Protein AF-A0A0W8D1E7-F1 (afdb_monomer)

Organism: Phytophthora nicotianae (NCBI:txid4792)

Secondary structure (DSSP, 8-state):
------------------------------------HHHHHHHHHHHHHHHHHHHHHHHHHHHHHHHHHHHHHHHHHHHHHHHHHHHHHHHHHHHHHHHHHHHHHHHHHHHHHHHHHHHHHHHHHHHHHHHHHHHHHHHHHHHHHHHHHHHHHHHHHHHHHHHHHHHHHHHHHHHHHHHHHHHHHHHT----------------------------------------------------SHHHHHHHHHHHHHHHHHHHTT------PBPPTTGGGGGGGGHHHHHHHHHHH-----SS-SSPPPHHHHHHHHH-HHHHHHHHHHHTS---S-EEEETTEEEEHHHHHHHHHHHHHTTS--PPP------------------------------------SHHHHHHHHHHHHHHTS--

InterPro domains:
  IPR002200 Elicitin [PF00964] (271-356)
  IPR002200 Elicitin [SM01187] (269-357)
  IPR036470 Elicitin superfamily [G3DSA:1.10.239.10] (266-356)
  IPR036470 Elicitin superfamily [SSF48647] (265-357)

Foldseek 3Di:
DDDDDDDDDDDDDDDDDDDDDDDDDDDDDDDDDPPPVVVVVVVVVVVVVVVVVVVVVVVVVVVVVVVVVVVVVVVVVVVVVVVVVVVVVVVVVVVVVVVVVVVVVVVVVVVVVVVVVVVVVVVVVVVVVVVVVVVVVVVVVVVVVVVVVVVVVVVVVVVVVVVVVVVVVVVVVVVVVVVVVVVVVVVPDDDDDDDDDDDDDDDDDDDDDDDDDDDDDDDDDDDDDDDDDDDDDDDDDDDDDVVVVVVVVVVVVVVVVVVVVVDPPDPFAADDPVLQCQCVVLVVLVVQLCVQLVDDADVVGQEADDLVSLVSLLPDPSSVVSLVVVVPTPRDQHWDHYNNDIDGSVVSSVNNCVSNVVPDDDDDDDDDDDDDDDDDDDDDDDDDDDDDDDDDDDDDDDDDDDVVVVVVVVVVVVVVVPDD

Structure (mmCIF, N/CA/C/O backbone):
data_AF-A0A0W8D1E7-F1
#
_entry.id   AF-A0A0W8D1E7-F1
#
loop_
_atom_site.group_PDB
_atom_site.id
_atom_site.type_symbol
_atom_site.label_atom_id
_atom_site.label_alt_id
_atom_site.label_comp_id
_atom_site.label_asym_id
_atom_site.label_entity_id
_atom_site.label_seq_id
_atom_site.pdbx_PDB_ins_code
_atom_site.Cartn_x
_atom_site.Cartn_y
_atom_site.Cartn_z
_atom_site.occupancy
_atom_site.B_iso_or_equiv
_atom_site.auth_seq_id
_atom_site.auth_comp_id
_atom_site.auth_asym_id
_atom_site.auth_atom_id
_atom_site.pdbx_PDB_model_num
ATOM 1 N N . MET A 1 1 ? -1.409 -9.376 -33.032 1.00 36.25 1 MET A N 1
ATOM 2 C CA . MET A 1 1 ? -2.140 -8.931 -34.238 1.00 36.25 1 MET A CA 1
ATOM 3 C C . MET A 1 1 ? -1.469 -7.671 -34.760 1.00 36.25 1 MET A C 1
ATOM 5 O O . MET A 1 1 ? -1.454 -6.715 -34.004 1.00 36.25 1 MET A O 1
ATOM 9 N N . ALA A 1 2 ? -0.929 -7.737 -35.989 1.00 39.44 2 ALA A N 1
ATOM 10 C CA . ALA A 1 2 ? -0.420 -6.663 -36.869 1.00 39.44 2 ALA A CA 1
ATOM 11 C C . ALA A 1 2 ? 0.611 -5.676 -36.257 1.00 39.44 2 ALA A C 1
ATOM 13 O O . ALA A 1 2 ? 0.365 -5.061 -35.238 1.00 39.44 2 ALA A O 1
ATOM 14 N N . SER A 1 3 ? 1.785 -5.411 -36.830 1.00 35.50 3 SER A N 1
ATOM 15 C CA . SER A 1 3 ? 2.047 -5.127 -38.239 1.00 35.50 3 SER A CA 1
ATOM 16 C C . SER A 1 3 ? 3.564 -5.194 -38.479 1.00 35.50 3 SER A C 1
ATOM 18 O O . SER A 1 3 ? 4.308 -4.375 -37.943 1.00 35.50 3 SER A O 1
ATOM 20 N N . ALA A 1 4 ? 4.034 -6.176 -39.251 1.00 35.97 4 ALA A N 1
ATOM 21 C CA . ALA A 1 4 ? 5.408 -6.217 -39.746 1.00 35.97 4 ALA A CA 1
ATOM 22 C C . ALA A 1 4 ? 5.433 -5.480 -41.090 1.00 35.97 4 ALA A C 1
ATOM 24 O O . ALA A 1 4 ? 4.810 -5.913 -42.059 1.00 35.97 4 ALA A O 1
ATOM 25 N N . LYS A 1 5 ? 6.089 -4.319 -41.126 1.00 44.88 5 LYS A N 1
ATOM 26 C CA . LYS A 1 5 ? 6.209 -3.493 -42.327 1.00 44.88 5 LYS A CA 1
ATOM 27 C C . LYS A 1 5 ? 7.455 -3.934 -43.090 1.00 44.88 5 LYS A C 1
ATOM 29 O O . LYS A 1 5 ? 8.556 -3.459 -42.835 1.00 44.88 5 LYS A O 1
ATOM 34 N N . THR A 1 6 ? 7.259 -4.880 -43.996 1.00 39.56 6 THR A N 1
ATOM 35 C CA . THR A 1 6 ? 8.255 -5.366 -44.952 1.00 39.56 6 THR A CA 1
ATOM 36 C C . THR A 1 6 ? 8.655 -4.218 -45.884 1.00 39.56 6 THR A C 1
ATOM 38 O O . THR A 1 6 ? 7.848 -3.763 -46.695 1.00 39.56 6 THR A O 1
ATOM 41 N N . MET A 1 7 ? 9.882 -3.711 -45.757 1.00 42.66 7 MET A N 1
ATOM 42 C CA . MET A 1 7 ? 10.479 -2.812 -46.748 1.00 42.66 7 MET A CA 1
ATOM 43 C C . MET A 1 7 ? 11.075 -3.680 -47.855 1.00 42.66 7 MET A C 1
ATOM 45 O O . MET A 1 7 ? 12.024 -4.428 -47.637 1.00 42.66 7 MET A O 1
ATOM 49 N N . ALA A 1 8 ? 10.455 -3.614 -49.029 1.00 37.69 8 ALA A N 1
ATOM 50 C CA . ALA A 1 8 ? 10.882 -4.304 -50.230 1.00 37.69 8 ALA A CA 1
ATOM 51 C C . ALA A 1 8 ? 12.235 -3.760 -50.715 1.00 37.69 8 ALA A C 1
ATOM 53 O O . ALA A 1 8 ? 12.369 -2.570 -51.007 1.00 37.69 8 ALA A O 1
ATOM 54 N N . ALA A 1 9 ? 13.218 -4.651 -50.835 1.00 40.16 9 ALA A N 1
ATOM 55 C CA . ALA A 1 9 ? 14.439 -4.408 -51.583 1.00 40.16 9 ALA A CA 1
ATOM 56 C C . ALA A 1 9 ? 14.083 -4.228 -53.066 1.00 40.16 9 ALA A C 1
ATOM 58 O O . ALA A 1 9 ? 13.466 -5.093 -53.691 1.00 40.16 9 ALA A O 1
ATOM 59 N N . LYS A 1 10 ? 14.446 -3.075 -53.626 1.00 39.56 10 LYS A N 1
ATOM 60 C CA . LYS A 1 10 ? 14.273 -2.764 -55.043 1.00 39.56 10 LYS A CA 1
ATOM 61 C C . LYS A 1 10 ? 15.416 -3.427 -55.810 1.00 39.56 10 LYS A C 1
ATOM 63 O O . LYS A 1 10 ? 16.509 -2.881 -55.897 1.00 39.56 10 LYS A O 1
ATOM 68 N N . SER A 1 11 ? 15.166 -4.628 -56.322 1.00 37.00 11 SER A N 1
ATOM 69 C CA . SER A 1 11 ? 16.059 -5.336 -57.238 1.00 37.00 11 SER A CA 1
ATOM 70 C C . SER A 1 11 ? 16.181 -4.556 -58.552 1.00 37.00 11 SER A C 1
ATOM 72 O O . SER A 1 11 ? 15.209 -4.447 -59.302 1.00 37.00 11 SER A O 1
ATOM 74 N N . LEU A 1 12 ? 17.364 -4.018 -58.842 1.00 39.03 12 LEU A N 1
ATOM 75 C CA . LEU A 1 12 ? 17.732 -3.559 -60.180 1.00 39.03 12 LEU A CA 1
ATOM 76 C C . LEU A 1 12 ? 18.118 -4.792 -61.008 1.00 39.03 12 LEU A C 1
ATOM 78 O O . LEU A 1 12 ? 19.161 -5.395 -60.779 1.00 39.03 12 LEU A O 1
ATOM 82 N N . SER A 1 13 ? 17.243 -5.192 -61.933 1.00 39.47 13 SER A N 1
ATOM 83 C CA . SER A 1 13 ? 17.607 -6.113 -63.016 1.00 39.47 13 SER A CA 1
ATOM 84 C C . SER A 1 13 ? 18.360 -5.354 -64.116 1.00 39.47 13 SER A C 1
ATOM 86 O O . SER A 1 13 ? 18.010 -4.204 -64.390 1.00 39.47 13 SER A O 1
ATOM 88 N N . PRO A 1 14 ? 19.352 -5.980 -64.771 1.00 44.59 14 PRO A N 1
ATOM 89 C CA . PRO A 1 14 ? 20.004 -5.427 -65.946 1.00 44.59 14 PRO A CA 1
ATOM 90 C C . PRO A 1 14 ? 19.117 -5.665 -67.172 1.00 44.59 14 PRO A C 1
ATOM 92 O O . PRO A 1 14 ? 18.893 -6.806 -67.578 1.00 44.59 14 PRO A O 1
ATOM 95 N N . ASP A 1 15 ? 18.607 -4.586 -67.760 1.00 41.03 15 ASP A N 1
ATOM 96 C CA . ASP A 1 15 ? 17.860 -4.654 -69.012 1.00 41.03 15 ASP A CA 1
ATOM 97 C C . ASP A 1 15 ? 18.847 -4.859 -70.172 1.00 41.03 15 ASP A C 1
ATOM 99 O O . ASP A 1 15 ? 19.525 -3.944 -70.645 1.00 41.03 15 ASP A O 1
ATOM 103 N N . GLN A 1 16 ? 18.970 -6.114 -70.595 1.00 45.22 16 GLN A N 1
ATOM 104 C CA . GLN A 1 16 ? 19.517 -6.491 -71.887 1.00 45.22 16 GLN A CA 1
ATOM 105 C C . GLN A 1 16 ? 18.425 -6.282 -72.940 1.00 45.22 16 GLN A C 1
ATOM 107 O O . GLN A 1 16 ? 17.441 -7.014 -72.920 1.00 45.22 16 GLN A O 1
ATOM 112 N N . ASN A 1 17 ? 18.613 -5.370 -73.904 1.00 38.97 17 ASN A N 1
ATOM 113 C CA . ASN A 1 17 ? 18.191 -5.603 -75.293 1.00 38.97 17 ASN A CA 1
ATOM 114 C C . ASN A 1 17 ? 18.669 -4.531 -76.292 1.00 38.97 17 ASN A C 1
ATOM 116 O O . ASN A 1 17 ? 18.205 -3.398 -76.310 1.00 38.97 17 ASN A O 1
ATOM 120 N N . ARG A 1 18 ? 19.548 -4.990 -77.194 1.00 41.66 18 ARG A N 1
ATOM 121 C CA . ARG A 1 18 ? 19.501 -4.838 -78.662 1.00 41.66 18 ARG A CA 1
ATOM 122 C C . ARG A 1 18 ? 19.002 -3.509 -79.260 1.00 41.66 18 ARG A C 1
ATOM 124 O O . ARG A 1 18 ? 17.800 -3.294 -79.393 1.00 41.66 18 ARG A O 1
ATOM 131 N N . ARG A 1 19 ? 19.908 -2.830 -79.975 1.00 41.16 19 ARG A N 1
ATOM 132 C CA . ARG A 1 19 ? 19.652 -2.462 -81.380 1.00 41.16 19 ARG A CA 1
ATOM 133 C C . ARG A 1 19 ? 20.959 -2.371 -82.162 1.00 41.16 19 ARG A C 1
ATOM 135 O O . ARG A 1 19 ? 21.817 -1.554 -81.858 1.00 41.16 19 ARG A O 1
ATOM 142 N N . GLY A 1 20 ? 21.102 -3.259 -83.143 1.00 38.25 20 GLY A N 1
ATOM 143 C CA . GLY A 1 20 ? 22.168 -3.189 -84.130 1.00 38.25 20 GLY A CA 1
ATOM 144 C C . GLY A 1 20 ? 21.969 -2.002 -85.069 1.00 38.25 20 GLY A C 1
ATOM 145 O O . GLY A 1 20 ? 20.838 -1.611 -85.355 1.00 38.25 20 GLY A O 1
ATOM 146 N N . SER A 1 21 ? 23.081 -1.476 -85.568 1.00 45.56 21 SER A N 1
ATOM 147 C CA . SER A 1 21 ? 23.114 -0.676 -86.785 1.00 45.56 21 SER A CA 1
ATOM 148 C C . SER A 1 21 ? 24.303 -1.154 -87.606 1.00 45.56 21 SER A C 1
ATOM 150 O O . SER A 1 21 ? 25.429 -0.697 -87.440 1.00 45.56 21 SER A O 1
ATOM 152 N N . ILE A 1 22 ? 24.027 -2.158 -88.436 1.00 44.28 22 ILE A N 1
ATOM 153 C CA . ILE A 1 22 ? 24.841 -2.530 -89.588 1.00 44.28 22 ILE A CA 1
ATOM 154 C C . ILE A 1 22 ? 24.646 -1.409 -90.613 1.00 44.28 22 ILE A C 1
ATOM 156 O O . ILE A 1 22 ? 23.539 -1.220 -91.112 1.00 44.28 22 ILE A O 1
ATOM 160 N N . GLY A 1 23 ? 25.704 -0.642 -90.864 1.00 43.56 23 GLY A N 1
ATOM 161 C CA . GLY A 1 23 ? 25.844 0.226 -92.028 1.00 43.56 23 GLY A CA 1
ATOM 162 C C . GLY A 1 23 ? 26.915 -0.378 -92.927 1.00 43.56 23 GLY A C 1
ATOM 163 O O . GLY A 1 23 ? 28.076 -0.454 -92.537 1.00 43.56 23 GLY A O 1
ATOM 164 N N . THR A 1 24 ? 26.490 -0.888 -94.075 1.00 41.38 24 THR A N 1
ATOM 165 C CA . THR A 1 24 ? 27.306 -1.456 -95.153 1.00 41.38 24 THR A CA 1
ATOM 166 C C . THR A 1 24 ? 27.529 -0.427 -96.259 1.00 41.38 24 THR A C 1
ATOM 168 O O . THR A 1 24 ? 26.577 0.285 -96.567 1.00 41.38 24 THR A O 1
ATOM 171 N N . MET A 1 25 ? 28.698 -0.521 -96.913 1.00 41.12 25 MET A N 1
ATOM 172 C CA . MET A 1 25 ? 29.058 0.014 -98.248 1.00 41.12 25 MET A CA 1
ATOM 173 C C . MET A 1 25 ? 29.159 1.551 -98.336 1.00 41.12 25 MET A C 1
ATOM 175 O O . MET A 1 25 ? 28.397 2.260 -97.697 1.00 41.12 25 MET A O 1
ATOM 179 N N . ASP A 1 26 ? 30.173 2.144 -98.968 1.00 38.28 26 ASP A N 1
ATOM 180 C CA . ASP A 1 26 ? 30.683 1.947 -100.337 1.00 38.28 26 ASP A CA 1
ATOM 181 C C . ASP A 1 26 ? 32.204 2.259 -100.395 1.00 38.28 26 ASP A C 1
ATOM 183 O O . ASP A 1 26 ? 32.670 3.167 -99.710 1.00 38.28 26 ASP A O 1
ATOM 187 N N . THR A 1 27 ? 33.027 1.330 -100.899 1.00 43.66 27 THR A N 1
ATOM 188 C CA . THR A 1 27 ? 33.707 1.303 -102.223 1.00 43.66 27 THR A CA 1
ATOM 189 C C . THR A 1 27 ? 34.818 2.336 -102.433 1.00 43.66 27 THR A C 1
ATOM 191 O O . THR A 1 27 ? 34.557 3.530 -102.514 1.00 43.66 27 THR A O 1
ATOM 194 N N . ASP A 1 28 ? 36.020 1.781 -102.606 1.00 40.81 28 ASP A N 1
ATOM 195 C CA . ASP A 1 28 ? 37.014 2.098 -103.634 1.00 40.81 28 ASP A CA 1
ATOM 196 C C . ASP A 1 28 ? 37.445 3.560 -103.802 1.00 40.81 28 ASP A C 1
ATOM 198 O O . ASP A 1 28 ? 36.794 4.348 -104.481 1.00 40.81 28 ASP A O 1
ATOM 202 N N . ASP A 1 29 ? 38.641 3.856 -103.293 1.00 45.81 29 ASP A N 1
ATOM 203 C CA . ASP A 1 29 ? 39.548 4.791 -103.956 1.00 45.81 29 ASP A CA 1
ATOM 204 C C . ASP A 1 29 ? 40.987 4.277 -103.787 1.00 45.81 29 ASP A C 1
ATOM 206 O O . ASP A 1 29 ? 41.585 4.345 -102.710 1.00 45.81 29 ASP A O 1
ATOM 210 N N . ASP A 1 30 ? 41.507 3.697 -104.870 1.00 50.66 30 ASP A N 1
ATOM 211 C CA . ASP A 1 30 ? 42.925 3.426 -105.078 1.00 50.66 30 ASP A CA 1
ATOM 212 C C . ASP A 1 30 ? 43.674 4.767 -105.105 1.00 50.66 30 ASP A C 1
ATOM 214 O O . ASP A 1 30 ? 43.664 5.484 -106.108 1.00 50.66 30 ASP A O 1
ATOM 218 N N . LEU A 1 31 ? 44.350 5.106 -104.007 1.00 49.91 31 LEU A N 1
ATOM 219 C CA . LEU A 1 31 ? 45.351 6.167 -103.986 1.00 49.91 31 LEU A CA 1
ATOM 220 C C . LEU A 1 31 ? 46.673 5.614 -103.469 1.00 49.91 31 LEU A C 1
ATOM 222 O O . LEU A 1 31 ? 46.768 5.059 -102.377 1.00 49.91 31 LEU A O 1
ATOM 226 N N . GLU A 1 32 ? 47.674 5.769 -104.328 1.00 46.31 32 GLU A N 1
ATOM 227 C CA . GLU A 1 32 ? 49.036 5.289 -104.198 1.00 46.31 32 GLU A CA 1
ATOM 228 C C . GLU A 1 32 ? 49.631 5.531 -102.807 1.00 46.31 32 GLU A C 1
ATOM 230 O O . GLU A 1 32 ? 49.740 6.639 -102.281 1.00 46.31 32 GLU A O 1
ATOM 235 N N . GLU A 1 33 ? 50.039 4.411 -102.238 1.00 50.69 33 GLU A N 1
ATOM 236 C CA . GLU A 1 33 ? 50.577 4.221 -100.915 1.00 50.69 33 GLU A CA 1
ATOM 237 C C . GLU A 1 33 ? 52.056 4.639 -100.884 1.00 50.69 33 GLU A C 1
ATOM 239 O O . GLU A 1 33 ? 52.970 3.826 -101.001 1.00 50.69 33 GLU A O 1
ATOM 244 N N . THR A 1 34 ? 52.323 5.930 -100.687 1.00 48.47 34 THR A N 1
ATOM 245 C CA . THR A 1 34 ? 53.526 6.325 -99.946 1.00 48.47 34 THR A CA 1
ATOM 246 C C . THR A 1 34 ? 53.158 6.330 -98.470 1.00 48.47 34 THR A C 1
ATOM 248 O O . THR A 1 34 ? 52.681 7.336 -97.948 1.00 48.47 34 THR A O 1
ATOM 251 N N . PHE A 1 35 ? 53.324 5.181 -97.807 1.00 55.72 35 PHE A N 1
ATOM 252 C CA . PHE A 1 35 ? 53.217 5.082 -96.354 1.00 55.72 35 PHE A CA 1
ATOM 253 C C . PHE A 1 35 ? 54.159 6.092 -95.707 1.00 55.72 35 PHE A C 1
ATOM 255 O O . PHE A 1 35 ? 55.369 5.871 -95.625 1.00 55.72 35 PHE A O 1
ATOM 262 N N . ASP A 1 36 ? 53.593 7.170 -95.182 1.00 61.22 36 ASP A N 1
ATOM 263 C CA . ASP A 1 36 ? 54.282 8.016 -94.225 1.00 61.22 36 ASP A CA 1
ATOM 264 C C . ASP A 1 36 ? 54.295 7.249 -92.893 1.00 61.22 36 ASP A C 1
ATOM 266 O O . ASP A 1 36 ? 53.453 7.428 -92.010 1.00 61.22 36 ASP A O 1
ATOM 270 N N . VAL A 1 37 ? 55.208 6.273 -92.795 1.00 72.31 37 VAL A N 1
ATOM 271 C CA . VAL A 1 37 ? 55.407 5.382 -91.634 1.00 72.31 37 VAL A CA 1
ATOM 272 C C . VAL A 1 37 ? 55.503 6.193 -90.336 1.00 72.31 37 VAL A C 1
ATOM 274 O O . VAL A 1 37 ? 55.094 5.735 -89.268 1.00 72.31 37 VAL A O 1
ATOM 277 N N . GLU A 1 38 ? 55.980 7.432 -90.442 1.00 76.56 38 GLU A N 1
ATOM 278 C CA . GLU A 1 38 ? 56.075 8.397 -89.356 1.00 76.56 38 GLU A CA 1
ATOM 279 C C . GLU A 1 38 ? 54.703 8.867 -88.834 1.00 76.56 38 GLU A C 1
ATOM 281 O O . GLU A 1 38 ? 54.499 8.904 -87.619 1.00 76.56 38 GLU A O 1
ATOM 286 N N . ALA A 1 39 ? 53.719 9.129 -89.700 1.00 82.12 39 ALA A N 1
ATOM 287 C CA . ALA A 1 39 ? 52.367 9.530 -89.290 1.00 82.12 39 ALA A CA 1
ATOM 288 C C . ALA A 1 39 ? 51.608 8.385 -88.593 1.00 82.12 39 ALA A C 1
ATOM 290 O O . ALA A 1 39 ? 50.924 8.594 -87.586 1.00 82.12 39 ALA A O 1
ATOM 291 N N . VAL A 1 40 ? 51.779 7.150 -89.078 1.00 84.38 40 VAL A N 1
ATOM 292 C CA . VAL A 1 40 ? 51.205 5.948 -88.447 1.00 84.38 40 VAL A CA 1
ATOM 293 C C . VAL A 1 40 ? 51.846 5.691 -87.080 1.00 84.38 40 VAL A C 1
ATOM 295 O O . VAL A 1 40 ? 51.141 5.385 -86.118 1.00 84.38 40 VAL A O 1
ATOM 298 N N . ALA A 1 41 ? 53.165 5.868 -86.957 1.00 85.94 41 ALA A N 1
ATOM 299 C CA . ALA A 1 41 ? 53.871 5.740 -85.684 1.00 85.94 41 ALA A CA 1
ATOM 300 C C . ALA A 1 41 ? 53.428 6.802 -84.660 1.00 85.94 41 ALA A C 1
ATOM 302 O O . ALA A 1 41 ? 53.222 6.477 -83.489 1.00 85.94 41 ALA A O 1
ATOM 303 N N . GLN A 1 42 ? 53.217 8.051 -85.092 1.00 87.69 42 GLN A N 1
ATOM 304 C CA . GLN A 1 42 ? 52.688 9.120 -84.237 1.00 87.69 42 GLN A CA 1
ATOM 305 C C . GLN A 1 42 ? 51.256 8.823 -83.767 1.00 87.69 42 GLN A C 1
ATOM 307 O O . GLN A 1 42 ? 50.950 8.971 -82.582 1.00 87.69 42 GLN A O 1
ATOM 312 N N . LEU A 1 43 ? 50.385 8.335 -84.657 1.00 90.94 43 LEU A N 1
ATOM 313 C CA . LEU A 1 43 ? 49.020 7.941 -84.300 1.00 90.94 43 LEU A CA 1
ATOM 314 C C . LEU A 1 43 ? 48.996 6.746 -83.334 1.00 90.94 43 LEU A C 1
ATOM 316 O O . LEU A 1 43 ? 48.214 6.733 -82.382 1.00 90.94 43 LEU A O 1
ATOM 320 N N . LEU A 1 44 ? 49.877 5.763 -83.539 1.00 91.19 44 LEU A N 1
ATOM 321 C CA . LEU A 1 44 ? 50.030 4.621 -82.641 1.00 91.19 44 LEU A CA 1
ATOM 322 C C . LEU A 1 44 ? 50.504 5.065 -81.252 1.00 91.19 44 LEU A C 1
ATOM 324 O O . LEU A 1 44 ? 49.974 4.593 -80.245 1.00 91.19 44 LEU A O 1
ATOM 328 N N . ALA A 1 45 ? 51.455 6.000 -81.183 1.00 91.06 45 ALA A N 1
ATOM 329 C CA . ALA A 1 45 ? 51.914 6.576 -79.923 1.00 91.06 45 ALA A CA 1
ATOM 330 C C . ALA A 1 45 ? 50.772 7.297 -79.187 1.00 91.06 45 ALA A C 1
ATOM 332 O O . ALA A 1 45 ? 50.560 7.043 -78.000 1.00 91.06 45 ALA A O 1
ATOM 333 N N . LEU A 1 46 ? 49.972 8.106 -79.892 1.00 94.44 46 LEU A N 1
ATOM 334 C CA . LEU A 1 46 ? 48.791 8.767 -79.323 1.00 94.44 46 LEU A CA 1
ATOM 335 C C . LEU A 1 46 ? 47.775 7.755 -78.783 1.00 94.44 46 LEU A C 1
ATOM 337 O O . LEU A 1 46 ? 47.387 7.833 -77.616 1.00 94.44 46 LEU A O 1
ATOM 341 N N . LYS A 1 47 ? 47.406 6.743 -79.575 1.00 94.94 47 LYS A N 1
ATOM 342 C CA . LYS A 1 47 ? 46.473 5.693 -79.135 1.00 94.94 47 LYS A CA 1
ATOM 343 C C . LYS A 1 47 ? 47.006 4.893 -77.950 1.00 94.94 47 LYS A C 1
ATOM 345 O O . LYS A 1 47 ? 46.245 4.545 -77.052 1.00 94.94 47 LYS A O 1
ATOM 350 N N . THR A 1 48 ? 48.313 4.663 -77.899 1.00 95.25 48 THR A N 1
ATOM 351 C CA . THR A 1 48 ? 48.968 4.014 -76.757 1.00 95.25 48 THR A CA 1
ATOM 352 C C . THR A 1 48 ? 48.844 4.868 -75.493 1.00 95.25 48 THR A C 1
ATOM 354 O O . THR A 1 48 ? 48.521 4.344 -74.428 1.00 95.25 48 THR A O 1
ATOM 357 N N . THR A 1 49 ? 49.031 6.188 -75.596 1.00 95.00 49 THR A N 1
ATOM 358 C CA . THR A 1 49 ? 48.840 7.092 -74.450 1.00 95.00 49 THR A CA 1
ATOM 359 C C . THR A 1 49 ? 47.382 7.183 -73.996 1.00 95.00 49 THR A C 1
ATOM 361 O O . THR A 1 49 ? 47.133 7.161 -72.791 1.00 95.00 49 THR A O 1
ATOM 364 N N . GLU A 1 50 ? 46.422 7.198 -74.928 1.00 96.06 50 GLU A N 1
ATOM 365 C CA . GLU A 1 50 ? 44.985 7.170 -74.622 1.00 96.06 50 GLU A CA 1
ATOM 366 C C . GLU A 1 50 ? 44.584 5.872 -73.911 1.00 96.06 50 GLU A C 1
ATOM 368 O O . GLU A 1 50 ? 43.891 5.922 -72.897 1.00 96.06 50 GLU A O 1
ATOM 373 N N . LEU A 1 51 ? 45.058 4.712 -74.382 1.00 96.00 51 LEU A N 1
ATOM 374 C CA . LEU A 1 51 ? 44.805 3.425 -73.726 1.00 96.00 51 LEU A CA 1
ATOM 375 C C . LEU A 1 51 ? 45.397 3.381 -72.318 1.00 96.00 51 LEU A C 1
ATOM 377 O O . LEU A 1 51 ? 44.723 2.940 -71.390 1.00 96.00 51 LEU A O 1
ATOM 381 N N . MET A 1 52 ? 46.619 3.887 -72.130 1.00 95.81 52 MET A N 1
ATOM 382 C CA . MET A 1 52 ? 47.211 3.994 -70.795 1.00 95.81 52 MET A CA 1
ATOM 383 C C . MET A 1 52 ? 46.402 4.922 -69.883 1.00 95.81 52 MET A C 1
ATOM 385 O O . MET A 1 52 ? 46.262 4.642 -68.695 1.00 95.81 52 MET A O 1
ATOM 389 N N . GLN A 1 53 ? 45.884 6.040 -70.398 1.00 97.00 53 GLN A N 1
ATOM 390 C CA . GLN A 1 53 ? 45.040 6.944 -69.618 1.00 97.00 53 GLN A CA 1
ATOM 391 C C . GLN A 1 53 ? 43.713 6.282 -69.247 1.00 97.00 53 GLN A C 1
ATOM 393 O O . GLN A 1 53 ? 43.327 6.326 -68.081 1.00 97.00 53 GLN A O 1
ATOM 398 N N . LEU A 1 54 ? 43.060 5.620 -70.203 1.00 97.25 54 LEU A N 1
ATOM 399 C CA . LEU A 1 54 ? 41.818 4.896 -69.964 1.00 97.25 54 LEU A CA 1
ATOM 400 C C . LEU A 1 54 ? 42.018 3.793 -68.920 1.00 97.25 54 LEU A C 1
ATOM 402 O O . LEU A 1 54 ? 41.231 3.688 -67.983 1.00 97.25 54 LEU A O 1
ATOM 406 N N . GLN A 1 55 ? 43.108 3.031 -69.025 1.00 97.06 55 GLN A N 1
ATOM 407 C CA . GLN A 1 55 ? 43.442 1.996 -68.053 1.00 97.06 55 GLN A CA 1
ATOM 408 C C . GLN A 1 55 ? 43.628 2.576 -66.645 1.00 97.06 55 GLN A C 1
ATOM 410 O O . GLN A 1 55 ? 43.016 2.074 -65.709 1.00 97.06 55 GLN A O 1
ATOM 415 N N . ARG A 1 56 ? 44.358 3.692 -66.493 1.00 97.31 56 ARG A N 1
ATOM 416 C CA . ARG A 1 56 ? 44.474 4.376 -65.190 1.00 97.31 56 ARG A CA 1
ATOM 417 C C . ARG A 1 56 ? 43.115 4.813 -64.642 1.00 97.31 56 ARG A C 1
ATOM 419 O O . ARG A 1 56 ? 42.831 4.560 -63.478 1.00 97.31 56 ARG A O 1
ATOM 426 N N . THR A 1 57 ? 42.263 5.424 -65.469 1.00 97.69 57 THR A N 1
ATOM 427 C CA . THR A 1 57 ? 40.926 5.862 -65.020 1.00 97.69 57 THR A CA 1
ATOM 428 C C . THR A 1 57 ? 40.028 4.693 -64.623 1.00 97.69 57 THR A C 1
ATOM 430 O O . THR A 1 57 ? 39.242 4.801 -63.686 1.00 97.69 57 THR A O 1
ATOM 433 N N . HIS A 1 58 ? 40.156 3.558 -65.308 1.00 97.94 58 HIS A N 1
ATOM 434 C CA . HIS A 1 58 ? 39.438 2.339 -64.971 1.00 97.94 58 HIS A CA 1
ATOM 435 C C . HIS A 1 58 ? 39.934 1.744 -63.646 1.00 97.94 58 HIS A C 1
ATOM 437 O O . HIS A 1 58 ? 39.119 1.376 -62.804 1.00 97.94 58 HIS A O 1
ATOM 443 N N . ASP A 1 59 ? 41.249 1.711 -63.423 1.00 97.94 59 ASP A N 1
ATOM 444 C CA . ASP A 1 59 ? 41.834 1.236 -62.166 1.00 97.94 59 ASP A CA 1
ATOM 445 C C . ASP A 1 59 ? 41.425 2.129 -60.978 1.00 97.94 59 ASP A C 1
ATOM 447 O O . ASP A 1 59 ? 41.087 1.627 -59.904 1.00 97.94 59 ASP A O 1
ATOM 451 N N . GLU A 1 60 ? 41.384 3.451 -61.175 1.00 98.06 60 GLU A N 1
ATOM 452 C CA . GLU A 1 60 ? 40.871 4.410 -60.188 1.00 98.06 60 GLU A CA 1
ATOM 453 C C . GLU A 1 60 ? 39.381 4.195 -59.891 1.00 98.06 60 GLU A C 1
ATOM 455 O O . GLU A 1 60 ? 38.984 4.188 -58.723 1.00 98.06 60 GLU A O 1
ATOM 460 N N . TYR A 1 61 ? 38.563 3.967 -60.924 1.00 98.06 61 TYR A N 1
ATOM 461 C CA . TYR A 1 61 ? 37.142 3.656 -60.768 1.00 98.06 61 TYR A CA 1
ATOM 462 C C . TYR A 1 61 ? 36.922 2.356 -59.987 1.00 98.06 61 TYR A C 1
ATOM 464 O O . TYR A 1 61 ? 36.135 2.343 -59.043 1.00 98.06 61 TYR A O 1
ATOM 472 N N . ILE A 1 62 ? 37.643 1.279 -60.324 1.00 98.50 62 ILE A N 1
ATOM 473 C CA . ILE A 1 62 ? 37.557 0.007 -59.591 1.00 98.50 62 ILE A CA 1
ATOM 474 C C . ILE A 1 62 ? 37.925 0.218 -58.126 1.00 98.50 62 ILE A C 1
ATOM 476 O O . ILE A 1 62 ? 37.202 -0.231 -57.238 1.00 98.50 62 ILE A O 1
ATOM 480 N N . LYS A 1 63 ? 39.023 0.932 -57.858 1.00 98.38 63 LYS A N 1
ATOM 481 C CA . LYS A 1 63 ? 39.462 1.204 -56.489 1.00 98.38 63 LYS A CA 1
ATOM 482 C C . LYS A 1 63 ? 38.394 1.962 -55.698 1.00 98.38 63 LYS A C 1
ATOM 484 O O . LYS A 1 63 ? 38.057 1.549 -54.592 1.00 98.38 63 LYS A O 1
ATOM 489 N N . SER A 1 64 ? 37.844 3.026 -56.282 1.00 98.06 64 SER A N 1
ATOM 490 C CA . SER A 1 64 ? 36.744 3.799 -55.700 1.00 98.06 64 SER A CA 1
ATOM 491 C C . SER A 1 64 ? 35.507 2.931 -55.445 1.00 98.06 64 SER A C 1
ATOM 493 O O . SER A 1 64 ? 34.916 3.022 -54.371 1.00 98.06 64 SER A O 1
ATOM 495 N N . SER A 1 65 ? 35.135 2.062 -56.389 1.00 98.12 65 SER A N 1
ATOM 496 C CA . SER A 1 65 ? 33.994 1.152 -56.242 1.00 98.12 65 SER A CA 1
ATOM 497 C C . SER A 1 65 ? 34.184 0.203 -55.059 1.00 98.12 65 SER A C 1
ATOM 499 O O . SER A 1 65 ? 33.293 0.083 -54.224 1.00 98.12 65 SER A O 1
ATOM 501 N N . CYS A 1 66 ? 35.364 -0.408 -54.926 1.00 98.31 66 CYS A N 1
ATOM 502 C CA . CYS A 1 66 ? 35.667 -1.299 -53.805 1.00 98.31 66 CYS A CA 1
ATOM 503 C C . CYS A 1 66 ? 35.709 -0.567 -52.451 1.00 98.31 66 CYS A C 1
ATOM 505 O O . CYS A 1 66 ? 35.377 -1.154 -51.421 1.00 98.31 66 CYS A O 1
ATOM 507 N N . GLU A 1 67 ? 36.136 0.699 -52.422 1.00 98.19 67 GLU A N 1
ATOM 508 C CA . GLU A 1 67 ? 36.081 1.527 -51.210 1.00 98.19 67 GLU A CA 1
ATOM 509 C C . GLU A 1 67 ? 34.626 1.782 -50.785 1.00 98.19 67 GLU A C 1
ATOM 511 O O . GLU A 1 67 ? 34.296 1.567 -49.618 1.00 98.19 67 GLU A O 1
ATOM 516 N N . TYR A 1 68 ? 33.740 2.121 -51.728 1.00 98.00 68 TYR A N 1
ATOM 517 C CA . TYR A 1 68 ? 32.311 2.287 -51.450 1.00 98.00 68 TYR A CA 1
ATOM 518 C C . TYR A 1 68 ? 31.626 0.988 -51.016 1.00 98.00 68 TYR A C 1
ATOM 520 O O . TYR A 1 68 ? 30.835 1.005 -50.075 1.00 98.00 68 TYR A O 1
ATOM 528 N N . GLU A 1 69 ? 31.929 -0.140 -51.661 1.00 97.94 69 GLU A N 1
ATOM 529 C CA . GLU A 1 69 ? 31.409 -1.454 -51.263 1.00 97.94 69 GLU A CA 1
ATOM 530 C C . GLU A 1 69 ? 31.778 -1.773 -49.811 1.00 97.94 69 GLU A C 1
ATOM 532 O O . GLU A 1 69 ? 30.905 -2.107 -49.012 1.00 97.94 69 GLU A O 1
ATOM 537 N N . ARG A 1 70 ? 33.043 -1.556 -49.431 1.00 98.44 70 ARG A N 1
ATOM 538 C CA . ARG A 1 70 ? 33.503 -1.758 -48.052 1.00 98.44 70 ARG A CA 1
ATOM 539 C C . ARG A 1 70 ? 32.791 -0.837 -47.060 1.00 98.44 70 ARG A C 1
ATOM 541 O O . ARG A 1 70 ? 32.435 -1.271 -45.967 1.00 98.44 70 ARG A O 1
ATOM 548 N N . GLU A 1 71 ? 32.606 0.438 -47.396 1.00 98.31 71 GLU A N 1
ATOM 549 C CA . GLU A 1 71 ? 31.878 1.375 -46.530 1.00 98.31 71 GLU A CA 1
ATOM 550 C C . GLU A 1 71 ? 30.420 0.945 -46.326 1.00 98.31 71 GLU A C 1
ATOM 552 O O . GLU A 1 71 ? 29.910 1.003 -45.203 1.00 98.31 71 GLU A O 1
ATOM 557 N N . LEU A 1 72 ? 29.767 0.460 -47.385 1.00 98.31 72 LEU A N 1
ATOM 558 C CA . LEU A 1 72 ? 28.406 -0.064 -47.318 1.00 98.31 72 LEU A CA 1
ATOM 559 C C . LEU A 1 72 ? 28.323 -1.340 -46.475 1.00 98.31 72 LEU A C 1
ATOM 561 O O . LEU A 1 72 ? 27.423 -1.440 -45.645 1.00 98.31 72 LEU A O 1
ATOM 565 N N . GLU A 1 73 ? 29.264 -2.274 -46.623 1.00 98.38 73 GLU A N 1
ATOM 566 C CA . GLU A 1 73 ? 29.350 -3.477 -45.782 1.00 98.38 73 GLU A CA 1
ATOM 567 C C . GLU A 1 73 ? 29.476 -3.112 -44.297 1.00 98.38 73 GLU A C 1
ATOM 569 O O . GLU A 1 73 ? 28.741 -3.633 -43.458 1.00 98.38 73 GLU A O 1
ATOM 574 N N . ILE A 1 74 ? 30.334 -2.140 -43.965 1.00 98.44 74 ILE A N 1
ATOM 575 C CA . ILE A 1 74 ? 30.495 -1.650 -42.588 1.00 98.44 74 ILE A CA 1
ATOM 576 C C . ILE A 1 74 ? 29.193 -1.035 -42.053 1.00 98.44 74 ILE A C 1
ATOM 578 O O . ILE A 1 74 ? 28.869 -1.184 -40.869 1.00 98.44 74 ILE A O 1
ATOM 582 N N . GLU A 1 75 ? 28.455 -0.298 -42.882 1.00 98.06 75 GLU A N 1
ATOM 583 C CA . GLU A 1 75 ? 27.184 0.301 -42.475 1.00 98.06 75 GLU A CA 1
ATOM 584 C C . GLU A 1 75 ? 26.098 -0.766 -42.271 1.00 98.06 75 GLU A C 1
ATOM 586 O O . GLU A 1 75 ? 25.372 -0.712 -41.274 1.00 98.06 75 GLU A O 1
ATOM 591 N N . VAL A 1 76 ? 26.026 -1.771 -43.149 1.00 98.50 76 VAL A N 1
ATOM 592 C CA . VAL A 1 76 ? 25.125 -2.924 -43.000 1.00 98.50 76 VAL A CA 1
ATOM 593 C C . VAL A 1 76 ? 25.425 -3.663 -41.698 1.00 98.50 76 VAL A C 1
ATOM 595 O O . VAL A 1 76 ? 24.526 -3.798 -40.869 1.00 98.50 76 VAL A O 1
ATOM 598 N N . ASP A 1 77 ? 26.687 -4.009 -41.436 1.00 98.44 77 ASP A N 1
ATOM 599 C CA . ASP A 1 77 ? 27.121 -4.649 -40.187 1.00 98.44 77 ASP A CA 1
ATOM 600 C C . ASP A 1 77 ? 26.711 -3.845 -38.945 1.00 98.44 77 ASP A C 1
ATOM 602 O O . ASP A 1 77 ? 26.319 -4.389 -37.905 1.00 98.44 77 ASP A O 1
ATOM 606 N N . ARG A 1 78 ? 26.819 -2.515 -39.022 1.00 98.56 78 ARG A N 1
ATOM 607 C CA . ARG A 1 78 ? 26.428 -1.620 -37.930 1.00 98.56 78 ARG A CA 1
ATOM 608 C C . ARG A 1 78 ? 24.922 -1.667 -37.692 1.00 98.56 78 ARG A C 1
ATOM 610 O O . ARG A 1 78 ? 24.493 -1.724 -36.534 1.00 98.56 78 ARG A O 1
ATOM 617 N N . TYR A 1 79 ? 24.124 -1.645 -38.757 1.00 98.19 79 TYR A N 1
ATOM 618 C CA . TYR A 1 79 ? 22.671 -1.745 -38.663 1.00 98.19 79 TYR A CA 1
ATOM 619 C C . TYR A 1 79 ? 22.210 -3.120 -38.189 1.00 98.19 79 TYR A C 1
ATOM 621 O O . TYR A 1 79 ? 21.301 -3.186 -37.361 1.00 98.19 79 TYR A O 1
ATOM 629 N N . GLU A 1 80 ? 22.851 -4.201 -38.622 1.00 98.50 80 GLU A N 1
ATOM 630 C CA . GLU A 1 80 ? 22.561 -5.553 -38.143 1.00 98.50 80 GLU A CA 1
ATOM 631 C C . GLU A 1 80 ? 22.830 -5.674 -36.643 1.00 98.50 80 GLU A C 1
ATOM 633 O O . GLU A 1 80 ? 21.946 -6.083 -35.888 1.00 98.50 80 GLU A O 1
ATOM 638 N N . LYS A 1 81 ? 23.993 -5.204 -36.170 1.00 98.62 81 LYS A N 1
ATOM 639 C CA . LYS A 1 81 ? 24.320 -5.182 -34.732 1.00 98.62 81 LYS A CA 1
ATOM 640 C C . LYS A 1 81 ? 23.316 -4.363 -33.930 1.00 98.62 81 LYS A C 1
ATOM 642 O O . LYS A 1 81 ? 22.873 -4.794 -32.866 1.00 98.62 81 LYS A O 1
ATOM 647 N N . LYS A 1 82 ? 22.929 -3.188 -34.432 1.00 98.50 82 LYS A N 1
ATOM 648 C CA . LYS A 1 82 ? 21.919 -2.345 -33.778 1.00 98.50 82 LYS A CA 1
ATOM 649 C C . LYS A 1 82 ? 20.551 -3.028 -33.740 1.00 98.50 82 LYS A C 1
ATOM 651 O O . LYS A 1 82 ? 19.852 -2.925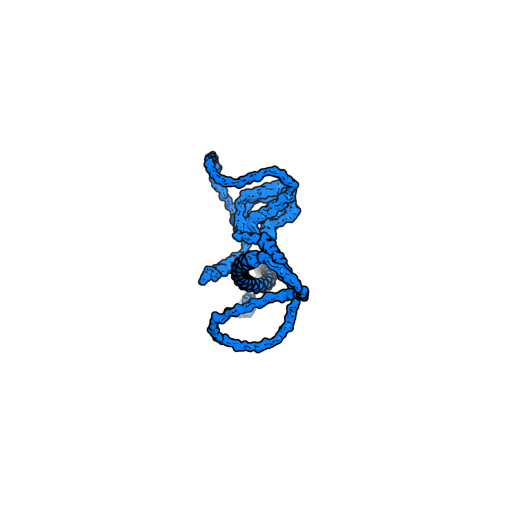 -32.735 1.00 98.50 82 LYS A O 1
ATOM 656 N N . THR A 1 83 ? 20.180 -3.735 -34.803 1.00 98.38 83 THR A N 1
ATOM 657 C CA . THR A 1 83 ? 18.922 -4.488 -34.877 1.00 98.38 83 THR A CA 1
ATOM 658 C C . THR A 1 83 ? 18.916 -5.624 -3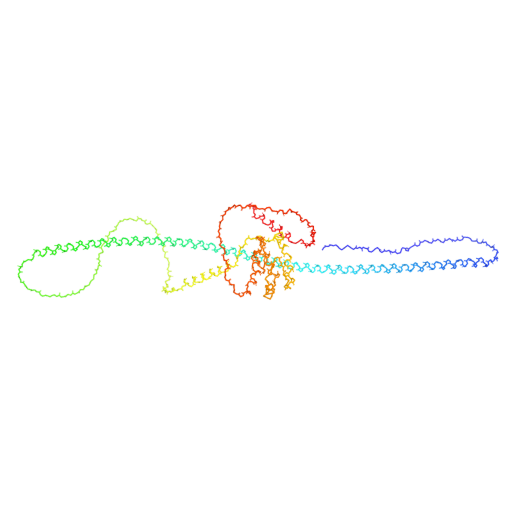3.860 1.00 98.38 83 THR A C 1
ATOM 660 O O . THR A 1 83 ? 18.005 -5.685 -33.041 1.00 98.38 83 THR A O 1
ATOM 663 N N . GLN A 1 84 ? 19.985 -6.422 -33.795 1.00 98.50 84 GLN A N 1
ATOM 664 C CA . GLN A 1 84 ? 20.139 -7.486 -32.793 1.00 98.50 84 GLN A CA 1
ATOM 665 C C . GLN A 1 84 ? 20.080 -6.946 -31.354 1.00 98.50 84 GLN A C 1
ATOM 667 O O . GLN A 1 84 ? 19.426 -7.527 -30.486 1.00 98.50 84 GLN A O 1
ATOM 672 N N . GLN A 1 85 ? 20.722 -5.803 -31.087 1.00 98.38 85 GLN A N 1
ATOM 673 C CA . GLN A 1 85 ? 20.644 -5.144 -29.780 1.00 98.38 85 GLN A CA 1
ATOM 674 C C . GLN A 1 85 ? 19.207 -4.742 -29.431 1.00 98.38 85 GLN A C 1
ATOM 676 O O . GLN A 1 85 ? 18.739 -5.048 -28.333 1.00 98.38 85 GLN A O 1
ATOM 681 N N . LEU A 1 86 ? 18.487 -4.100 -30.354 1.00 98.06 86 LEU A N 1
ATOM 682 C CA . LEU A 1 86 ? 17.094 -3.705 -30.135 1.00 98.06 86 LEU A CA 1
ATOM 683 C C . LEU A 1 86 ? 16.168 -4.911 -29.945 1.00 98.06 86 LEU A C 1
ATOM 685 O O . LEU A 1 86 ? 15.300 -4.866 -29.077 1.00 98.06 86 LEU A O 1
ATOM 689 N N . GLU A 1 87 ? 16.372 -5.995 -30.691 1.00 98.44 87 GLU A N 1
ATOM 690 C CA . GLU A 1 87 ? 15.615 -7.241 -30.530 1.00 98.44 87 GLU A CA 1
ATOM 691 C C . GLU A 1 87 ? 15.851 -7.870 -29.154 1.00 98.44 87 GLU A C 1
ATOM 693 O O . GLU A 1 87 ? 14.898 -8.222 -28.458 1.00 98.44 87 GLU A O 1
ATOM 698 N N . SER A 1 88 ? 17.107 -7.946 -28.706 1.00 98.38 88 SER A N 1
ATOM 699 C CA . SER A 1 88 ? 17.431 -8.459 -27.370 1.00 98.38 88 SER A CA 1
ATOM 700 C C . SER A 1 88 ? 16.815 -7.606 -26.251 1.00 98.38 88 SER A C 1
ATOM 702 O O . SER A 1 88 ? 16.279 -8.150 -25.282 1.00 98.38 88 SER A O 1
ATOM 704 N N . ALA A 1 89 ? 16.818 -6.278 -26.412 1.00 98.31 89 ALA A N 1
ATOM 705 C CA . ALA A 1 89 ? 16.189 -5.351 -25.478 1.00 98.31 89 ALA A CA 1
ATOM 706 C C . ALA A 1 89 ? 14.659 -5.505 -25.470 1.00 98.31 89 ALA A C 1
ATOM 708 O O . ALA A 1 89 ? 14.051 -5.508 -24.401 1.00 98.31 89 ALA A O 1
ATOM 709 N N . ALA A 1 90 ? 14.035 -5.690 -26.636 1.00 98.00 90 ALA A N 1
ATOM 710 C CA . ALA A 1 90 ? 12.600 -5.939 -26.744 1.00 98.00 90 ALA A CA 1
ATOM 711 C C . ALA A 1 90 ? 12.198 -7.246 -26.041 1.00 98.00 90 ALA A C 1
ATOM 713 O O . ALA A 1 90 ? 11.274 -7.243 -25.230 1.00 98.00 90 ALA A O 1
ATOM 714 N N . LEU A 1 91 ? 12.946 -8.333 -26.261 1.00 98.50 91 LEU A N 1
ATOM 715 C CA . LEU A 1 91 ? 12.718 -9.614 -25.583 1.00 98.50 91 LEU A CA 1
ATOM 716 C C . LEU A 1 91 ? 12.909 -9.523 -24.064 1.00 98.50 91 LEU A C 1
ATOM 718 O O . LEU A 1 91 ? 12.227 -10.220 -23.312 1.00 98.50 91 LEU A O 1
ATOM 722 N N . GLN A 1 92 ? 13.851 -8.701 -23.597 1.00 98.25 92 GLN A N 1
ATOM 723 C CA . GLN A 1 92 ? 14.027 -8.455 -22.166 1.00 98.25 92 GLN A CA 1
ATOM 724 C C . GLN A 1 92 ? 12.817 -7.719 -21.585 1.00 98.25 92 GLN A C 1
ATOM 726 O O . GLN A 1 92 ? 12.255 -8.168 -20.591 1.00 98.25 92 GLN A O 1
ATOM 731 N N . LEU A 1 93 ? 12.365 -6.648 -22.242 1.00 97.88 93 LEU A N 1
ATOM 732 C CA . LEU A 1 93 ? 11.198 -5.882 -21.804 1.00 97.88 93 LEU A CA 1
ATOM 733 C C . LEU A 1 93 ? 9.912 -6.719 -21.799 1.00 97.88 93 LEU A C 1
ATOM 735 O O . LEU A 1 93 ?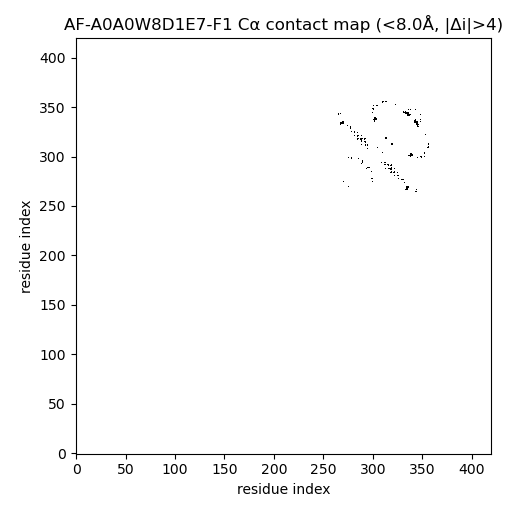 9.059 -6.522 -20.936 1.00 97.88 93 LEU A O 1
ATOM 739 N N . GLU A 1 94 ? 9.755 -7.663 -22.729 1.00 98.38 94 GLU A N 1
ATOM 740 C CA . GLU A 1 94 ? 8.618 -8.590 -22.723 1.00 98.38 94 GLU A CA 1
ATOM 741 C C . GLU A 1 94 ? 8.636 -9.537 -21.519 1.00 98.38 94 GLU A C 1
ATOM 743 O O . GLU A 1 94 ? 7.586 -9.773 -20.913 1.00 98.38 94 GLU A O 1
ATOM 748 N N . ARG A 1 95 ? 9.817 -10.032 -21.130 1.00 98.38 95 ARG A N 1
ATOM 749 C CA . ARG A 1 95 ? 9.984 -10.845 -19.917 1.00 98.38 95 ARG A CA 1
ATOM 750 C C . ARG A 1 95 ? 9.686 -10.030 -18.662 1.00 98.38 95 ARG A C 1
ATOM 752 O O . ARG A 1 95 ? 8.820 -10.427 -17.887 1.00 98.38 95 ARG A O 1
ATOM 759 N N . ASP A 1 96 ? 10.276 -8.845 -18.539 1.00 98.12 96 ASP A N 1
ATOM 760 C CA . ASP A 1 96 ? 10.047 -7.952 -17.398 1.00 98.12 96 ASP A CA 1
ATOM 761 C C . ASP A 1 96 ? 8.561 -7.561 -17.279 1.00 98.12 96 ASP A C 1
ATOM 763 O O . ASP A 1 96 ? 8.002 -7.501 -16.183 1.00 98.12 96 ASP A O 1
ATOM 767 N N . LYS A 1 97 ? 7.877 -7.346 -18.412 1.00 98.12 97 LYS A N 1
ATOM 768 C CA . LYS A 1 97 ? 6.429 -7.096 -18.451 1.00 98.12 97 LYS A CA 1
ATOM 769 C C . LYS A 1 97 ? 5.631 -8.294 -17.938 1.00 98.12 97 LYS A C 1
ATOM 771 O O . LYS A 1 97 ? 4.657 -8.097 -17.214 1.00 98.12 97 LYS A O 1
ATOM 776 N N . SER A 1 98 ? 6.001 -9.513 -18.327 1.00 98.31 98 SER A N 1
ATOM 777 C CA . SER A 1 98 ? 5.347 -10.736 -17.851 1.00 98.31 98 SER A CA 1
ATOM 778 C C . SER A 1 98 ? 5.524 -10.914 -16.340 1.00 98.31 98 SER A C 1
ATOM 780 O O . SER A 1 98 ? 4.550 -11.196 -15.640 1.00 98.31 98 SER A O 1
ATOM 782 N N . ASP A 1 99 ? 6.730 -10.673 -15.828 1.00 98.25 99 ASP A N 1
ATOM 783 C CA . ASP A 1 99 ? 7.050 -10.772 -14.400 1.00 98.25 99 ASP A CA 1
ATOM 784 C C . ASP A 1 99 ? 6.331 -9.698 -13.577 1.00 98.25 99 ASP A C 1
ATOM 786 O O . ASP A 1 99 ? 5.768 -9.970 -12.514 1.00 98.25 99 ASP A O 1
ATOM 790 N N . LEU A 1 100 ? 6.266 -8.469 -14.091 1.00 97.75 100 LEU A N 1
ATOM 791 C CA . LEU A 1 100 ? 5.509 -7.408 -13.439 1.00 97.75 100 LEU A CA 1
ATOM 792 C C . LEU A 1 100 ? 4.007 -7.716 -13.433 1.00 97.75 100 LEU A C 1
ATOM 794 O O . LEU A 1 100 ? 3.326 -7.454 -12.444 1.00 97.75 100 LEU A O 1
ATOM 798 N N . ASN A 1 101 ? 3.485 -8.297 -14.514 1.00 98.19 101 ASN A N 1
ATOM 799 C CA . ASN A 1 101 ? 2.078 -8.672 -14.612 1.00 98.19 101 ASN A CA 1
ATOM 800 C C . ASN A 1 101 ? 1.721 -9.824 -13.656 1.00 98.19 101 ASN A C 1
ATOM 802 O O . ASN A 1 101 ? 0.654 -9.803 -13.044 1.00 98.19 101 ASN A O 1
ATOM 806 N N . SER A 1 102 ? 2.606 -10.810 -13.481 1.00 98.19 102 SER A N 1
ATOM 807 C CA . SER A 1 102 ? 2.402 -11.881 -12.498 1.00 98.19 102 SER A CA 1
ATOM 808 C C . SER A 1 102 ? 2.442 -11.342 -11.062 1.00 98.19 102 SER A C 1
ATOM 810 O O . SER A 1 102 ? 1.546 -11.650 -10.276 1.00 98.19 102 SER A O 1
ATOM 812 N N . SER A 1 103 ? 3.388 -10.450 -10.751 1.00 98.19 103 SER A N 1
ATOM 813 C CA . SER A 1 103 ? 3.468 -9.753 -9.460 1.00 98.19 103 SER A CA 1
ATOM 814 C C . SER A 1 103 ? 2.224 -8.900 -9.180 1.00 98.19 103 SER A C 1
ATOM 816 O O . SER A 1 103 ? 1.627 -8.995 -8.107 1.00 98.19 103 SER A O 1
ATOM 818 N N . MET A 1 104 ? 1.758 -8.129 -10.169 1.00 97.94 104 MET A N 1
ATOM 819 C CA . MET A 1 104 ? 0.528 -7.340 -10.065 1.00 97.94 104 MET A CA 1
ATOM 820 C C . MET A 1 104 ? -0.686 -8.228 -9.765 1.00 97.94 104 MET A C 1
ATOM 822 O O . MET A 1 104 ? -1.509 -7.880 -8.915 1.00 97.94 104 MET A O 1
ATOM 826 N N . ASN A 1 105 ? -0.807 -9.369 -10.446 1.00 98.12 105 ASN A N 1
ATOM 827 C CA . ASN A 1 105 ? -1.894 -10.312 -10.199 1.00 98.12 105 ASN A CA 1
ATOM 828 C C . ASN A 1 105 ? -1.810 -10.913 -8.789 1.00 98.12 105 ASN A C 1
ATOM 830 O O . ASN A 1 105 ? -2.834 -10.968 -8.112 1.00 98.12 105 ASN A O 1
ATOM 834 N N . GLY A 1 106 ? -0.610 -11.250 -8.308 1.00 98.19 106 GLY A N 1
ATOM 835 C CA . GLY A 1 106 ? -0.401 -11.699 -6.928 1.00 98.19 106 GLY A CA 1
ATOM 836 C C . GLY A 1 106 ? -0.864 -10.662 -5.899 1.00 98.19 106 GLY A C 1
ATOM 837 O O . GLY A 1 106 ? -1.675 -10.967 -5.027 1.00 98.19 106 GLY A O 1
ATOM 838 N N . VAL A 1 107 ? -0.454 -9.399 -6.057 1.00 97.88 107 VAL A N 1
ATOM 839 C CA . VAL A 1 107 ? -0.893 -8.301 -5.173 1.00 97.88 107 VAL A CA 1
ATOM 840 C C . VAL A 1 107 ? -2.412 -8.101 -5.231 1.00 97.88 107 VAL A C 1
ATOM 842 O O . VAL A 1 107 ? -3.051 -7.846 -4.209 1.00 97.88 107 VAL A O 1
ATOM 845 N N . LYS A 1 108 ? -3.024 -8.236 -6.412 1.00 98.38 108 LYS A N 1
ATOM 846 C CA . LYS A 1 108 ? -4.480 -8.135 -6.577 1.00 98.38 108 LYS A CA 1
ATOM 847 C C . LYS A 1 108 ? -5.216 -9.247 -5.825 1.00 98.38 108 LYS A C 1
ATOM 849 O O . LYS A 1 108 ? -6.244 -8.976 -5.205 1.00 98.38 108 LYS A O 1
ATOM 854 N N . GLU A 1 109 ? -4.712 -10.475 -5.868 1.00 98.44 109 GLU A N 1
ATOM 855 C CA . GLU A 1 109 ? -5.281 -11.606 -5.130 1.00 98.44 109 GLU A CA 1
ATOM 856 C C . GLU A 1 109 ? -5.136 -11.427 -3.615 1.00 98.44 109 GLU A C 1
ATOM 858 O O . GLU A 1 109 ? -6.105 -11.620 -2.876 1.00 98.44 109 GLU A O 1
ATOM 863 N N . GLU A 1 110 ? -3.968 -10.976 -3.149 1.00 98.12 110 GLU A N 1
ATOM 864 C CA . GLU A 1 110 ? -3.744 -10.653 -1.738 1.00 98.12 110 GLU A CA 1
ATOM 865 C C . GLU A 1 110 ? -4.689 -9.553 -1.248 1.00 98.12 110 GLU A C 1
ATOM 867 O O . GLU A 1 110 ? -5.290 -9.696 -0.180 1.00 98.12 110 GLU A O 1
ATOM 872 N N . LEU A 1 111 ? -4.885 -8.497 -2.044 1.00 98.12 111 LEU A N 1
ATOM 873 C CA . LEU A 1 111 ? -5.814 -7.409 -1.738 1.00 98.12 111 LEU A CA 1
ATOM 874 C C . LEU A 1 111 ? -7.271 -7.893 -1.670 1.00 98.12 111 LEU A C 1
ATOM 876 O O . LEU A 1 111 ? -8.042 -7.476 -0.809 1.00 98.12 111 LEU A O 1
ATOM 880 N N . GLN A 1 112 ? -7.672 -8.806 -2.554 1.00 98.25 112 GLN A N 1
ATOM 881 C CA . GLN A 1 112 ? -9.002 -9.411 -2.472 1.00 98.25 112 GLN A CA 1
ATOM 882 C C . GLN A 1 112 ? -9.148 -10.290 -1.225 1.00 98.25 112 GLN A C 1
ATOM 884 O O . GLN A 1 112 ? -10.204 -10.296 -0.589 1.00 98.25 112 GLN A O 1
ATOM 889 N N . ALA A 1 113 ? -8.101 -11.024 -0.848 1.00 98.38 113 ALA A N 1
ATOM 890 C CA . ALA A 1 113 ? -8.107 -11.844 0.356 1.00 98.38 113 ALA A CA 1
ATOM 891 C C . ALA A 1 113 ? -8.168 -10.992 1.634 1.00 98.38 113 ALA A C 1
ATOM 893 O O . ALA A 1 113 ? -8.897 -11.347 2.563 1.00 98.38 113 ALA A O 1
ATOM 894 N N . THR A 1 114 ? -7.446 -9.868 1.694 1.00 97.75 114 THR A N 1
ATOM 895 C CA . THR A 1 114 ? -7.526 -8.929 2.823 1.00 97.75 114 THR A CA 1
ATOM 896 C C . THR A 1 114 ? -8.907 -8.295 2.913 1.00 97.75 114 THR A C 1
ATOM 898 O O . THR A 1 114 ? -9.474 -8.290 4.000 1.00 97.75 114 THR A O 1
ATOM 901 N N . HIS A 1 115 ? -9.497 -7.878 1.792 1.00 98.44 115 HIS A N 1
ATOM 902 C CA . HIS A 1 115 ? -10.840 -7.301 1.776 1.00 98.44 115 HIS A CA 1
ATOM 903 C C . HIS A 1 115 ? -11.916 -8.287 2.267 1.00 98.44 115 HIS A C 1
ATOM 905 O O . HIS A 1 115 ? -12.783 -7.934 3.065 1.00 98.44 115 HIS A O 1
ATOM 911 N N . ARG A 1 116 ? -11.830 -9.569 1.880 1.00 98.44 116 ARG A N 1
ATOM 912 C CA . ARG A 1 116 ? -12.727 -10.615 2.412 1.00 98.44 116 ARG A CA 1
ATOM 913 C C . ARG A 1 116 ? -12.560 -10.809 3.922 1.00 98.44 116 ARG A C 1
ATOM 915 O O . ARG A 1 116 ? -13.553 -10.985 4.626 1.00 98.44 116 ARG A O 1
ATOM 922 N N . ARG A 1 117 ? -11.320 -10.783 4.426 1.00 98.44 117 ARG A N 1
ATOM 923 C CA . ARG A 1 117 ? -11.039 -10.876 5.871 1.00 98.44 117 ARG A CA 1
ATOM 924 C C . ARG A 1 117 ? -11.579 -9.667 6.627 1.00 98.44 117 ARG A C 1
ATOM 926 O O . ARG A 1 117 ? -12.176 -9.839 7.682 1.00 98.44 117 ARG A O 1
ATOM 933 N N . GLU A 1 118 ? -11.404 -8.470 6.082 1.00 97.75 118 GLU A N 1
ATOM 934 C CA . GLU A 1 118 ? -11.948 -7.238 6.649 1.00 97.75 118 GLU A CA 1
ATOM 935 C C . GLU A 1 118 ? -13.473 -7.316 6.775 1.00 97.75 118 GLU A C 1
ATOM 937 O O . GLU A 1 118 ? -14.011 -7.093 7.856 1.00 97.75 118 GLU A O 1
ATOM 942 N N . HIS A 1 119 ? -14.165 -7.724 5.710 1.00 98.50 119 HIS A N 1
ATOM 943 C CA . HIS A 1 119 ? -15.619 -7.862 5.726 1.00 98.50 119 HIS A CA 1
ATOM 944 C C . HIS A 1 119 ? -16.111 -8.899 6.755 1.00 98.50 119 HIS A C 1
ATOM 946 O O . HIS A 1 119 ? -17.099 -8.679 7.460 1.00 98.50 119 HIS A O 1
ATOM 952 N N . MET A 1 120 ? -15.390 -10.017 6.896 1.00 98.44 120 MET A N 1
ATOM 953 C CA . MET A 1 120 ? -15.672 -11.020 7.927 1.00 98.44 120 MET A CA 1
ATOM 954 C C . MET A 1 120 ? -15.532 -10.434 9.339 1.00 98.44 120 MET A C 1
ATOM 956 O O . MET A 1 120 ? -16.415 -10.628 10.173 1.00 98.44 120 MET A O 1
ATOM 960 N N . LEU A 1 121 ? -14.453 -9.691 9.601 1.00 98.38 121 LEU A N 1
ATOM 961 C CA . LEU A 1 121 ? -14.220 -9.050 10.897 1.00 98.38 121 LEU A CA 1
ATOM 962 C C . LEU A 1 121 ? -15.265 -7.972 11.200 1.00 98.38 121 LEU A C 1
ATOM 964 O O . LEU A 1 121 ? -15.737 -7.892 12.330 1.00 98.38 121 LEU A O 1
ATOM 968 N N . GLN A 1 122 ? -15.675 -7.184 10.203 1.00 98.38 122 GLN A N 1
ATOM 969 C CA . GLN A 1 122 ? -16.765 -6.215 10.352 1.00 98.38 122 GLN A CA 1
ATOM 970 C C . GLN A 1 122 ? -18.075 -6.907 10.747 1.00 98.38 122 GLN A C 1
ATOM 972 O O . GLN A 1 122 ? -18.749 -6.464 11.673 1.00 98.38 122 GLN A O 1
ATOM 977 N N . THR A 1 123 ? -18.396 -8.035 10.111 1.00 98.19 123 THR A N 1
ATOM 978 C CA . THR A 1 123 ? -19.600 -8.814 10.438 1.00 98.19 123 THR A CA 1
ATOM 979 C C . THR A 1 123 ? -19.555 -9.348 11.873 1.00 98.19 123 THR A C 1
ATOM 981 O O . THR A 1 123 ? -20.531 -9.217 12.610 1.00 98.19 123 THR A O 1
ATOM 984 N N . GLN A 1 124 ? -18.412 -9.891 12.308 1.00 98.25 124 GLN A N 1
ATOM 985 C CA . GLN A 1 124 ? -18.225 -10.359 13.689 1.00 98.25 124 GLN A CA 1
ATOM 986 C C . GLN A 1 124 ? -18.322 -9.222 14.712 1.00 98.25 124 GLN A C 1
ATOM 988 O O . GLN A 1 124 ? -18.859 -9.408 15.803 1.00 98.25 124 GLN A O 1
ATOM 993 N N . LEU A 1 125 ? -17.810 -8.040 14.369 1.00 98.25 125 LEU A N 1
ATOM 994 C CA . LEU A 1 125 ? -17.881 -6.860 15.224 1.00 98.25 125 LEU A CA 1
ATOM 995 C C . LEU A 1 125 ? -19.340 -6.425 15.423 1.00 98.25 125 LEU A C 1
ATOM 997 O O . LEU A 1 125 ? -19.751 -6.192 16.560 1.00 98.25 125 LEU A O 1
ATOM 1001 N N . GLU A 1 126 ? -20.138 -6.384 14.355 1.00 98.56 126 GLU A N 1
ATOM 1002 C CA . GLU A 1 126 ? -21.572 -6.085 14.454 1.00 98.56 126 GLU A CA 1
ATOM 1003 C C . GLU A 1 126 ? -22.339 -7.155 15.243 1.00 98.56 126 GLU A C 1
ATOM 1005 O O . GLU A 1 126 ? -23.166 -6.821 16.093 1.00 98.56 126 GLU A O 1
ATOM 1010 N N . GLU A 1 127 ? -22.024 -8.438 15.058 1.00 98.44 127 GLU A N 1
ATOM 1011 C CA . GLU A 1 127 ? -22.620 -9.514 15.858 1.00 98.44 127 GLU A CA 1
ATOM 1012 C C . GLU A 1 127 ? -22.313 -9.352 17.358 1.00 98.44 127 GLU A C 1
ATOM 1014 O O . GLU A 1 127 ? -23.206 -9.466 18.206 1.00 98.44 127 GLU A O 1
ATOM 1019 N N . MET A 1 128 ? -21.062 -9.036 17.699 1.00 97.94 128 MET A N 1
ATOM 1020 C CA . MET A 1 128 ? -20.643 -8.819 19.083 1.00 97.94 128 MET A CA 1
ATOM 1021 C C . MET A 1 128 ? -21.296 -7.579 19.699 1.00 97.94 128 MET A C 1
ATOM 1023 O O . MET A 1 128 ? -21.716 -7.643 20.855 1.00 97.94 128 MET A O 1
ATOM 1027 N N . LYS A 1 129 ? -21.458 -6.487 18.941 1.00 98.56 129 LYS A N 1
ATOM 1028 C CA . LYS A 1 129 ? -22.217 -5.303 19.384 1.00 98.56 129 LYS A CA 1
ATOM 1029 C C . LYS A 1 129 ? -23.654 -5.664 19.745 1.00 98.56 129 LYS A C 1
ATOM 1031 O O . LYS A 1 129 ? -24.105 -5.345 20.843 1.00 98.56 129 LYS A O 1
ATOM 1036 N N . TRP A 1 130 ? -24.347 -6.388 18.865 1.00 98.50 130 TRP A N 1
ATOM 1037 C CA . TRP A 1 130 ? -25.712 -6.851 19.128 1.00 98.50 130 TRP A CA 1
ATOM 1038 C C . TRP A 1 130 ? -25.796 -7.737 20.370 1.00 98.50 130 TRP A C 1
ATOM 1040 O O . TRP A 1 130 ? -26.753 -7.653 21.140 1.00 98.50 130 TRP A O 1
ATOM 1050 N N . LYS A 1 131 ? -24.797 -8.596 20.590 1.00 98.69 131 LYS A N 1
ATOM 1051 C CA . LYS A 1 131 ? -24.741 -9.450 21.779 1.00 98.69 131 LYS A CA 1
ATOM 1052 C C . LYS A 1 131 ? -24.543 -8.644 23.063 1.00 98.69 131 LYS A C 1
ATOM 1054 O O . LYS A 1 131 ? -25.194 -8.961 24.055 1.00 98.69 131 LYS A O 1
ATOM 1059 N N . ILE A 1 132 ? -23.684 -7.625 23.041 1.00 98.50 132 ILE A N 1
ATOM 1060 C CA . ILE A 1 132 ? -23.466 -6.724 24.181 1.00 98.50 132 ILE A CA 1
ATOM 1061 C C . ILE A 1 132 ? -24.770 -6.014 24.541 1.00 98.50 132 ILE A C 1
ATOM 1063 O O . ILE A 1 132 ? -25.209 -6.132 25.678 1.00 98.50 132 ILE A O 1
ATOM 1067 N N . GLN A 1 133 ? -25.452 -5.411 23.566 1.00 98.62 133 GLN A N 1
ATOM 1068 C CA . GLN A 1 133 ? -26.720 -4.710 23.805 1.00 98.62 133 GLN A CA 1
ATOM 1069 C C . GLN A 1 133 ? -27.792 -5.614 24.432 1.00 98.62 133 GLN A C 1
ATOM 1071 O O . GLN A 1 133 ? -28.497 -5.206 25.350 1.00 98.62 133 GLN A O 1
ATOM 1076 N N . ARG A 1 134 ? -27.903 -6.875 23.987 1.00 98.56 134 ARG A N 1
ATOM 1077 C CA . ARG A 1 134 ? -28.838 -7.833 24.607 1.00 98.56 134 ARG A CA 1
ATOM 1078 C C . ARG A 1 134 ? -28.461 -8.182 26.044 1.00 98.56 134 ARG A C 1
ATOM 1080 O O . ARG A 1 134 ? -29.346 -8.388 26.868 1.00 98.56 134 ARG A O 1
ATOM 1087 N N . LEU A 1 135 ? -27.166 -8.311 26.331 1.00 98.62 135 LEU A N 1
ATOM 1088 C CA . LEU A 1 135 ? -26.692 -8.593 27.685 1.00 98.62 135 LEU A CA 1
ATOM 1089 C C . LEU A 1 135 ? -26.910 -7.397 28.613 1.00 98.62 135 LEU A C 1
ATOM 1091 O O . LEU A 1 135 ? -27.284 -7.607 29.760 1.00 98.62 135 LEU A O 1
ATOM 1095 N N . GLU A 1 136 ? -26.723 -6.174 28.118 1.00 98.62 136 GLU A N 1
ATOM 1096 C CA . GLU A 1 136 ? -27.031 -4.939 28.847 1.00 98.62 136 GLU A CA 1
ATOM 1097 C C . GLU A 1 136 ? -28.521 -4.878 29.195 1.00 98.62 136 GLU A C 1
ATOM 1099 O O . GLU A 1 136 ? -28.858 -4.779 30.371 1.00 98.62 136 GLU A O 1
ATOM 1104 N N . GLN A 1 137 ? -29.407 -5.095 28.217 1.00 98.75 137 GLN A N 1
ATOM 1105 C CA . GLN A 1 137 ? -30.851 -5.132 28.463 1.00 98.75 137 GLN A CA 1
ATOM 1106 C C . GLN A 1 137 ? -31.241 -6.191 29.511 1.00 98.75 137 GLN A C 1
ATOM 1108 O O . GLN A 1 137 ? -32.000 -5.909 30.435 1.00 98.75 137 GLN A O 1
ATOM 1113 N N . ALA A 1 138 ? -30.711 -7.414 29.397 1.00 98.56 138 ALA A N 1
ATOM 1114 C CA . ALA A 1 138 ? -31.005 -8.478 30.358 1.00 98.56 138 ALA A CA 1
ATOM 1115 C C . ALA A 1 138 ? -30.476 -8.159 31.770 1.00 98.56 138 ALA A C 1
ATOM 1117 O O . ALA A 1 138 ? -31.064 -8.582 32.767 1.00 98.56 138 ALA A O 1
ATOM 1118 N N . ASN A 1 139 ? -29.363 -7.428 31.865 1.00 98.69 139 ASN A N 1
ATOM 1119 C CA . ASN A 1 139 ? -28.814 -6.982 33.139 1.00 98.69 139 ASN A CA 1
ATOM 1120 C C . ASN A 1 139 ? -29.690 -5.892 33.776 1.00 98.69 139 ASN A C 1
ATOM 1122 O O . ASN A 1 139 ? -29.992 -5.985 34.963 1.00 98.69 139 ASN A O 1
ATOM 1126 N N . ASP A 1 140 ? -30.173 -4.930 32.986 1.00 98.81 140 ASP A N 1
ATOM 1127 C CA . ASP A 1 140 ? -31.101 -3.889 33.450 1.00 98.81 140 ASP A CA 1
ATOM 1128 C C . ASP A 1 140 ? -32.417 -4.496 33.973 1.00 98.81 140 ASP A C 1
ATOM 1130 O O . ASP A 1 140 ? -32.936 -4.102 35.024 1.00 98.81 140 ASP A O 1
ATOM 1134 N N . GLU A 1 141 ? -32.949 -5.504 33.273 1.00 98.69 141 GLU A N 1
ATOM 1135 C CA . GLU A 1 141 ? -34.129 -6.265 33.702 1.00 98.69 141 GLU A CA 1
ATOM 1136 C C . GLU A 1 141 ? -33.878 -6.999 35.029 1.00 98.69 141 GLU A C 1
ATOM 1138 O O . GLU A 1 141 ? -34.721 -6.973 35.934 1.00 98.69 141 GLU A O 1
ATOM 1143 N N . LEU A 1 142 ? -32.703 -7.619 35.179 1.00 98.62 142 LEU A N 1
ATOM 1144 C CA . LEU A 1 142 ? -32.317 -8.318 36.403 1.00 98.62 142 LEU A CA 1
ATOM 1145 C C . LEU A 1 142 ? -32.154 -7.355 37.583 1.00 98.62 142 LEU A C 1
ATOM 1147 O O . LEU A 1 142 ? -32.634 -7.648 38.678 1.00 98.62 142 LEU A O 1
ATOM 1151 N N . GLU A 1 143 ? -31.512 -6.207 37.374 1.00 98.69 143 GLU A N 1
ATOM 1152 C CA . GLU A 1 143 ? -31.350 -5.184 38.405 1.00 98.69 143 GLU A CA 1
ATOM 1153 C C . GLU A 1 143 ? -32.708 -4.620 38.838 1.00 98.69 143 GLU A C 1
ATOM 1155 O O . GLU A 1 143 ? -32.983 -4.483 40.033 1.00 98.69 143 GLU A O 1
ATOM 1160 N N . THR A 1 144 ? -33.602 -4.379 37.879 1.00 98.69 144 THR A N 1
ATOM 1161 C CA . THR A 1 144 ? -34.979 -3.958 38.160 1.00 98.69 144 THR A CA 1
ATOM 1162 C C . THR A 1 144 ? -35.710 -5.009 38.995 1.00 98.69 144 THR A C 1
ATOM 1164 O O . THR A 1 144 ? -36.290 -4.682 40.033 1.00 98.69 144 THR A O 1
ATOM 1167 N N . SER A 1 145 ? -35.630 -6.287 38.609 1.00 98.44 145 SER A N 1
ATOM 1168 C CA . SER A 1 145 ? -36.221 -7.387 39.378 1.00 98.44 145 SER A CA 1
ATOM 1169 C C . SER A 1 145 ? -35.625 -7.499 40.783 1.00 98.44 145 SER A C 1
ATOM 1171 O O . SER A 1 145 ? -36.356 -7.826 41.719 1.00 98.44 145 SER A O 1
ATOM 1173 N N . ALA A 1 146 ? -34.326 -7.241 40.949 1.00 98.38 146 ALA A N 1
ATOM 1174 C CA . ALA A 1 146 ? -33.664 -7.274 42.247 1.00 98.38 146 ALA A CA 1
ATOM 1175 C C . ALA A 1 146 ? -34.167 -6.151 43.164 1.00 98.38 146 ALA A C 1
ATOM 1177 O O . ALA A 1 146 ? -34.488 -6.416 44.321 1.00 98.38 146 ALA A O 1
ATOM 1178 N N . ARG A 1 147 ? -34.321 -4.926 42.640 1.00 98.50 147 ARG A N 1
ATOM 1179 C CA . ARG A 1 147 ? -34.882 -3.792 43.396 1.00 98.50 147 ARG A CA 1
ATOM 1180 C C . ARG A 1 147 ? -36.328 -4.048 43.815 1.00 98.50 147 ARG A C 1
ATOM 1182 O O . ARG A 1 147 ? -36.675 -3.812 44.968 1.00 98.50 147 ARG A O 1
ATOM 1189 N N . VAL A 1 148 ? -37.157 -4.579 42.912 1.00 98.69 148 VAL A N 1
ATOM 1190 C CA . VAL A 1 148 ? -38.545 -4.955 43.234 1.00 98.69 148 VAL A CA 1
ATOM 1191 C C . VAL A 1 148 ? -38.569 -6.027 44.322 1.00 98.69 148 VAL A C 1
ATOM 1193 O O . VAL A 1 148 ? -39.275 -5.871 45.314 1.00 98.69 148 VAL A O 1
ATOM 1196 N N . ALA A 1 149 ? -37.770 -7.088 44.185 1.00 98.31 149 ALA A N 1
ATOM 1197 C CA . ALA A 1 149 ? -37.696 -8.142 45.193 1.00 98.31 149 ALA A CA 1
ATOM 1198 C C . ALA A 1 149 ? -37.247 -7.596 46.558 1.00 98.31 149 ALA A C 1
ATOM 1200 O O . ALA A 1 149 ? -37.840 -7.944 47.577 1.00 98.31 149 ALA A O 1
ATOM 1201 N N . GLN A 1 150 ? -36.259 -6.701 46.589 1.00 98.62 150 GLN A N 1
ATOM 1202 C CA . GLN A 1 150 ? -35.811 -6.069 47.826 1.00 98.62 150 GLN A CA 1
ATOM 1203 C C . GLN A 1 150 ? -36.922 -5.238 48.483 1.00 98.62 150 GLN A C 1
ATOM 1205 O O . GLN A 1 150 ? -37.186 -5.434 49.667 1.00 98.62 150 GLN A O 1
ATOM 1210 N N . ALA A 1 151 ? -37.640 -4.414 47.715 1.00 98.56 151 ALA A N 1
ATOM 1211 C CA . ALA A 1 151 ? -38.792 -3.671 48.226 1.00 98.56 151 ALA A CA 1
ATOM 1212 C C . ALA A 1 151 ? -39.865 -4.611 48.810 1.00 98.56 151 ALA A C 1
ATOM 1214 O O . ALA A 1 151 ? -40.379 -4.370 49.897 1.00 98.56 151 ALA A O 1
ATOM 1215 N N . THR A 1 152 ? -40.145 -5.749 48.156 1.00 98.50 152 THR A N 1
ATOM 1216 C CA . THR A 1 152 ? -41.097 -6.730 48.712 1.00 98.50 152 THR A CA 1
ATOM 1217 C C . THR A 1 152 ? -40.614 -7.382 50.008 1.00 98.50 152 THR A C 1
ATOM 1219 O O . THR A 1 152 ? -41.430 -7.706 50.869 1.00 98.50 152 THR A O 1
ATOM 1222 N N . ILE A 1 153 ? -39.302 -7.588 50.165 1.00 98.44 153 ILE A N 1
ATOM 1223 C CA . ILE A 1 153 ? -38.724 -8.125 51.403 1.00 98.44 153 ILE A CA 1
ATOM 1224 C C . ILE A 1 153 ? -38.881 -7.105 52.530 1.00 98.44 153 ILE A C 1
ATOM 1226 O O . ILE A 1 153 ? -39.304 -7.482 53.621 1.00 98.44 153 ILE A O 1
ATOM 1230 N N . GLU A 1 154 ? -38.580 -5.836 52.265 1.00 98.50 154 GLU A N 1
ATOM 1231 C CA . GLU A 1 154 ? -38.727 -4.742 53.230 1.00 98.50 154 GLU A CA 1
ATOM 1232 C C . GLU A 1 154 ? -40.198 -4.564 53.652 1.00 98.50 154 GLU A C 1
ATOM 1234 O O . GLU A 1 154 ? -40.490 -4.512 54.848 1.00 98.50 154 GLU A O 1
ATOM 1239 N N . ASP A 1 155 ? -41.143 -4.620 52.708 1.00 98.62 155 ASP A N 1
ATOM 1240 C CA . ASP A 1 155 ? -42.586 -4.587 52.993 1.00 98.62 155 ASP A CA 1
ATOM 1241 C C . ASP A 1 155 ? -43.039 -5.748 53.893 1.00 98.62 155 ASP A C 1
ATOM 1243 O O . ASP A 1 155 ? -43.860 -5.580 54.802 1.00 98.62 155 ASP A O 1
ATOM 1247 N N . LEU A 1 156 ? -42.537 -6.961 53.636 1.00 98.44 156 LEU A N 1
ATOM 1248 C CA . LEU A 1 156 ? -42.840 -8.135 54.457 1.00 98.44 156 LEU A CA 1
ATOM 1249 C C . LEU A 1 156 ? -42.187 -8.047 55.839 1.00 98.44 156 LEU A C 1
ATOM 1251 O O . LEU A 1 156 ? -42.802 -8.462 56.823 1.00 98.44 156 LEU A O 1
ATOM 1255 N N . HIS A 1 157 ? -40.975 -7.498 55.920 1.00 98.56 157 HIS A N 1
ATOM 1256 C CA . HIS A 1 157 ? -40.284 -7.255 57.179 1.00 98.56 157 HIS A CA 1
ATOM 1257 C C . HIS A 1 157 ? -41.084 -6.293 58.055 1.00 98.56 157 HIS A C 1
ATOM 1259 O O . HIS A 1 157 ? -41.394 -6.629 59.195 1.00 98.56 157 HIS A O 1
ATOM 1265 N N . HIS A 1 158 ? -41.527 -5.165 57.495 1.00 98.50 158 HIS A N 1
ATOM 1266 C CA . HIS A 1 158 ? -42.337 -4.194 58.223 1.00 98.50 158 HIS A CA 1
ATOM 1267 C C . HIS A 1 158 ? -43.659 -4.802 58.720 1.00 98.50 158 HIS A C 1
ATOM 1269 O O . HIS A 1 158 ? -44.005 -4.672 59.891 1.00 98.50 158 HIS A O 1
ATOM 1275 N N . LYS A 1 159 ? -44.363 -5.577 57.877 1.00 98.44 159 LYS A N 1
ATOM 1276 C CA . LYS A 1 159 ? -45.566 -6.322 58.304 1.00 98.44 159 LYS A CA 1
ATOM 1277 C C . LYS A 1 159 ? -45.274 -7.300 59.443 1.00 98.44 159 LYS A C 1
ATOM 1279 O O . LYS A 1 159 ? -46.102 -7.460 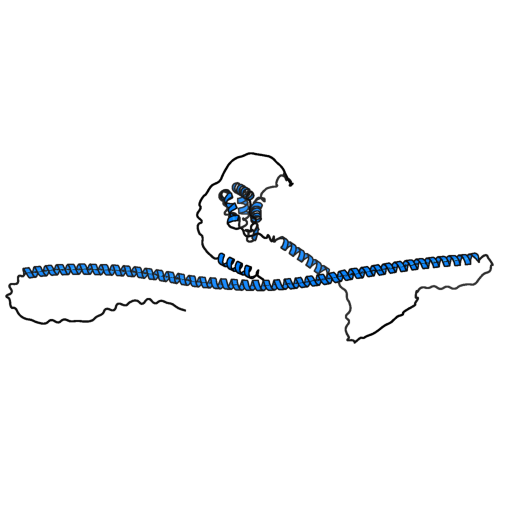60.338 1.00 98.44 159 LYS A O 1
ATOM 1284 N N . SER A 1 160 ? -44.123 -7.970 59.408 1.00 98.25 160 SER A N 1
ATOM 1285 C CA . SER A 1 160 ? -43.696 -8.878 60.474 1.00 98.25 160 SER A CA 1
ATOM 1286 C C . SER A 1 160 ? -43.439 -8.134 61.785 1.00 98.25 160 SER A C 1
ATOM 1288 O O . SER A 1 160 ? -43.840 -8.627 62.837 1.00 98.25 160 SER A O 1
ATOM 1290 N N . GLU A 1 161 ? -42.801 -6.963 61.739 1.00 98.38 161 GLU A N 1
ATOM 1291 C CA . GLU A 1 161 ? -42.579 -6.108 62.911 1.00 98.38 161 GLU A CA 1
ATOM 1292 C C . GLU A 1 161 ? -43.905 -5.632 63.508 1.00 98.38 161 GLU A C 1
ATOM 1294 O O . GLU A 1 161 ? -44.135 -5.822 64.700 1.00 98.38 161 GLU A O 1
ATOM 1299 N N . THR A 1 162 ? -44.834 -5.138 62.684 1.00 98.25 162 THR A N 1
ATOM 1300 C CA . THR A 1 162 ? -46.167 -4.727 63.151 1.00 98.25 162 THR A CA 1
ATOM 1301 C C . THR A 1 162 ? -46.923 -5.879 63.819 1.00 98.25 162 THR A C 1
ATOM 1303 O O . THR A 1 162 ? -47.532 -5.705 64.874 1.00 98.25 162 THR A O 1
ATOM 1306 N N . LEU A 1 163 ? -46.884 -7.084 63.236 1.00 97.62 163 LEU A N 1
ATOM 1307 C CA . LEU A 1 163 ? -47.514 -8.265 63.839 1.00 97.62 163 LEU A CA 1
ATOM 1308 C C . LEU A 1 163 ? -46.849 -8.666 65.160 1.00 97.62 163 LEU A C 1
ATOM 1310 O O . LEU A 1 163 ? -47.533 -9.135 66.072 1.00 97.62 163 LEU A O 1
ATOM 1314 N N . LEU A 1 164 ? -45.531 -8.493 65.277 1.00 98.12 164 LEU A N 1
ATOM 1315 C CA . LEU A 1 164 ? -44.800 -8.745 66.514 1.00 98.12 164 LEU A CA 1
ATOM 1316 C C . LEU A 1 164 ? -45.200 -7.744 67.604 1.00 98.12 164 LEU A C 1
ATOM 1318 O O . LEU A 1 164 ? -45.500 -8.168 68.718 1.00 98.12 164 LEU A O 1
ATOM 1322 N N . GLU A 1 165 ? -45.272 -6.450 67.283 1.00 97.44 165 GLU A N 1
ATOM 1323 C CA . GLU A 1 165 ? -45.731 -5.395 68.196 1.00 97.44 165 GLU A CA 1
ATOM 1324 C C . GLU A 1 165 ? -47.149 -5.671 68.713 1.00 97.44 165 GLU A C 1
ATOM 1326 O O . GLU A 1 165 ? -47.387 -5.642 69.921 1.00 97.44 165 GLU A O 1
ATOM 1331 N N . GLN A 1 166 ? -48.075 -6.037 67.819 1.00 97.19 166 GLN A N 1
ATOM 1332 C CA . GLN A 1 166 ? -49.433 -6.443 68.199 1.00 97.19 166 GLN A CA 1
ATOM 1333 C C . GLN A 1 166 ? -49.429 -7.658 69.133 1.00 97.19 166 GLN A C 1
ATOM 1335 O O . GLN A 1 166 ? -50.202 -7.713 70.090 1.00 97.19 166 GLN A O 1
ATOM 1340 N N . ASN A 1 167 ? -48.559 -8.640 68.881 1.00 96.56 167 ASN A N 1
ATOM 1341 C CA . ASN A 1 167 ? -48.458 -9.826 69.726 1.00 96.56 167 ASN A CA 1
ATOM 1342 C C . ASN A 1 167 ? -47.949 -9.483 71.131 1.00 96.56 167 ASN A C 1
ATOM 1344 O O . ASN A 1 167 ? -48.518 -9.952 72.115 1.00 96.56 167 ASN A O 1
ATOM 1348 N N . VAL A 1 168 ? -46.918 -8.636 71.219 1.00 97.81 168 VAL A N 1
ATOM 1349 C CA . VAL A 1 168 ? -46.367 -8.141 72.488 1.00 97.81 168 VAL A CA 1
ATOM 1350 C C . VAL A 1 168 ? -47.432 -7.376 73.272 1.00 97.81 168 VAL A C 1
ATOM 1352 O O . VAL A 1 168 ? -47.593 -7.615 74.467 1.00 97.81 168 VAL A O 1
ATOM 1355 N N . PHE A 1 169 ? -48.204 -6.516 72.602 1.00 97.56 169 PHE A N 1
ATOM 1356 C CA . PHE A 1 169 ? -49.297 -5.771 73.223 1.00 97.56 169 PHE A CA 1
ATOM 1357 C C . PHE A 1 169 ? -50.371 -6.700 73.811 1.00 97.56 169 PHE A C 1
ATOM 1359 O O . PHE A 1 169 ? -50.683 -6.616 74.998 1.00 97.56 169 PHE A O 1
ATOM 1366 N N . LEU A 1 170 ? -50.870 -7.654 73.019 1.00 96.69 170 LEU A N 1
ATOM 1367 C CA . LEU A 1 170 ? -51.861 -8.634 73.479 1.00 96.69 170 LEU A CA 1
ATOM 1368 C C . LEU A 1 170 ? -51.332 -9.507 74.623 1.00 96.69 170 LEU A C 1
ATOM 1370 O O . LEU A 1 170 ? -52.078 -9.897 75.523 1.00 96.69 170 LEU A O 1
ATOM 1374 N N . GLN A 1 171 ? -50.042 -9.842 74.599 1.00 95.81 171 GLN A N 1
ATOM 1375 C CA . GLN A 1 171 ? -49.419 -10.614 75.665 1.00 95.81 171 GLN A CA 1
ATOM 1376 C C . GLN A 1 171 ? -49.338 -9.809 76.967 1.00 95.81 171 GLN A C 1
ATOM 1378 O O . GLN A 1 171 ? -49.653 -10.354 78.024 1.00 95.81 171 GLN A O 1
ATOM 1383 N N . HIS A 1 172 ? -49.006 -8.520 76.886 1.00 97.06 172 HIS A N 1
ATOM 1384 C CA . HIS A 1 172 ? -49.037 -7.615 78.030 1.00 97.06 172 HIS A CA 1
ATOM 1385 C C . HIS A 1 172 ? -50.455 -7.481 78.614 1.00 97.06 172 HIS A C 1
ATOM 1387 O O . HIS A 1 172 ? -50.632 -7.626 79.822 1.00 97.06 172 HIS A O 1
ATOM 1393 N N . GLU A 1 173 ? -51.485 -7.279 77.783 1.00 95.88 173 GLU A N 1
ATOM 1394 C CA . GLU A 1 173 ? -52.884 -7.242 78.247 1.00 95.88 173 GLU A CA 1
ATOM 1395 C C . GLU A 1 173 ? -53.302 -8.550 78.930 1.00 95.88 173 GLU A C 1
ATOM 1397 O O . GLU A 1 173 ? -53.935 -8.537 79.986 1.00 95.88 173 GLU A O 1
ATOM 1402 N N . LYS A 1 174 ? -52.906 -9.698 78.368 1.00 94.94 174 LYS A N 1
ATOM 1403 C CA . LYS A 1 174 ? -53.157 -11.009 78.976 1.00 94.94 174 LYS A CA 1
ATOM 1404 C C . LYS A 1 174 ? -52.482 -11.143 80.342 1.00 94.94 174 LYS A C 1
ATOM 1406 O O . LYS A 1 174 ? -53.086 -11.691 81.264 1.00 94.94 174 LYS A O 1
ATOM 1411 N N . GLU A 1 175 ? -51.233 -10.705 80.469 1.00 95.88 175 GLU A N 1
ATOM 1412 C CA . GLU A 1 175 ? -50.505 -10.724 81.741 1.00 95.88 175 GLU A CA 1
ATOM 1413 C C . GLU A 1 175 ? -51.170 -9.819 82.780 1.00 95.88 175 GLU A C 1
ATOM 1415 O O . GLU A 1 175 ? -51.301 -10.217 83.937 1.00 95.88 175 GLU A O 1
ATOM 1420 N N . GLU A 1 176 ? -51.654 -8.648 82.370 1.00 94.81 176 GLU A N 1
ATOM 1421 C CA . GLU A 1 176 ? -52.373 -7.726 83.247 1.00 94.81 176 GLU A CA 1
ATOM 1422 C C . GLU A 1 176 ? -53.716 -8.306 83.716 1.00 94.81 176 GLU A C 1
ATOM 1424 O O . GLU A 1 176 ? -54.006 -8.309 84.913 1.00 94.81 176 GLU A O 1
ATOM 1429 N N . LEU A 1 177 ? -54.495 -8.913 82.814 1.00 92.94 177 LEU A N 1
ATOM 1430 C CA . LEU A 1 177 ? -55.727 -9.624 83.174 1.00 92.94 177 LEU A CA 1
ATOM 1431 C C . LEU A 1 177 ? -55.463 -10.796 84.131 1.00 92.94 177 LEU A C 1
ATOM 1433 O O . LEU A 1 177 ? -56.222 -11.011 85.077 1.00 92.94 177 LEU A O 1
ATOM 1437 N N . LEU A 1 178 ? -54.378 -11.551 83.926 1.00 92.44 178 LEU A N 1
ATOM 1438 C CA . LEU A 1 178 ? -53.983 -12.629 84.838 1.00 92.44 178 LEU A CA 1
ATOM 1439 C C . LEU A 1 178 ? -53.584 -12.102 86.223 1.00 92.44 178 LEU A C 1
ATOM 1441 O O . LEU A 1 178 ? -53.921 -12.742 87.219 1.00 92.44 178 LEU A O 1
ATOM 1445 N N . LYS A 1 179 ? -52.906 -10.948 86.306 1.00 92.12 179 LYS A N 1
ATOM 1446 C CA . LYS A 1 179 ? -52.608 -10.279 87.585 1.00 92.12 179 LYS A CA 1
ATOM 1447 C C . LYS A 1 179 ? -53.875 -9.798 88.289 1.00 92.12 179 LYS A C 1
ATOM 1449 O O . LYS A 1 179 ? -53.983 -9.942 89.502 1.00 92.12 179 LYS A O 1
ATOM 1454 N N . GLN A 1 180 ? -54.843 -9.258 87.551 1.00 89.31 180 GLN A N 1
ATOM 1455 C CA . GLN A 1 180 ? -56.133 -8.864 88.124 1.00 89.31 180 GLN A CA 1
ATOM 1456 C C . GLN A 1 180 ? -56.883 -10.078 88.681 1.00 89.31 180 GLN A C 1
ATOM 1458 O O . GLN A 1 180 ? -57.341 -10.047 89.821 1.00 89.31 180 GLN A O 1
ATOM 1463 N N . LEU A 1 181 ? -56.938 -11.179 87.925 1.00 87.19 181 LEU A N 1
ATOM 1464 C CA . LEU A 1 181 ? -57.542 -12.431 88.386 1.00 87.19 181 LEU A CA 1
ATOM 1465 C C . LEU A 1 181 ? -56.839 -12.993 89.625 1.00 87.19 181 LEU A C 1
ATOM 1467 O O . LEU A 1 181 ? -57.510 -13.385 90.577 1.00 87.19 181 LEU A O 1
ATOM 1471 N N . SER A 1 182 ? -55.504 -13.019 89.653 1.00 84.19 182 SER A N 1
ATOM 1472 C CA . SER A 1 182 ? -54.770 -13.503 90.826 1.00 84.19 182 SER A CA 1
ATOM 1473 C C . SER A 1 182 ? -54.950 -12.590 92.040 1.00 84.19 182 SER A C 1
ATOM 1475 O O . SER A 1 182 ? -55.099 -13.095 93.149 1.00 84.19 182 SER A O 1
ATOM 1477 N N . SER A 1 183 ? -55.025 -11.270 91.848 1.00 80.62 183 SER A N 1
ATOM 1478 C CA . SER A 1 183 ? -55.355 -10.318 92.913 1.00 80.62 183 SER A CA 1
ATOM 1479 C C . SER A 1 183 ? -56.755 -10.551 93.487 1.00 80.62 183 SER A C 1
ATOM 1481 O O . SER A 1 183 ? -56.924 -10.453 94.700 1.00 80.62 183 SER A O 1
ATOM 1483 N N . ILE A 1 184 ? -57.747 -10.871 92.649 1.00 78.31 184 ILE A N 1
ATOM 1484 C CA . ILE A 1 184 ? -59.107 -11.214 93.099 1.00 78.31 184 ILE A CA 1
ATOM 1485 C C . ILE A 1 184 ? -59.080 -12.520 93.905 1.00 78.31 184 ILE A C 1
ATOM 1487 O O . ILE A 1 184 ? -59.594 -12.562 95.017 1.00 78.31 184 ILE A O 1
ATOM 1491 N N . ILE A 1 185 ? -58.393 -13.553 93.407 1.00 70.62 185 ILE A N 1
ATOM 1492 C CA . ILE A 1 185 ? -58.266 -14.846 94.100 1.00 70.62 185 ILE A CA 1
ATOM 1493 C C . ILE A 1 185 ? -57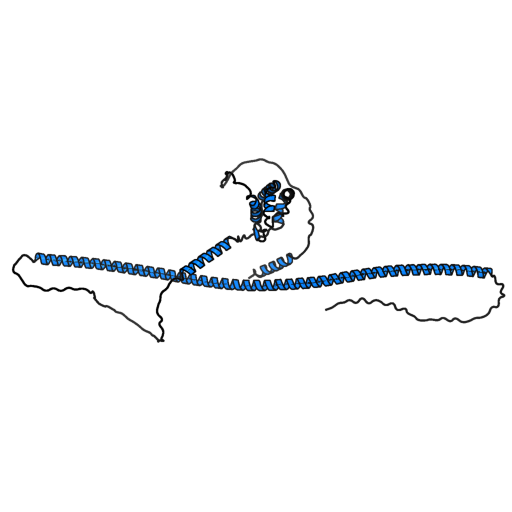.556 -14.696 95.458 1.00 70.62 185 ILE A C 1
ATOM 1495 O O . ILE A 1 185 ? -57.946 -15.339 96.426 1.00 70.62 185 ILE A O 1
ATOM 1499 N N . VAL A 1 186 ? -56.528 -13.846 95.565 1.00 60.59 186 VAL A N 1
ATOM 1500 C CA . VAL A 1 186 ? -55.812 -13.603 96.833 1.00 60.59 186 VAL A CA 1
ATOM 1501 C C . VAL A 1 186 ? -56.643 -12.763 97.811 1.00 60.59 186 VAL A C 1
ATOM 1503 O O . VAL A 1 186 ? -56.560 -12.987 99.017 1.00 60.59 186 VAL A O 1
ATOM 1506 N N . ALA A 1 187 ? -57.482 -11.845 97.322 1.00 55.88 187 ALA A N 1
ATOM 1507 C CA . ALA A 1 187 ? -58.417 -11.094 98.163 1.00 55.88 187 ALA A CA 1
ATOM 1508 C C . ALA A 1 187 ? -59.549 -11.970 98.738 1.00 55.88 187 ALA A C 1
ATOM 1510 O O . ALA A 1 187 ? -60.150 -11.605 99.745 1.00 55.88 187 ALA A O 1
ATOM 1511 N N . GLU A 1 188 ? -59.808 -13.138 98.145 1.00 53.47 188 GLU A N 1
ATOM 1512 C CA . GLU A 1 188 ? -60.880 -14.052 98.551 1.00 53.47 188 GLU A CA 1
ATOM 1513 C C . GLU A 1 188 ? -60.412 -15.174 99.509 1.00 53.47 188 GLU A C 1
ATOM 1515 O O . GLU A 1 188 ? -61.212 -16.022 99.901 1.00 53.47 188 GLU A O 1
ATOM 1520 N N . VAL A 1 189 ? -59.140 -15.182 99.952 1.00 47.47 189 VAL A N 1
ATOM 1521 C CA . VAL A 1 189 ? -58.593 -16.252 100.817 1.00 47.47 189 VAL A CA 1
ATOM 1522 C C . VAL A 1 189 ? -57.984 -15.733 102.138 1.00 47.47 189 VAL A C 1
ATOM 1524 O O . VAL A 1 189 ? -56.804 -15.392 102.238 1.00 47.47 189 VAL A O 1
ATOM 1527 N N . HIS A 1 190 ? -58.797 -15.795 103.202 1.00 36.47 190 HIS A N 1
ATOM 1528 C CA . HIS A 1 190 ? -58.398 -16.025 104.606 1.00 36.47 190 HIS A CA 1
ATOM 1529 C C . HIS A 1 190 ? -59.321 -17.113 105.226 1.00 36.47 190 HIS A C 1
ATOM 1531 O O . HIS A 1 190 ? -60.416 -17.328 104.714 1.00 36.47 190 HIS A O 1
ATOM 1537 N N . PRO A 1 191 ? -58.883 -17.878 106.251 1.00 49.56 191 PRO A N 1
ATOM 1538 C CA . PRO A 1 191 ? -58.786 -19.341 106.160 1.00 49.56 191 PRO A CA 1
ATOM 1539 C C . PRO A 1 191 ? -59.960 -20.123 106.771 1.00 49.56 191 PRO A C 1
ATOM 1541 O O . PRO A 1 191 ? -60.524 -19.732 107.789 1.00 49.56 191 PRO A O 1
ATOM 1544 N N . THR A 1 192 ? -60.214 -21.326 106.246 1.00 34.00 192 THR A N 1
ATOM 1545 C CA . THR A 1 192 ? -60.790 -22.446 107.016 1.00 34.00 192 THR A CA 1
ATOM 1546 C C . THR A 1 192 ? -60.021 -23.742 106.707 1.00 34.00 192 THR A C 1
ATOM 1548 O O . THR A 1 192 ? -59.563 -23.910 105.575 1.00 34.00 192 THR A O 1
ATOM 1551 N N . PRO A 1 193 ? -59.778 -24.623 107.700 1.00 49.19 193 PRO A N 1
ATOM 1552 C CA . PRO A 1 193 ? -58.848 -25.741 107.559 1.00 49.19 193 PRO A CA 1
ATOM 1553 C C . PRO A 1 193 ? -59.519 -27.054 107.115 1.00 49.19 193 PRO A C 1
ATOM 1555 O O . PRO A 1 193 ? -60.730 -27.216 107.235 1.00 49.19 193 PRO A O 1
ATOM 1558 N N . VAL A 1 194 ? -58.643 -28.007 106.756 1.00 39.31 194 VAL A N 1
ATOM 1559 C CA . VAL A 1 194 ? -58.763 -29.486 106.739 1.00 39.31 194 VAL A CA 1
ATOM 1560 C C . VAL A 1 194 ? -58.637 -30.158 105.348 1.00 39.31 194 VAL A C 1
ATOM 1562 O O . VAL A 1 194 ? -59.580 -30.239 104.572 1.00 39.31 194 VAL A O 1
ATOM 1565 N N . GLU A 1 195 ? -57.397 -30.615 105.098 1.00 36.09 195 GLU A N 1
ATOM 1566 C CA . GLU A 1 195 ? -56.853 -31.850 104.468 1.00 36.09 195 GLU A CA 1
ATOM 1567 C C . GLU A 1 195 ? -57.777 -33.009 103.962 1.00 36.09 195 GLU A C 1
ATOM 1569 O O . GLU A 1 195 ? -58.943 -33.085 104.331 1.00 36.09 195 GLU A O 1
ATOM 1574 N N . PRO A 1 196 ? -57.238 -34.094 103.335 1.00 56.75 196 PRO A N 1
ATOM 1575 C CA . PRO A 1 196 ? -56.303 -34.183 102.199 1.00 56.75 196 PRO A CA 1
ATOM 1576 C C . PRO A 1 196 ? -56.768 -35.254 101.168 1.00 56.75 196 PRO A C 1
ATOM 1578 O O . PRO A 1 196 ? -57.484 -36.194 101.515 1.00 56.75 196 PRO A O 1
ATOM 1581 N N . ARG A 1 197 ? -56.293 -35.235 99.909 1.00 38.41 197 ARG A N 1
ATOM 1582 C CA . ARG A 1 197 ? -56.152 -36.494 99.141 1.00 38.41 197 ARG A CA 1
ATOM 1583 C C . ARG A 1 197 ? -55.195 -36.420 97.952 1.00 38.41 197 ARG A C 1
ATOM 1585 O O . ARG A 1 197 ? -55.032 -35.414 97.279 1.00 38.41 197 ARG A O 1
ATOM 1592 N N . THR A 1 198 ? -54.545 -37.558 97.781 1.00 38.78 198 THR A N 1
ATOM 1593 C CA . THR A 1 198 ? -53.320 -37.894 97.060 1.00 38.78 198 THR A CA 1
ATOM 1594 C C . THR A 1 198 ? -53.436 -37.998 95.536 1.00 38.78 198 THR A C 1
ATOM 1596 O O . THR A 1 198 ? -54.371 -38.610 95.034 1.00 38.78 198 THR A O 1
ATOM 1599 N N . ALA A 1 199 ? -52.359 -37.545 94.878 1.00 44.34 199 ALA A N 1
ATOM 1600 C CA . ALA A 1 199 ? -51.646 -38.125 93.727 1.00 44.34 199 ALA A CA 1
ATOM 1601 C C . ALA A 1 199 ? -52.391 -38.404 92.400 1.00 44.34 199 ALA A C 1
ATOM 1603 O O . ALA A 1 199 ? -53.255 -39.266 92.327 1.00 44.34 199 ALA A O 1
ATOM 1604 N N . SER A 1 200 ? -51.880 -37.849 91.291 1.00 40.41 200 SER A N 1
ATOM 1605 C CA . SER A 1 200 ? -51.043 -38.623 90.354 1.00 40.41 200 SER A CA 1
ATOM 1606 C C . SER A 1 200 ? -50.493 -37.752 89.213 1.00 40.41 200 SER A C 1
ATOM 1608 O O . SER A 1 200 ? -51.131 -36.832 88.713 1.00 40.41 200 SER A O 1
ATOM 1610 N N . THR A 1 201 ? -49.265 -38.068 88.828 1.00 45.44 201 THR A N 1
ATOM 1611 C CA . THR A 1 201 ? -48.410 -37.475 87.800 1.00 45.44 201 THR A CA 1
ATOM 1612 C C . THR A 1 201 ? -48.832 -37.853 86.373 1.00 45.44 201 THR A C 1
ATOM 1614 O O . THR A 1 201 ? -49.224 -38.992 86.135 1.00 45.44 201 THR A O 1
ATOM 1617 N N . ARG A 1 202 ? -48.604 -36.960 85.389 1.00 39.03 202 ARG A N 1
ATOM 1618 C CA . ARG A 1 202 ? -47.791 -37.247 84.178 1.00 39.03 202 ARG A CA 1
ATOM 1619 C C . ARG A 1 202 ? -47.635 -36.049 83.227 1.00 39.03 202 ARG A C 1
ATOM 1621 O O . ARG A 1 202 ? -48.576 -35.342 82.898 1.00 39.03 202 ARG A O 1
ATOM 1628 N N . PHE A 1 203 ? -46.395 -35.900 82.765 1.00 42.16 203 PHE A N 1
ATOM 1629 C CA . PHE A 1 203 ? -45.890 -35.042 81.690 1.00 42.16 203 PHE A CA 1
ATOM 1630 C C . PHE A 1 203 ? -46.578 -35.278 80.328 1.00 42.16 203 PHE A C 1
ATOM 1632 O O . PHE A 1 203 ? -46.782 -36.428 79.950 1.00 42.16 203 PHE A O 1
ATOM 1639 N N . SER A 1 204 ? -46.748 -34.231 79.503 1.00 36.94 204 SER A N 1
ATOM 1640 C CA . SER A 1 204 ? -45.890 -33.936 78.324 1.00 36.94 204 SER A CA 1
ATOM 1641 C C . SER A 1 204 ? -46.565 -33.098 77.209 1.00 36.94 204 SER A C 1
ATOM 1643 O O . SER A 1 204 ? -47.636 -33.422 76.723 1.00 36.94 204 SER A O 1
ATOM 1645 N N . ARG A 1 205 ? -45.833 -32.048 76.792 1.00 41.25 205 ARG A N 1
ATOM 1646 C CA . ARG A 1 205 ? -45.539 -31.553 75.423 1.00 41.25 205 ARG A CA 1
ATOM 1647 C C . ARG A 1 205 ? -46.632 -31.236 74.377 1.00 41.25 205 ARG A C 1
ATOM 1649 O O . ARG A 1 205 ? -47.328 -32.111 73.896 1.00 41.25 205 ARG A O 1
ATOM 1656 N N . PHE A 1 206 ? -46.476 -30.002 73.867 1.00 35.78 206 PHE A N 1
ATOM 1657 C CA . PHE A 1 206 ? -46.655 -29.485 72.494 1.00 35.78 206 PHE A CA 1
ATOM 1658 C C . PHE A 1 206 ? -47.993 -29.722 71.776 1.00 35.78 206 PHE A C 1
ATOM 1660 O O . PHE A 1 206 ? -48.322 -30.837 71.402 1.00 35.78 206 PHE A O 1
ATOM 1667 N N . SER A 1 207 ? -48.630 -28.634 71.332 1.00 36.31 207 SER A N 1
ATOM 1668 C CA . SER A 1 207 ? -48.523 -28.181 69.931 1.00 36.31 207 SER A CA 1
ATOM 1669 C C . SER A 1 207 ? -49.631 -27.175 69.597 1.00 36.31 207 SER A C 1
ATOM 1671 O O . SER A 1 207 ? -50.813 -27.429 69.811 1.00 36.31 207 SER A O 1
ATOM 1673 N N . ARG A 1 208 ? -49.222 -26.021 69.056 1.00 45.78 208 ARG A N 1
ATOM 1674 C CA . ARG A 1 208 ? -50.087 -24.973 68.501 1.00 45.78 208 ARG A CA 1
ATOM 1675 C C . ARG A 1 208 ? -50.861 -25.505 67.292 1.00 45.78 208 ARG A C 1
ATOM 1677 O O . ARG A 1 208 ? -50.240 -26.028 66.367 1.00 45.78 208 ARG A O 1
ATOM 1684 N N . LYS A 1 209 ? -52.173 -25.250 67.251 1.00 32.31 209 LYS A N 1
ATOM 1685 C CA . LYS A 1 209 ? -52.964 -25.105 66.016 1.00 32.31 209 LYS A CA 1
ATOM 1686 C C . LYS A 1 209 ? -54.327 -24.455 66.309 1.00 32.31 209 LYS A C 1
ATOM 1688 O O . LYS A 1 209 ? -55.189 -25.086 66.901 1.00 32.31 209 LYS A O 1
ATOM 1693 N N . SER A 1 210 ? -54.494 -23.232 65.817 1.00 33.88 210 SER A N 1
ATOM 1694 C CA . SER A 1 210 ? -55.764 -22.582 65.444 1.00 33.88 210 SER A CA 1
ATOM 1695 C C . SER A 1 210 ? -55.446 -21.935 64.081 1.00 33.88 210 SER A C 1
ATOM 1697 O O . SER A 1 210 ? -54.426 -21.258 63.998 1.00 33.88 210 SER A O 1
ATOM 1699 N N . SER A 1 211 ? -56.054 -22.237 62.921 1.00 37.00 211 SER A N 1
ATOM 1700 C CA . SER A 1 211 ? -57.479 -22.366 62.539 1.00 37.00 211 SER A CA 1
ATOM 1701 C C . SER A 1 211 ? -58.261 -21.136 63.003 1.00 37.00 211 SER A C 1
ATOM 1703 O O . SER A 1 211 ? -58.352 -20.935 64.203 1.00 37.00 211 SER A O 1
ATOM 1705 N N . SER A 1 212 ? -58.758 -20.233 62.156 1.00 37.25 212 SER A N 1
ATOM 1706 C CA . SER A 1 212 ? -59.645 -20.429 60.994 1.00 37.25 212 SER A CA 1
ATOM 1707 C C . SER A 1 212 ? -59.604 -19.198 60.059 1.00 37.25 212 SER A C 1
ATOM 1709 O O . SER A 1 212 ? -59.467 -18.077 60.533 1.00 37.25 212 SER A O 1
ATOM 1711 N N . HIS A 1 213 ? -59.560 -19.379 58.734 1.00 37.38 213 HIS A N 1
ATOM 1712 C CA . HIS A 1 213 ? -60.660 -19.130 57.773 1.00 37.38 213 HIS A CA 1
ATOM 1713 C C . HIS A 1 213 ? -61.500 -17.853 57.976 1.00 37.38 213 HIS A C 1
ATOM 1715 O O . HIS A 1 213 ? -62.310 -17.833 58.893 1.00 37.38 213 HIS A O 1
ATOM 1721 N N . VAL A 1 214 ? -61.419 -16.911 57.018 1.00 32.81 214 VAL A N 1
ATOM 1722 C CA . VAL A 1 214 ? -62.569 -16.328 56.283 1.00 32.81 214 VAL A CA 1
ATOM 1723 C C . VAL A 1 214 ? -62.106 -15.980 54.857 1.00 32.81 214 VAL A C 1
ATOM 1725 O O . VAL A 1 214 ? -61.047 -15.388 54.664 1.00 32.81 214 VAL A O 1
ATOM 1728 N N . SER A 1 215 ? -62.898 -16.382 53.865 1.00 33.78 215 SER A N 1
ATOM 1729 C CA . SER A 1 215 ? -62.756 -16.083 52.437 1.00 33.78 215 SER A CA 1
ATOM 1730 C C . SER A 1 215 ? -64.089 -15.540 51.927 1.00 33.78 215 SER A C 1
ATOM 1732 O O . SER A 1 215 ? -65.102 -16.149 52.245 1.00 33.78 215 SER A O 1
ATOM 1734 N N . GLU A 1 216 ? -64.075 -14.481 51.112 1.00 31.98 216 GLU A N 1
ATOM 1735 C CA . GLU A 1 216 ? -65.062 -14.176 50.053 1.00 31.98 216 GLU A CA 1
ATOM 1736 C C . GLU A 1 216 ? -64.533 -12.956 49.262 1.00 31.98 216 GLU A C 1
ATOM 1738 O O . GLU A 1 216 ? -64.217 -11.935 49.858 1.00 31.98 216 GLU A O 1
ATOM 1743 N N . THR A 1 217 ? -64.291 -12.981 47.946 1.00 32.34 217 THR A N 1
ATOM 1744 C CA . THR A 1 217 ? -65.317 -13.052 46.892 1.00 32.34 217 THR A CA 1
ATOM 1745 C C . THR A 1 217 ? -64.705 -13.223 45.481 1.00 32.34 217 THR A C 1
ATOM 1747 O O . THR A 1 217 ? -63.691 -12.617 45.156 1.00 32.34 217 THR A O 1
ATOM 1750 N N . ALA A 1 218 ? -65.431 -13.999 44.661 1.00 31.05 218 ALA A N 1
ATOM 1751 C CA . ALA A 1 218 ? -65.696 -13.883 43.212 1.00 31.05 218 ALA A CA 1
ATOM 1752 C C . ALA A 1 218 ? -64.615 -14.164 42.125 1.00 31.05 218 ALA A C 1
ATOM 1754 O O . ALA A 1 218 ? -63.571 -13.532 42.032 1.00 31.05 218 ALA A O 1
ATOM 1755 N N . ALA A 1 219 ? -64.985 -15.107 41.241 1.00 38.53 219 ALA A N 1
ATOM 1756 C CA . ALA A 1 219 ? -64.367 -15.582 39.983 1.00 38.53 219 ALA A CA 1
ATOM 1757 C C . ALA A 1 219 ? -64.740 -14.655 38.769 1.00 38.53 219 ALA A C 1
ATOM 1759 O O . ALA A 1 219 ? -65.384 -13.647 39.066 1.00 38.53 219 ALA A O 1
ATOM 1760 N N . PRO A 1 220 ? -64.459 -14.912 37.446 1.00 50.94 220 PRO A N 1
ATOM 1761 C CA . PRO A 1 220 ? -64.383 -16.222 36.748 1.00 50.94 220 PRO A CA 1
ATOM 1762 C C . PRO A 1 220 ? -63.373 -16.427 35.562 1.00 50.94 220 PRO A C 1
ATOM 1764 O O . PRO A 1 220 ? -63.072 -15.515 34.809 1.00 50.94 220 PRO A O 1
ATOM 1767 N N . VAL A 1 221 ? -62.929 -17.692 35.379 1.00 40.00 221 VAL A N 1
ATOM 1768 C CA . VAL A 1 221 ? -63.005 -18.562 34.155 1.00 40.00 221 VAL A CA 1
ATOM 1769 C C . VAL A 1 221 ? -62.449 -18.006 32.817 1.00 40.00 221 VAL A C 1
ATOM 1771 O O . VAL A 1 221 ? -62.944 -17.009 32.314 1.00 40.00 221 VAL A O 1
ATOM 1774 N N . ALA A 1 222 ? -61.458 -18.625 32.144 1.00 38.16 222 ALA A N 1
ATOM 1775 C CA . ALA A 1 222 ? -61.557 -19.823 31.267 1.00 38.16 222 ALA A CA 1
ATOM 1776 C C . ALA A 1 222 ? -60.135 -20.344 30.824 1.00 38.16 222 ALA A C 1
ATOM 1778 O O . ALA A 1 222 ? -59.148 -19.769 31.274 1.00 38.16 222 ALA A O 1
ATOM 1779 N N . PRO A 1 223 ? -59.955 -21.417 30.007 1.00 48.38 223 PRO A N 1
ATOM 1780 C CA . PRO A 1 223 ? -59.524 -22.732 30.496 1.00 48.38 223 PRO A CA 1
ATOM 1781 C C . PRO A 1 223 ? -58.246 -23.339 29.850 1.00 48.38 223 PRO A C 1
ATOM 1783 O O . PRO A 1 223 ? -57.612 -22.789 28.957 1.00 48.38 223 PRO A O 1
ATOM 1786 N N . ILE A 1 224 ? -57.919 -24.518 30.385 1.00 44.34 224 ILE A N 1
ATOM 1787 C CA . ILE A 1 224 ? -56.792 -25.455 30.218 1.00 44.34 224 ILE A CA 1
ATOM 1788 C C . ILE A 1 224 ? -56.865 -26.288 28.914 1.00 44.34 224 ILE A C 1
ATOM 1790 O O . ILE A 1 224 ? -57.968 -26.608 28.484 1.00 44.34 224 ILE A O 1
ATOM 1794 N N . GLN A 1 225 ? -55.715 -26.762 28.400 1.00 34.75 225 GLN A N 1
ATOM 1795 C CA . GLN A 1 225 ? -55.520 -28.148 27.898 1.00 34.75 225 GLN A CA 1
ATOM 1796 C C . GLN A 1 225 ? -54.039 -28.579 28.042 1.00 34.75 225 GLN A C 1
ATOM 1798 O O . GLN A 1 225 ? -53.142 -27.868 27.599 1.00 34.75 225 GLN A O 1
ATOM 1803 N N . GLU A 1 226 ? -53.752 -29.538 28.936 1.00 36.44 226 GLU A N 1
ATOM 1804 C CA . GLU A 1 226 ? -53.427 -30.968 28.676 1.00 36.44 226 GLU A CA 1
ATOM 1805 C C . GLU A 1 226 ? -52.023 -31.190 28.082 1.00 36.44 226 GLU A C 1
ATOM 1807 O O . GLU A 1 226 ? -51.723 -30.861 26.944 1.00 36.44 226 GLU A O 1
ATOM 1812 N N . GLU A 1 227 ? -51.053 -31.538 28.928 1.00 33.22 227 GLU A N 1
ATOM 1813 C CA . GLU A 1 227 ? -50.631 -32.922 29.214 1.00 33.22 227 GLU A CA 1
ATOM 1814 C C . GLU A 1 227 ? -49.805 -33.534 28.075 1.00 33.22 227 GLU A C 1
ATOM 1816 O O . GLU A 1 227 ? -50.328 -33.995 27.068 1.00 33.22 227 GLU A O 1
ATOM 1821 N N . ASN A 1 228 ? -48.486 -33.615 28.279 1.00 33.25 228 ASN A N 1
ATOM 1822 C CA . ASN A 1 228 ? -47.761 -34.838 27.963 1.00 33.25 228 ASN A CA 1
ATOM 1823 C C . ASN A 1 228 ? -46.444 -34.954 28.732 1.00 33.25 228 ASN A C 1
ATOM 1825 O O . ASN A 1 228 ? -45.809 -33.995 29.162 1.00 33.25 228 ASN A O 1
ATOM 1829 N N . THR A 1 229 ? -46.115 -36.208 28.980 1.00 40.06 229 THR A N 1
ATOM 1830 C CA . THR A 1 229 ? -45.373 -36.720 30.122 1.00 40.06 229 THR A CA 1
ATOM 1831 C C . THR A 1 229 ? -43.867 -36.878 29.866 1.00 40.06 229 THR A C 1
ATOM 1833 O O . THR A 1 229 ? -43.395 -36.883 28.735 1.00 40.06 229 THR A O 1
ATOM 1836 N N . ARG A 1 230 ? -43.144 -37.174 30.965 1.00 40.50 230 ARG A N 1
ATOM 1837 C CA . ARG A 1 230 ? -41.905 -37.989 31.048 1.00 40.50 230 ARG A CA 1
ATOM 1838 C C . ARG A 1 230 ? -40.554 -37.323 30.714 1.00 40.50 230 ARG A C 1
ATOM 1840 O O . ARG A 1 230 ? -40.047 -37.431 29.609 1.00 40.50 230 ARG A O 1
ATOM 1847 N N . LYS A 1 231 ? -39.800 -36.944 31.755 1.00 36.91 231 LYS A N 1
ATOM 1848 C CA . LYS A 1 231 ? -38.886 -37.832 32.525 1.00 36.91 231 LYS A CA 1
ATOM 1849 C C . LYS A 1 231 ? -38.011 -36.995 33.461 1.00 36.91 231 LYS A C 1
ATOM 1851 O O . LYS A 1 231 ? -37.193 -36.193 33.028 1.00 36.91 231 LYS A O 1
ATOM 1856 N N . GLY A 1 232 ? -38.137 -37.254 34.759 1.00 44.72 232 GLY A N 1
ATOM 1857 C CA . GLY A 1 232 ? -37.210 -36.740 35.756 1.00 44.72 232 GLY A CA 1
ATOM 1858 C C . GLY A 1 232 ? -35.836 -37.403 35.649 1.00 44.72 232 GLY A C 1
ATOM 1859 O O . GLY A 1 232 ? -35.726 -38.628 35.590 1.00 44.72 232 GLY A O 1
ATOM 1860 N N . LYS A 1 233 ? -34.780 -36.592 35.730 1.00 40.53 233 LYS A N 1
ATOM 1861 C CA . LYS A 1 233 ? -33.497 -37.013 36.293 1.00 40.53 233 LYS A CA 1
ATOM 1862 C C . LYS A 1 233 ? -33.025 -35.974 37.301 1.00 40.53 233 LYS A C 1
ATOM 1864 O O . LYS A 1 233 ? -33.161 -34.770 37.125 1.00 40.53 233 LYS A O 1
ATOM 1869 N N . ARG A 1 234 ? -32.582 -36.523 38.424 1.00 40.03 234 ARG A N 1
ATOM 1870 C CA . ARG A 1 234 ? -32.373 -35.875 39.710 1.00 40.03 234 ARG A CA 1
ATOM 1871 C C . ARG A 1 234 ? -31.264 -34.829 39.669 1.00 40.03 234 ARG A C 1
ATOM 1873 O O . ARG A 1 234 ? -30.216 -35.037 39.067 1.00 40.03 234 ARG A O 1
ATOM 1880 N N . ARG A 1 235 ? -31.495 -33.771 40.446 1.00 46.34 235 ARG A N 1
ATOM 1881 C CA . ARG A 1 235 ? -30.505 -32.811 40.936 1.00 46.34 235 ARG A CA 1
ATOM 1882 C C . ARG A 1 235 ? -29.280 -33.535 41.512 1.00 46.34 235 ARG A C 1
ATOM 1884 O O . ARG A 1 235 ? -29.419 -34.362 42.413 1.00 46.34 235 ARG A O 1
ATOM 1891 N N . LYS A 1 236 ? -28.089 -33.145 41.065 1.00 40.53 236 LYS A N 1
ATOM 1892 C CA . LYS A 1 236 ? -26.858 -33.195 41.860 1.00 40.53 236 LYS A CA 1
ATOM 1893 C C . LYS A 1 236 ? -26.125 -31.885 41.616 1.00 40.53 236 LYS A C 1
ATOM 1895 O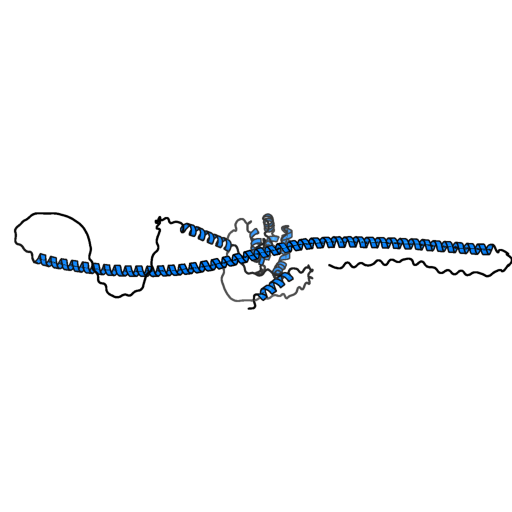 O . LYS A 1 236 ? -25.702 -31.609 40.501 1.00 40.53 236 LYS A O 1
ATOM 1900 N N . GLY A 1 237 ? -26.076 -31.057 42.654 1.00 52.56 237 GLY A N 1
ATOM 1901 C CA . GLY A 1 237 ? -25.333 -29.810 42.631 1.00 52.56 237 GLY A CA 1
ATOM 1902 C C . GLY A 1 237 ? -23.838 -30.063 42.480 1.00 52.56 237 GLY A C 1
ATOM 1903 O O . GLY A 1 237 ? -23.309 -30.994 43.083 1.00 52.56 237 GLY A O 1
ATOM 1904 N N . ARG A 1 238 ? -23.202 -29.201 41.689 1.00 42.41 238 ARG A N 1
ATOM 1905 C CA . ARG A 1 238 ? -21.813 -28.741 41.783 1.00 42.41 238 ARG A CA 1
ATOM 1906 C C . ARG A 1 238 ? -21.753 -27.421 41.006 1.00 42.41 238 ARG A C 1
ATOM 1908 O O . ARG A 1 238 ? -21.873 -27.424 39.791 1.00 42.41 238 ARG A O 1
ATOM 1915 N N . ARG A 1 239 ? -21.638 -26.297 41.718 1.00 52.62 239 ARG A N 1
ATOM 1916 C CA . ARG A 1 239 ? -20.936 -25.106 41.208 1.00 52.62 239 ARG A CA 1
ATOM 1917 C C . ARG A 1 239 ? -19.450 -25.394 41.472 1.00 52.62 239 ARG A C 1
ATOM 1919 O O . ARG A 1 239 ? -19.169 -25.860 42.580 1.00 52.62 239 ARG A O 1
ATOM 1926 N N . PRO A 1 240 ? -18.548 -25.246 40.487 1.00 50.25 240 PRO A N 1
ATOM 1927 C CA . PRO A 1 240 ? -17.948 -23.938 40.213 1.00 50.25 240 PRO A CA 1
ATOM 1928 C C . PRO A 1 240 ? -17.511 -23.776 38.740 1.00 50.25 240 PRO A C 1
ATOM 1930 O O . PRO A 1 240 ? -16.490 -24.312 38.347 1.00 50.25 240 PRO A O 1
ATOM 1933 N N . GLU A 1 241 ? -18.240 -23.014 37.926 1.00 50.44 241 GLU A N 1
ATOM 1934 C CA . GLU A 1 241 ? -17.751 -22.648 36.573 1.00 50.44 241 GLU A CA 1
ATOM 1935 C C . GLU A 1 241 ? -17.735 -21.130 36.344 1.00 50.44 241 GLU A C 1
ATOM 1937 O O . GLU A 1 241 ? -17.004 -20.628 35.501 1.00 50.44 241 GLU A O 1
ATOM 1942 N N . VAL A 1 242 ? -18.456 -20.361 37.168 1.00 54.69 242 VAL A N 1
ATOM 1943 C CA . VAL A 1 242 ? -18.597 -18.907 36.974 1.00 54.69 242 VAL A CA 1
ATOM 1944 C C . VAL A 1 242 ? -17.342 -18.130 37.404 1.00 54.69 242 VAL A C 1
ATOM 1946 O O . VAL A 1 242 ? -17.058 -17.061 36.868 1.00 54.69 242 VAL A O 1
ATOM 1949 N N . LEU A 1 243 ? -16.558 -18.660 38.352 1.00 52.31 243 LEU A N 1
ATOM 1950 C CA . LEU A 1 243 ? -15.352 -17.974 38.833 1.00 52.31 243 LEU A CA 1
ATOM 1951 C C . LEU A 1 243 ? -14.188 -18.085 37.834 1.00 52.31 243 LEU A C 1
ATOM 1953 O O . LEU A 1 243 ? -13.427 -17.136 37.666 1.00 52.31 243 LEU A O 1
ATOM 1957 N N . GLU A 1 244 ? -14.083 -19.219 37.139 1.00 53.94 244 GLU A N 1
ATOM 1958 C CA . GLU A 1 244 ? -13.007 -19.493 36.181 1.00 53.94 244 GLU A CA 1
ATOM 1959 C C . GLU A 1 244 ? -13.219 -18.701 34.879 1.00 53.94 244 GLU A C 1
ATOM 1961 O O . GLU A 1 244 ? -12.284 -18.103 34.346 1.00 53.94 244 GLU A O 1
ATOM 1966 N N . THR A 1 245 ? -14.475 -18.544 34.440 1.00 57.81 245 THR A N 1
ATOM 1967 C CA . THR A 1 245 ? -14.818 -17.677 33.301 1.00 57.81 245 THR A CA 1
ATOM 1968 C C . THR A 1 245 ? -14.587 -16.192 33.592 1.00 57.81 245 THR A C 1
ATOM 1970 O O . THR A 1 245 ? -14.162 -15.457 32.701 1.00 57.81 245 THR A O 1
ATOM 1973 N N . CYS A 1 246 ? -14.801 -15.738 34.834 1.00 55.50 246 CYS A N 1
ATOM 1974 C CA . CYS A 1 246 ? -14.519 -14.351 35.228 1.00 55.50 246 CYS A CA 1
ATOM 1975 C C . CYS A 1 246 ? -13.013 -14.048 35.272 1.00 55.50 246 CYS A C 1
ATOM 1977 O O . CYS A 1 246 ? -12.590 -12.958 34.877 1.00 55.50 246 CYS A O 1
ATOM 1979 N N . LEU A 1 247 ? -12.188 -15.008 35.705 1.00 64.00 247 LEU A N 1
ATOM 1980 C CA . LEU A 1 247 ? -10.733 -14.842 35.738 1.00 64.00 247 LEU A CA 1
ATOM 1981 C C . LEU A 1 247 ? -10.142 -14.763 34.318 1.00 64.00 247 LEU A C 1
ATOM 1983 O O . LEU A 1 247 ? -9.279 -13.931 34.047 1.00 64.00 247 LEU A O 1
ATOM 1987 N N . HIS A 1 248 ? -10.654 -15.566 33.381 1.00 70.38 248 HIS A N 1
ATOM 1988 C CA . HIS A 1 248 ? -10.223 -15.512 31.982 1.00 70.38 248 HIS A CA 1
ATOM 1989 C C . HIS A 1 248 ? -10.670 -14.233 31.269 1.00 70.38 248 HIS A C 1
ATOM 1991 O O . HIS A 1 248 ? -9.885 -13.655 30.518 1.00 70.38 248 HIS A O 1
ATOM 1997 N N . LEU A 1 249 ? -11.888 -13.749 31.533 1.00 70.12 249 LEU A N 1
ATOM 1998 C CA . LEU A 1 249 ? -12.400 -12.529 30.908 1.00 70.12 249 LEU A CA 1
ATOM 1999 C C . LEU A 1 249 ? -11.648 -11.280 31.391 1.00 70.12 249 LEU A C 1
ATOM 2001 O O . LEU A 1 249 ? -11.291 -10.427 30.583 1.00 70.12 249 LEU A O 1
ATOM 2005 N N . THR A 1 250 ? -11.343 -11.200 32.689 1.00 73.06 250 THR A N 1
ATOM 2006 C CA . THR A 1 250 ? -10.559 -10.091 33.262 1.00 73.06 250 THR A CA 1
ATOM 2007 C C . THR A 1 250 ? -9.099 -10.117 32.804 1.00 73.06 250 THR A C 1
ATOM 2009 O O . THR A 1 250 ? -8.533 -9.065 32.510 1.00 73.06 250 THR A O 1
ATOM 2012 N N . CYS A 1 251 ? -8.504 -11.304 32.643 1.00 69.75 251 CYS A N 1
ATOM 2013 C CA . CYS A 1 251 ? -7.154 -11.453 32.098 1.00 69.75 251 CYS A CA 1
ATOM 2014 C C . CYS A 1 251 ? -7.080 -11.070 30.607 1.00 69.75 251 CYS A C 1
ATOM 2016 O O . CYS A 1 251 ? -6.134 -10.405 30.189 1.00 69.75 251 CYS A O 1
ATOM 2018 N N . LEU A 1 252 ? -8.105 -11.408 29.815 1.00 74.75 252 LEU A N 1
ATOM 2019 C CA . LEU A 1 252 ? -8.186 -11.046 28.396 1.00 74.75 252 LEU A CA 1
ATOM 2020 C C . LEU A 1 252 ? -8.409 -9.537 28.197 1.00 74.75 252 LEU A C 1
ATOM 2022 O O . LEU A 1 252 ? -7.803 -8.941 27.309 1.00 74.75 252 LEU A O 1
ATOM 2026 N N . LEU A 1 253 ? -9.205 -8.900 29.063 1.00 71.38 253 LEU A N 1
ATOM 2027 C CA . LEU A 1 253 ? -9.383 -7.443 29.081 1.00 71.38 253 LEU A CA 1
ATOM 2028 C C . LEU A 1 253 ? -8.090 -6.711 29.462 1.00 71.38 253 LEU A C 1
ATOM 2030 O O . LEU A 1 253 ? -7.736 -5.731 28.814 1.00 71.38 253 LEU A O 1
ATOM 2034 N N . LEU A 1 254 ? -7.341 -7.212 30.449 1.00 70.75 254 LEU A N 1
ATOM 2035 C CA . LEU A 1 254 ? -6.028 -6.662 30.806 1.00 70.75 254 LEU A CA 1
ATOM 2036 C C . LEU A 1 254 ? -4.999 -6.833 29.681 1.00 70.75 254 LEU A C 1
ATOM 2038 O O . LEU A 1 254 ? -4.204 -5.926 29.448 1.00 70.75 254 LEU A O 1
ATOM 2042 N N . LEU A 1 255 ? -5.043 -7.944 28.941 1.00 68.00 255 LEU A N 1
ATOM 2043 C CA . LEU A 1 255 ? -4.212 -8.162 27.752 1.00 68.00 255 LEU A CA 1
ATOM 2044 C C . LEU A 1 255 ? -4.575 -7.199 26.615 1.00 68.00 255 LEU A C 1
ATOM 2046 O O . LEU A 1 255 ? -3.683 -6.640 25.984 1.00 68.00 255 LEU A O 1
ATOM 2050 N N . LEU A 1 256 ? -5.865 -6.943 26.388 1.00 64.69 256 LEU A N 1
ATOM 2051 C CA . LEU A 1 256 ? -6.325 -5.976 25.388 1.00 64.69 256 LEU A CA 1
ATOM 2052 C C . LEU A 1 256 ? -5.979 -4.532 25.769 1.00 64.69 256 LEU A C 1
ATOM 2054 O O . LEU A 1 256 ? -5.592 -3.759 24.897 1.00 64.69 256 LEU A O 1
ATOM 2058 N N . VAL A 1 257 ? -6.036 -4.173 27.055 1.00 62.22 257 VAL A N 1
ATOM 2059 C CA . VAL A 1 257 ? -5.576 -2.862 27.541 1.00 62.22 257 VAL A CA 1
ATOM 2060 C C . VAL A 1 257 ? -4.051 -2.749 27.430 1.00 62.22 257 VAL A C 1
ATOM 2062 O O . VAL A 1 257 ? -3.558 -1.736 26.947 1.00 62.22 257 VAL A O 1
ATOM 2065 N N . ALA A 1 258 ? -3.293 -3.799 27.759 1.00 54.16 258 ALA A N 1
ATOM 2066 C CA . ALA A 1 258 ? -1.835 -3.808 27.616 1.00 54.16 258 ALA A CA 1
ATOM 2067 C C . ALA A 1 258 ? -1.369 -3.723 26.148 1.00 54.16 258 ALA A C 1
ATOM 2069 O O . ALA A 1 258 ? -0.350 -3.096 25.862 1.00 54.16 258 ALA A O 1
ATOM 2070 N N . ILE A 1 259 ? -2.122 -4.308 25.210 1.00 57.38 259 ILE A N 1
ATOM 2071 C CA . ILE A 1 259 ? -1.851 -4.209 23.767 1.00 57.38 259 ILE A CA 1
ATOM 2072 C C . ILE A 1 259 ? -2.341 -2.857 23.210 1.00 57.38 259 ILE A C 1
ATOM 2074 O O . ILE A 1 259 ? -1.666 -2.256 22.374 1.00 57.38 259 ILE A O 1
ATOM 2078 N N . GLY A 1 260 ? -3.469 -2.337 23.706 1.00 45.31 260 GLY A N 1
ATOM 2079 C CA . GLY A 1 260 ? -4.053 -1.058 23.291 1.00 45.31 260 GLY A CA 1
ATOM 2080 C C . GLY A 1 260 ? -3.281 0.173 23.774 1.00 45.31 260 GLY A C 1
ATOM 2081 O O . GLY A 1 260 ? -3.191 1.160 23.051 1.00 45.31 260 GLY A O 1
ATOM 2082 N N . SER A 1 261 ? -2.641 0.115 24.946 1.00 43.50 261 SER A N 1
ATOM 2083 C CA . SER A 1 261 ? -1.807 1.212 25.464 1.00 43.50 261 SER A CA 1
ATOM 2084 C C . SER A 1 261 ? -0.462 1.377 24.737 1.00 43.50 261 SER A C 1
ATOM 2086 O O . SER A 1 261 ? 0.253 2.340 25.000 1.00 43.50 261 SER A O 1
ATOM 2088 N N . GLY A 1 262 ? -0.107 0.467 23.819 1.00 40.97 262 GLY A N 1
ATOM 2089 C CA . GLY A 1 262 ? 1.135 0.524 23.037 1.00 40.97 262 GLY A CA 1
ATOM 2090 C C . GLY A 1 262 ? 1.006 1.161 21.650 1.00 40.97 262 GLY A C 1
ATOM 2091 O O . GLY A 1 262 ? 2.024 1.382 20.990 1.00 40.97 262 GLY A O 1
ATOM 2092 N N . ILE A 1 263 ? -0.214 1.456 21.190 1.00 45.25 263 ILE A N 1
ATOM 2093 C CA . ILE A 1 263 ? -0.464 2.073 19.884 1.00 45.25 263 ILE A CA 1
ATOM 2094 C C . ILE A 1 263 ? -1.053 3.453 20.144 1.00 45.25 263 ILE A C 1
ATOM 2096 O O . ILE A 1 263 ? -2.266 3.638 20.199 1.00 45.25 263 ILE A O 1
ATOM 2100 N N . GLY A 1 264 ? -0.172 4.435 20.333 1.00 41.72 264 GLY A N 1
ATOM 2101 C CA . GLY A 1 264 ? -0.564 5.834 20.250 1.00 41.72 264 GLY A CA 1
ATOM 2102 C C . GLY A 1 264 ? -1.086 6.100 18.843 1.00 41.72 264 GLY A C 1
ATOM 2103 O O . GLY A 1 264 ? -0.297 6.299 17.925 1.00 41.72 264 GLY A O 1
ATOM 2104 N N . ILE A 1 265 ? -2.407 6.065 18.665 1.00 39.22 265 ILE A N 1
ATOM 2105 C CA . ILE A 1 265 ? -3.062 6.569 17.458 1.00 39.22 265 ILE A CA 1
ATOM 2106 C C . ILE A 1 265 ? -2.981 8.091 17.555 1.00 39.22 265 ILE A C 1
ATOM 2108 O O . ILE A 1 265 ? -3.864 8.761 18.088 1.00 39.22 265 ILE A O 1
ATOM 2112 N N . ILE A 1 266 ? -1.842 8.624 17.130 1.00 45.94 266 ILE A N 1
ATOM 2113 C CA . ILE A 1 266 ? -1.627 10.053 16.980 1.00 45.94 266 ILE A CA 1
ATOM 2114 C C . ILE A 1 266 ? -2.146 10.390 15.586 1.00 45.94 266 ILE A C 1
ATOM 2116 O O . ILE A 1 266 ? -1.863 9.691 14.626 1.00 45.94 266 ILE A O 1
ATOM 2120 N N . ASN A 1 267 ? -3.005 11.395 15.495 1.00 42.91 267 ASN A N 1
ATOM 2121 C CA . ASN A 1 267 ? -3.728 11.737 14.277 1.00 42.91 267 ASN A CA 1
ATOM 2122 C C . ASN A 1 267 ? -2.976 12.880 13.573 1.00 42.91 267 ASN A C 1
ATOM 2124 O O . ASN A 1 267 ? -3.445 14.020 13.568 1.00 42.91 267 ASN A O 1
ATOM 2128 N N . ALA A 1 268 ? -1.751 12.626 13.096 1.00 54.75 268 ALA A N 1
ATOM 2129 C CA . ALA A 1 268 ? -0.909 13.656 12.488 1.00 54.75 268 ALA A CA 1
ATOM 2130 C C . ALA A 1 268 ? -0.675 13.386 10.990 1.00 54.75 268 ALA A C 1
ATOM 2132 O O . ALA A 1 268 ? -0.586 12.255 10.526 1.00 54.75 268 ALA A O 1
ATOM 2133 N N . LYS A 1 269 ? -0.629 14.454 10.185 1.00 72.12 269 LYS A N 1
ATOM 2134 C CA . LYS A 1 269 ? -0.386 14.347 8.737 1.00 72.12 269 LYS A CA 1
ATOM 2135 C C . LYS A 1 269 ? 1.086 13.981 8.479 1.00 72.12 269 LYS A C 1
ATOM 2137 O O . LYS A 1 269 ? 1.948 14.430 9.240 1.00 72.12 269 LYS A O 1
ATOM 2142 N N . PRO A 1 270 ? 1.404 13.212 7.418 1.00 78.38 270 PRO A N 1
ATOM 2143 C CA . PRO A 1 270 ? 2.791 12.921 7.060 1.00 78.38 270 PRO A CA 1
ATOM 2144 C C . PRO A 1 270 ? 3.546 14.218 6.747 1.00 78.38 270 PRO A C 1
ATOM 2146 O O . PRO A 1 270 ? 2.997 15.100 6.084 1.00 78.38 270 PRO A O 1
ATOM 2149 N N . CYS A 1 271 ? 4.793 14.330 7.215 1.00 79.75 271 CYS A N 1
ATOM 2150 C CA . CYS A 1 271 ? 5.603 15.533 7.017 1.00 79.75 271 CYS A CA 1
ATOM 2151 C C . CYS A 1 271 ? 5.791 15.844 5.525 1.00 79.75 271 CYS A C 1
ATOM 2153 O O . CYS A 1 271 ? 6.273 15.013 4.749 1.00 79.75 271 CYS A O 1
ATOM 2155 N N . SER A 1 272 ? 5.456 17.066 5.124 1.00 82.00 272 SER A N 1
ATOM 2156 C CA . SER A 1 272 ? 5.747 17.575 3.788 1.00 82.00 272 SER A CA 1
ATOM 2157 C C . SER A 1 272 ? 7.232 17.951 3.646 1.00 82.00 272 SER A C 1
ATOM 2159 O O . SER A 1 272 ? 7.891 18.295 4.630 1.00 82.00 272 SER A O 1
ATOM 2161 N N . PRO A 1 273 ? 7.785 17.983 2.417 1.00 77.62 273 PRO A N 1
ATOM 2162 C CA . PRO A 1 273 ? 9.167 18.418 2.189 1.00 77.62 273 PRO A CA 1
ATOM 2163 C C . PRO A 1 273 ? 9.461 19.842 2.681 1.00 77.62 273 PRO A C 1
ATOM 2165 O O . PRO A 1 273 ? 10.602 20.161 2.994 1.00 77.62 273 PRO A O 1
ATOM 2168 N N . LYS A 1 274 ? 8.435 20.701 2.757 1.00 77.94 274 LYS A N 1
ATOM 2169 C CA . LYS A 1 274 ? 8.558 22.069 3.277 1.00 77.94 274 LYS A CA 1
ATOM 2170 C C . LYS A 1 274 ? 8.729 22.086 4.796 1.00 77.94 274 LYS A C 1
ATOM 2172 O O . LYS A 1 274 ? 9.530 22.862 5.297 1.00 77.94 274 LYS A O 1
ATOM 2177 N N . GLU A 1 275 ? 8.019 21.213 5.507 1.00 80.38 275 GLU A N 1
ATOM 2178 C CA . GLU A 1 275 ? 8.111 21.066 6.967 1.00 80.38 275 GLU A CA 1
ATOM 2179 C C . GLU A 1 275 ? 9.437 20.419 7.389 1.00 80.38 275 GLU A C 1
ATOM 2181 O O . GLU A 1 275 ? 10.018 20.795 8.399 1.00 80.38 275 GLU A O 1
ATOM 2186 N N . LEU A 1 276 ? 9.976 19.513 6.569 1.00 80.38 276 LEU A N 1
ATOM 2187 C CA . LEU A 1 276 ? 11.312 18.938 6.768 1.00 80.38 276 LEU A CA 1
ATOM 2188 C C . LEU A 1 276 ? 12.454 19.926 6.473 1.00 80.38 276 LEU A C 1
ATOM 2190 O O . LEU A 1 276 ? 13.606 19.644 6.794 1.00 80.38 276 LEU A O 1
ATOM 2194 N N . GLY A 1 277 ? 12.148 21.088 5.888 1.00 78.62 277 GLY A N 1
ATOM 2195 C CA . GLY A 1 277 ? 13.130 22.126 5.581 1.00 78.62 277 GLY A CA 1
ATOM 2196 C C . GLY A 1 277 ? 13.792 22.749 6.813 1.00 78.62 277 GLY A C 1
ATOM 2197 O O . GLY A 1 277 ? 14.872 23.312 6.669 1.00 78.62 277 GLY A O 1
ATOM 2198 N N . VAL A 1 278 ? 13.198 22.601 8.003 1.00 82.75 278 VAL A N 1
ATOM 2199 C CA . VAL A 1 278 ? 13.731 23.111 9.282 1.00 82.75 278 VAL A CA 1
ATOM 2200 C C . VAL A 1 278 ? 15.089 22.476 9.631 1.00 82.75 278 VAL A C 1
ATOM 2202 O O . VAL A 1 278 ? 15.947 23.119 10.223 1.00 82.75 278 VAL A O 1
ATOM 2205 N N . PHE A 1 279 ? 15.364 21.249 9.172 1.00 82.62 279 PHE A N 1
ATOM 2206 C CA . PHE A 1 279 ? 16.664 20.599 9.397 1.00 82.62 279 PHE A CA 1
ATOM 2207 C C . PHE A 1 279 ? 17.804 21.156 8.533 1.00 82.62 279 PHE A C 1
ATOM 2209 O O . PHE A 1 279 ? 18.967 20.834 8.783 1.00 82.62 279 PHE A O 1
ATOM 2216 N N . ASN A 1 280 ? 17.511 22.001 7.538 1.00 83.12 280 ASN A N 1
ATOM 2217 C CA . ASN A 1 280 ? 18.564 22.679 6.779 1.00 83.12 280 ASN A CA 1
ATOM 2218 C C . ASN A 1 280 ? 19.355 23.654 7.659 1.00 83.12 280 ASN A C 1
ATOM 2220 O O . ASN A 1 280 ? 20.550 23.837 7.418 1.00 83.12 280 ASN A O 1
ATOM 2224 N N . ASP A 1 281 ? 18.725 24.210 8.696 1.00 82.69 281 ASP A N 1
ATOM 2225 C CA . ASP A 1 281 ? 19.351 25.166 9.613 1.00 82.69 281 ASP A CA 1
ATOM 2226 C C . ASP A 1 281 ? 20.440 24.513 10.479 1.00 82.69 281 ASP A C 1
ATOM 2228 O O . ASP A 1 281 ? 21.383 25.184 10.883 1.00 82.69 281 ASP A O 1
ATOM 2232 N N . VAL A 1 282 ? 20.364 23.191 10.678 1.00 85.75 282 VAL A N 1
ATOM 2233 C CA . VAL A 1 282 ? 21.319 22.396 11.479 1.00 85.75 282 VAL A CA 1
ATOM 2234 C C . VAL A 1 282 ? 22.230 21.541 10.582 1.00 85.75 282 VAL A C 1
ATOM 2236 O O . VAL A 1 282 ? 23.007 20.705 11.042 1.00 85.75 282 VAL A O 1
ATOM 2239 N N . SER A 1 283 ? 22.171 21.732 9.259 1.00 85.75 283 SER A N 1
ATOM 2240 C CA . SER A 1 283 ? 22.948 20.939 8.292 1.00 85.75 283 SER A CA 1
ATOM 2241 C C . SER A 1 283 ? 24.466 21.036 8.508 1.00 85.75 283 SER A C 1
ATOM 2243 O O . SER A 1 283 ? 25.194 20.064 8.278 1.00 85.75 283 SER A O 1
ATOM 2245 N N . VAL A 1 284 ? 24.954 22.176 9.009 1.00 86.31 284 VAL A N 1
ATOM 2246 C CA . VAL A 1 284 ? 26.371 22.401 9.324 1.00 86.31 284 VAL A CA 1
ATOM 2247 C C . VAL A 1 284 ? 26.799 21.548 10.519 1.00 86.31 284 VAL A C 1
ATOM 2249 O O . VAL A 1 284 ? 27.829 20.873 10.464 1.00 86.31 284 VAL A O 1
ATOM 2252 N N . GLU A 1 285 ? 26.005 21.519 11.579 1.00 86.31 285 GLU A N 1
ATOM 2253 C CA . GLU A 1 285 ? 26.236 20.739 12.793 1.00 86.31 285 GLU A CA 1
ATOM 2254 C C . GLU A 1 285 ? 26.128 19.238 12.503 1.00 86.31 285 GLU A C 1
ATOM 2256 O O . GLU A 1 285 ? 26.975 18.464 12.957 1.00 86.31 285 GLU A O 1
ATOM 2261 N N . VAL A 1 286 ? 25.170 18.833 11.660 1.00 86.75 286 VAL A N 1
ATOM 2262 C CA . VAL A 1 286 ? 25.051 17.454 11.161 1.00 86.75 286 VAL A CA 1
ATOM 2263 C C . VAL A 1 286 ? 26.316 17.046 10.409 1.00 86.75 286 VAL A C 1
ATOM 2265 O O . VAL A 1 286 ? 26.880 15.989 10.684 1.00 86.75 286 VAL A O 1
ATOM 2268 N N . SER A 1 287 ? 26.829 17.893 9.510 1.00 86.00 287 SER A N 1
ATOM 2269 C CA . SER A 1 287 ? 28.049 17.581 8.753 1.00 86.00 287 SER A CA 1
ATOM 2270 C C . SER A 1 287 ? 29.285 17.415 9.650 1.00 86.00 287 SER A C 1
ATOM 2272 O O . SER A 1 287 ? 30.068 16.485 9.451 1.00 86.00 287 SER A O 1
ATOM 2274 N N . LYS A 1 288 ? 29.426 18.250 10.691 1.00 89.00 288 LYS A N 1
ATOM 2275 C CA . LYS A 1 288 ? 30.501 18.141 11.691 1.00 89.00 288 LYS A CA 1
ATOM 2276 C C . LYS A 1 288 ? 30.374 16.859 12.513 1.00 89.00 288 LYS A C 1
ATOM 2278 O O . LYS A 1 288 ? 31.372 16.179 12.733 1.00 89.00 288 LYS A O 1
ATOM 2283 N N . CYS A 1 289 ? 29.157 16.502 12.925 1.00 87.75 289 CYS A N 1
ATOM 2284 C CA . CYS A 1 289 ? 28.897 15.257 13.644 1.00 87.75 289 CYS A CA 1
ATOM 2285 C C . CYS A 1 289 ? 29.215 14.019 12.791 1.00 87.75 289 CYS A C 1
ATOM 2287 O O . CYS A 1 289 ? 29.862 13.092 13.279 1.00 87.75 289 CYS A O 1
ATOM 2289 N N . LEU A 1 290 ? 28.828 14.001 11.511 1.00 87.94 290 LEU A N 1
ATOM 2290 C CA . LEU A 1 290 ? 29.139 12.895 10.595 1.00 87.94 290 LEU A CA 1
ATOM 2291 C C . LEU A 1 290 ? 30.655 12.728 10.399 1.00 87.94 290 LEU A C 1
ATOM 2293 O O . LEU A 1 290 ? 31.154 11.604 10.393 1.00 87.94 290 LEU A O 1
ATOM 2297 N N . GLN A 1 291 ? 31.395 13.837 10.286 1.00 88.12 291 GLN A N 1
ATOM 2298 C CA . GLN A 1 291 ? 32.856 13.806 10.164 1.00 88.12 291 GLN A CA 1
ATOM 2299 C C . GLN A 1 291 ? 33.545 13.289 11.434 1.00 88.12 291 GLN A C 1
ATOM 2301 O O . GLN A 1 291 ? 34.457 12.469 11.336 1.00 88.12 291 GLN A O 1
ATOM 2306 N N . ASP A 1 292 ? 33.103 13.736 12.611 1.00 88.31 292 ASP A N 1
ATOM 2307 C CA . ASP A 1 292 ? 33.730 13.394 13.893 1.00 88.31 292 ASP A CA 1
ATOM 2308 C C . ASP A 1 292 ? 33.402 11.958 14.337 1.00 88.31 292 ASP A C 1
ATOM 2310 O O . ASP A 1 292 ? 34.286 11.187 14.709 1.00 88.31 292 ASP A O 1
ATOM 2314 N N . SER A 1 293 ? 32.133 11.555 14.223 1.00 84.06 293 SER A N 1
ATOM 2315 C CA . SER A 1 293 ? 31.668 10.220 14.628 1.00 84.06 293 SER A CA 1
ATOM 2316 C C . SER A 1 293 ? 31.918 9.129 13.580 1.00 84.06 293 SER A C 1
ATOM 2318 O O . SER A 1 293 ? 31.830 7.942 13.897 1.00 84.06 293 SER A O 1
ATOM 2320 N N . LYS A 1 294 ? 32.219 9.512 12.327 1.00 85.44 294 LYS A N 1
ATOM 2321 C CA . LYS A 1 294 ? 32.308 8.619 11.153 1.00 85.44 294 LYS A CA 1
ATOM 2322 C C . LYS A 1 294 ? 31.039 7.792 10.915 1.00 85.44 294 LYS A C 1
ATOM 2324 O O . LYS A 1 294 ? 31.087 6.726 10.297 1.00 85.44 294 LYS A O 1
ATOM 2329 N N . LEU A 1 295 ? 29.902 8.260 11.421 1.00 82.88 295 LEU A N 1
ATOM 2330 C CA . LEU A 1 295 ? 28.612 7.613 11.232 1.00 82.88 295 LEU A CA 1
ATOM 2331 C C . LEU A 1 295 ? 27.977 8.077 9.924 1.00 82.88 295 LEU A C 1
ATOM 2333 O O . LEU A 1 295 ? 28.215 9.186 9.464 1.00 82.88 295 LEU A O 1
ATOM 2337 N N . ASN A 1 296 ? 27.146 7.220 9.335 1.00 79.81 296 ASN A N 1
ATOM 2338 C CA . ASN A 1 296 ? 26.330 7.561 8.177 1.00 79.81 296 ASN A CA 1
ATOM 2339 C C . ASN A 1 296 ? 24.859 7.469 8.592 1.00 79.81 296 ASN A C 1
ATOM 2341 O O . ASN A 1 296 ? 24.282 6.381 8.619 1.00 79.81 296 ASN A O 1
ATOM 2345 N N . PHE A 1 297 ? 24.285 8.601 8.995 1.00 79.56 297 PHE A N 1
ATOM 2346 C CA . PHE A 1 297 ? 22.874 8.718 9.347 1.00 79.56 297 PHE A CA 1
ATOM 2347 C C . PHE A 1 297 ? 22.251 9.928 8.645 1.00 79.56 297 PHE A C 1
ATOM 2349 O O . PHE A 1 297 ? 22.943 10.869 8.263 1.00 79.56 297 PHE A O 1
ATOM 2356 N N . GLN A 1 298 ? 20.936 9.878 8.443 1.00 79.62 298 GLN A N 1
ATOM 2357 C CA . GLN A 1 298 ? 20.159 10.963 7.840 1.00 79.62 298 GLN A CA 1
ATOM 2358 C C . GLN A 1 298 ? 19.407 11.721 8.931 1.00 79.62 298 GLN A C 1
ATOM 2360 O O . GLN A 1 298 ? 19.007 11.120 9.927 1.00 79.62 298 GLN A O 1
ATOM 2365 N N . VAL A 1 299 ? 19.195 13.021 8.724 1.00 79.50 299 VAL A N 1
ATOM 2366 C CA . VAL A 1 299 ? 18.345 13.858 9.576 1.00 79.50 299 VAL A CA 1
ATOM 2367 C C . VAL A 1 299 ? 17.141 14.328 8.743 1.00 79.50 299 VAL A C 1
ATOM 2369 O O . VAL A 1 299 ? 17.350 14.886 7.665 1.00 79.50 299 VAL A O 1
ATOM 2372 N N . PRO A 1 300 ? 15.893 14.080 9.184 1.00 76.69 300 PRO A N 1
ATOM 2373 C CA . PRO A 1 300 ? 15.536 13.327 10.386 1.00 76.69 300 PRO A CA 1
ATOM 2374 C C . PRO A 1 300 ? 15.851 11.825 10.255 1.00 76.69 300 PRO A C 1
ATOM 2376 O O . PRO A 1 300 ? 15.812 11.270 9.148 1.00 76.69 300 PRO A O 1
ATOM 2379 N N . PRO A 1 301 ? 16.164 11.151 11.375 1.00 78.00 301 PRO A N 1
ATOM 2380 C CA . PRO A 1 301 ? 16.516 9.740 11.367 1.00 78.00 301 PRO A CA 1
ATOM 2381 C C . PRO A 1 301 ? 15.314 8.889 10.954 1.00 78.00 301 PRO A C 1
ATOM 2383 O O . PRO A 1 301 ? 14.180 9.142 11.346 1.00 78.00 301 PRO A O 1
ATOM 2386 N N . ARG A 1 302 ? 15.568 7.856 10.145 1.00 80.19 302 ARG A N 1
ATOM 2387 C CA . ARG A 1 302 ? 14.539 6.907 9.667 1.00 80.19 302 ARG A CA 1
ATOM 2388 C C . ARG A 1 302 ? 14.599 5.550 10.370 1.00 80.19 302 ARG A C 1
ATOM 2390 O O . ARG A 1 302 ? 13.723 4.701 10.201 1.00 80.19 302 ARG A O 1
ATOM 2397 N N . SER A 1 303 ? 15.644 5.331 11.155 1.00 79.75 303 SER A N 1
ATOM 2398 C CA . SER A 1 303 ? 15.904 4.091 11.873 1.00 79.75 303 SER A CA 1
ATOM 2399 C C . SER A 1 303 ? 16.697 4.371 13.138 1.00 79.75 303 SER A C 1
ATOM 2401 O O . SER A 1 303 ? 17.491 5.311 13.198 1.00 79.75 303 SER A O 1
ATOM 2403 N N . SER A 1 304 ? 16.521 3.501 14.121 1.00 79.88 304 SER A N 1
ATOM 2404 C CA . SER A 1 304 ? 17.382 3.404 15.285 1.00 79.88 304 SER A CA 1
ATOM 2405 C C . SER A 1 304 ? 18.809 3.067 14.869 1.00 79.88 304 SER A C 1
ATOM 2407 O O . SER A 1 304 ? 19.066 2.327 13.914 1.00 79.88 304 SER A O 1
ATOM 2409 N N . LEU A 1 305 ? 19.752 3.648 15.599 1.00 79.62 305 LEU A N 1
ATOM 2410 C CA . LEU A 1 305 ? 21.161 3.319 15.485 1.00 79.62 305 LEU A CA 1
ATOM 2411 C C . LEU A 1 305 ? 21.443 2.014 16.239 1.00 79.62 305 LEU A C 1
ATOM 2413 O O . LEU A 1 305 ? 20.838 1.726 17.271 1.00 79.62 305 LEU A O 1
ATOM 2417 N N . THR A 1 306 ? 22.397 1.225 15.749 1.00 83.31 306 THR A N 1
ATOM 2418 C CA . THR A 1 306 ? 22.917 0.079 16.513 1.00 83.31 306 THR A CA 1
ATOM 2419 C C . THR A 1 306 ? 23.625 0.564 17.781 1.00 83.31 306 THR A C 1
ATOM 2421 O O . THR A 1 306 ? 24.141 1.678 17.813 1.00 83.31 306 THR A O 1
ATOM 2424 N N . LYS A 1 307 ? 23.739 -0.278 18.818 1.00 81.31 307 LYS A N 1
ATOM 2425 C CA . LYS A 1 307 ? 24.413 0.093 20.082 1.00 81.31 307 LYS A CA 1
ATOM 2426 C C . LYS A 1 307 ? 25.835 0.642 19.883 1.00 81.31 307 LYS A C 1
ATOM 2428 O O . LYS A 1 307 ? 26.246 1.560 20.585 1.00 81.31 307 LYS A O 1
ATOM 2433 N N . ALA A 1 308 ? 26.573 0.107 18.908 1.00 80.62 308 ALA A N 1
ATOM 2434 C CA . ALA A 1 308 ? 27.910 0.588 18.561 1.00 80.62 308 ALA A CA 1
ATOM 2435 C C . ALA A 1 308 ? 27.878 1.998 17.945 1.00 80.62 308 ALA A C 1
ATOM 2437 O O . ALA A 1 308 ? 28.691 2.848 18.300 1.00 80.62 308 ALA A O 1
ATOM 2438 N N . GLN A 1 309 ? 26.908 2.266 17.066 1.00 83.56 309 GLN A N 1
ATOM 2439 C CA . GLN A 1 309 ? 26.715 3.585 16.462 1.00 83.56 309 GLN A CA 1
ATOM 2440 C C . GLN A 1 309 ? 26.202 4.606 17.479 1.00 83.56 309 GLN A C 1
ATOM 2442 O O . GLN A 1 309 ? 26.660 5.741 17.472 1.00 83.56 309 GLN A O 1
ATOM 2447 N N . GLN A 1 310 ? 25.310 4.199 18.385 1.00 83.56 310 GLN A N 1
ATOM 2448 C CA . GLN A 1 310 ? 24.872 5.031 19.507 1.00 83.56 310 GLN A CA 1
ATOM 2449 C C . GLN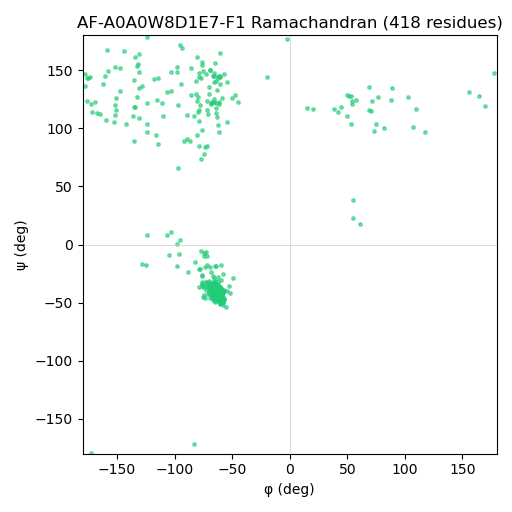 A 1 310 ? 26.081 5.441 20.354 1.00 83.56 310 GLN A C 1
ATOM 2451 O O . GLN A 1 310 ? 26.331 6.627 20.513 1.00 83.56 310 GLN A O 1
ATOM 2456 N N . SER A 1 311 ? 26.916 4.491 20.789 1.00 82.25 311 SER A N 1
ATOM 2457 C CA . SER A 1 311 ? 28.119 4.808 21.573 1.00 82.25 311 SER A CA 1
ATOM 2458 C C . SER A 1 311 ? 29.065 5.782 20.857 1.00 82.25 311 SER A C 1
ATOM 2460 O O . SER A 1 311 ? 29.624 6.661 21.506 1.00 82.25 311 SER A O 1
ATOM 2462 N N . ALA A 1 312 ? 29.245 5.651 19.540 1.00 83.19 312 ALA A N 1
ATOM 2463 C CA . ALA A 1 312 ? 30.080 6.561 18.754 1.00 83.19 312 ALA A CA 1
ATOM 2464 C C . ALA A 1 312 ? 29.457 7.964 18.606 1.00 83.19 312 ALA A C 1
ATOM 2466 O O . ALA A 1 312 ? 30.172 8.963 18.677 1.00 83.19 312 ALA A O 1
ATOM 2467 N N . LEU A 1 313 ? 28.131 8.048 18.453 1.00 84.50 313 LEU A N 1
ATOM 2468 C CA . LEU A 1 313 ? 27.394 9.312 18.382 1.00 84.50 313 LEU A CA 1
ATOM 2469 C C . LEU A 1 313 ? 27.517 10.084 19.702 1.00 84.50 313 LEU A C 1
ATOM 2471 O O . LEU A 1 313 ? 27.828 11.269 19.706 1.00 84.50 313 LEU A O 1
ATOM 2475 N N . CYS A 1 314 ? 27.325 9.402 20.829 1.00 85.31 314 CYS A N 1
ATOM 2476 C CA . CYS A 1 314 ? 27.256 10.044 22.141 1.00 85.31 314 CYS A CA 1
ATOM 2477 C C . CYS A 1 314 ? 28.635 10.435 22.699 1.00 85.31 314 CYS A C 1
ATOM 2479 O O . CYS A 1 314 ? 28.723 11.316 23.553 1.00 85.31 314 CYS A O 1
ATOM 2481 N N . GLN A 1 315 ? 29.714 9.813 22.209 1.00 87.38 315 GLN A N 1
ATOM 2482 C CA . GLN A 1 315 ? 31.097 10.175 22.551 1.00 87.38 315 GLN A CA 1
ATOM 2483 C C . GLN A 1 315 ? 31.603 11.412 21.790 1.00 87.38 315 GLN A C 1
ATOM 2485 O O . GLN A 1 315 ? 32.546 12.066 22.241 1.00 87.38 315 GLN A O 1
ATOM 2490 N N . SER A 1 316 ? 30.988 11.751 20.653 1.00 89.25 316 SER A N 1
ATOM 2491 C CA . SER A 1 316 ? 31.379 12.900 19.835 1.00 89.25 316 SER A CA 1
ATOM 2492 C C . SER A 1 316 ? 30.817 14.209 20.397 1.00 89.25 316 SER A C 1
ATOM 2494 O O . SER A 1 316 ? 29.603 14.400 20.500 1.00 89.25 316 SER A O 1
ATOM 2496 N N . LYS A 1 317 ? 31.704 15.171 20.688 1.00 88.31 317 LYS A N 1
ATOM 2497 C CA . LYS A 1 317 ? 31.303 16.528 21.109 1.00 88.31 317 LYS A CA 1
ATOM 2498 C C . LYS A 1 317 ? 30.545 17.272 20.007 1.00 88.31 317 LYS A C 1
ATOM 2500 O O . LYS A 1 317 ? 29.636 18.042 20.305 1.00 88.31 317 LYS A O 1
ATOM 2505 N N . ALA A 1 318 ? 30.898 17.035 18.742 1.00 87.75 318 ALA A N 1
ATOM 2506 C CA . ALA A 1 318 ? 30.204 17.629 17.603 1.00 87.75 318 ALA A CA 1
ATOM 2507 C C . ALA A 1 318 ? 28.762 17.105 17.480 1.00 87.75 318 ALA A C 1
ATOM 2509 O O . ALA A 1 318 ? 27.850 17.875 17.188 1.00 87.75 318 ALA A O 1
ATOM 2510 N N . CYS A 1 319 ? 28.539 15.821 17.767 1.00 87.00 319 CYS A N 1
ATOM 2511 C CA . CYS A 1 319 ? 27.204 15.228 17.779 1.00 87.00 319 CYS A CA 1
ATOM 2512 C C . CYS A 1 319 ? 26.351 15.673 18.969 1.00 87.00 319 CYS A C 1
ATOM 2514 O O . CYS A 1 319 ? 25.152 15.874 18.803 1.00 87.00 319 CYS A O 1
ATOM 2516 N N . GLN A 1 320 ? 26.950 15.905 20.141 1.00 86.56 320 GLN A N 1
ATOM 2517 C CA . GLN A 1 320 ? 26.241 16.512 21.276 1.00 86.56 320 GLN A CA 1
ATOM 2518 C C . GLN A 1 320 ? 25.783 17.944 20.964 1.00 86.56 320 GLN A C 1
ATOM 2520 O O . GLN A 1 320 ? 24.652 18.306 21.275 1.00 86.56 320 GLN A O 1
ATOM 2525 N N . ALA A 1 321 ? 26.628 18.739 20.296 1.00 85.19 321 ALA A N 1
ATOM 2526 C CA . ALA A 1 321 ? 26.251 20.076 19.840 1.00 85.19 321 ALA A CA 1
ATOM 2527 C C . ALA A 1 321 ? 25.114 20.031 18.805 1.00 85.19 321 ALA A C 1
ATOM 2529 O O . ALA A 1 321 ? 24.160 20.790 18.922 1.00 85.19 321 ALA A O 1
ATOM 2530 N N . MET A 1 322 ? 25.171 19.095 17.848 1.00 88.00 322 MET A N 1
ATOM 2531 C CA . MET A 1 322 ? 24.089 18.862 16.884 1.00 88.00 322 MET A CA 1
ATOM 2532 C C . MET A 1 322 ? 22.768 18.505 17.578 1.00 88.00 322 MET A C 1
ATOM 2534 O O . MET A 1 322 ? 21.734 19.038 17.199 1.00 88.00 322 MET A O 1
ATOM 2538 N N . ILE A 1 323 ? 22.789 17.627 18.586 1.00 87.19 323 ILE A N 1
ATOM 2539 C CA . ILE A 1 323 ? 21.588 17.252 19.347 1.00 87.19 323 ILE A CA 1
ATOM 2540 C C . ILE A 1 323 ? 20.971 18.476 20.033 1.00 87.19 323 ILE A C 1
ATOM 2542 O O . ILE A 1 323 ? 19.767 18.673 19.914 1.00 87.19 323 ILE A O 1
ATOM 2546 N N . GLY A 1 324 ? 21.785 19.320 20.677 1.00 84.25 324 GLY A N 1
ATOM 2547 C CA . GLY A 1 324 ? 21.304 20.569 21.278 1.00 84.25 324 GLY A CA 1
ATOM 2548 C C . G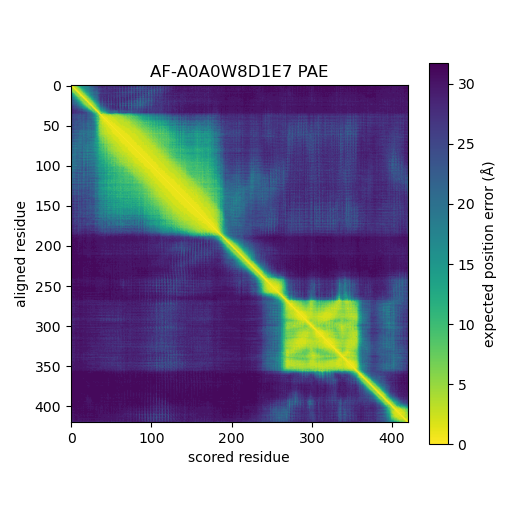LY A 1 324 ? 20.691 21.515 20.243 1.00 84.25 324 GLY A C 1
ATOM 2549 O O . GLY A 1 324 ? 19.593 22.014 20.439 1.00 84.25 324 GLY A O 1
ATOM 2550 N N . SER A 1 325 ? 21.341 21.677 19.087 1.00 84.25 325 SER A N 1
ATOM 2551 C CA . SER A 1 325 ? 20.807 22.508 18.002 1.00 84.25 325 SER A CA 1
ATOM 2552 C C . SER A 1 325 ? 19.531 21.953 17.368 1.00 84.25 325 SER A C 1
ATOM 2554 O O . SER A 1 325 ? 18.759 22.735 16.833 1.00 84.25 325 SER A O 1
ATOM 2556 N N . ILE A 1 326 ? 19.300 20.634 17.400 1.00 84.88 326 ILE A N 1
ATOM 2557 C CA . ILE A 1 326 ? 18.043 20.018 16.946 1.00 84.88 326 ILE A CA 1
ATOM 2558 C C . ILE A 1 326 ? 16.920 20.239 17.969 1.00 84.88 326 ILE A C 1
ATOM 2560 O O . ILE A 1 326 ? 15.779 20.434 17.558 1.00 84.88 326 ILE A O 1
ATOM 2564 N N . ASP A 1 327 ? 17.232 20.211 19.267 1.00 83.38 327 ASP A N 1
ATOM 2565 C CA . ASP A 1 327 ? 16.271 20.461 20.354 1.00 83.38 327 ASP A CA 1
ATOM 2566 C C . ASP A 1 327 ? 15.778 21.919 20.364 1.00 83.38 327 ASP A C 1
ATOM 2568 O O . ASP A 1 327 ? 14.615 22.187 20.655 1.00 83.38 327 ASP A O 1
ATOM 2572 N N . ASP A 1 328 ? 16.637 22.855 19.947 1.00 84.31 328 ASP A N 1
ATOM 2573 C CA . ASP A 1 328 ? 16.305 24.278 19.805 1.00 84.31 328 ASP A CA 1
ATOM 2574 C C . ASP A 1 328 ? 15.419 24.593 18.573 1.00 84.31 328 ASP A C 1
ATOM 2576 O O . ASP A 1 328 ? 14.980 25.736 18.406 1.00 84.31 328 ASP A O 1
ATOM 2580 N N . LEU A 1 329 ? 15.159 23.623 17.683 1.00 84.75 329 LEU A N 1
ATOM 2581 C CA . LEU A 1 329 ? 14.316 23.831 16.501 1.00 84.75 329 LEU A CA 1
ATOM 2582 C C . LEU A 1 329 ? 12.822 23.748 16.837 1.00 84.75 329 LEU A C 1
ATOM 2584 O O . LEU A 1 329 ? 12.358 22.831 17.513 1.00 84.75 329 LEU A O 1
ATOM 2588 N N . ASP A 1 330 ? 12.028 24.626 16.220 1.00 82.25 330 ASP A N 1
ATOM 2589 C CA . ASP A 1 330 ? 10.566 24.519 16.221 1.00 82.25 330 ASP A CA 1
ATOM 2590 C C . ASP A 1 330 ? 10.108 23.355 15.320 1.00 82.25 330 ASP A C 1
ATOM 2592 O O . ASP A 1 330 ? 9.796 23.519 14.135 1.00 82.25 330 ASP A O 1
ATOM 2596 N N . ILE A 1 331 ? 10.084 22.143 15.883 1.00 83.81 331 ILE A N 1
ATOM 2597 C CA . ILE A 1 331 ? 9.755 20.914 15.154 1.00 83.81 331 ILE A CA 1
ATOM 2598 C C . ILE A 1 331 ? 8.248 20.870 14.819 1.00 83.81 331 ILE A C 1
ATOM 2600 O O . ILE A 1 331 ? 7.395 20.917 15.715 1.00 83.81 331 ILE A O 1
ATOM 2604 N N . PRO A 1 332 ? 7.868 20.729 13.533 1.00 82.56 332 PRO A N 1
ATOM 2605 C CA . PRO A 1 332 ? 6.468 20.651 13.136 1.00 82.56 332 PRO A CA 1
ATOM 2606 C C . PRO A 1 332 ? 5.797 19.368 13.649 1.00 82.56 332 PRO A C 1
ATOM 2608 O O . PRO A 1 332 ? 6.385 18.285 13.683 1.00 82.56 332 PRO A O 1
ATOM 2611 N N . LYS A 1 333 ? 4.509 19.474 13.996 1.00 81.81 333 LYS A N 1
ATOM 2612 C CA . LYS A 1 333 ? 3.674 18.343 14.436 1.00 81.81 333 LYS A CA 1
ATOM 2613 C C . LYS A 1 333 ? 3.230 17.493 13.242 1.00 81.81 333 LYS A C 1
ATOM 2615 O O . LYS A 1 333 ? 2.074 17.551 12.828 1.00 81.81 333 LYS A O 1
ATOM 2620 N N . CYS A 1 334 ? 4.156 16.718 12.691 1.00 84.44 334 CYS A N 1
ATOM 2621 C CA . CYS A 1 334 ? 3.918 15.822 11.562 1.00 84.44 334 CYS A CA 1
ATOM 2622 C C . CYS A 1 334 ? 4.468 14.410 11.822 1.00 84.44 334 CYS A C 1
ATOM 2624 O O . CYS A 1 334 ? 5.251 14.193 12.753 1.00 84.44 334 CYS A O 1
ATOM 2626 N N . GLU A 1 335 ? 4.026 13.437 11.024 1.00 84.31 335 GLU A N 1
ATOM 2627 C CA . GLU A 1 335 ? 4.458 12.039 11.132 1.00 84.31 335 GLU A CA 1
ATOM 2628 C C . GLU A 1 335 ? 5.621 11.718 10.203 1.00 84.31 335 GLU A C 1
ATOM 2630 O O . GLU A 1 335 ? 5.626 12.083 9.022 1.00 84.31 335 GLU A O 1
ATOM 2635 N N . ALA A 1 336 ? 6.575 10.962 10.741 1.00 81.56 336 ALA A N 1
ATOM 2636 C CA . ALA A 1 336 ? 7.688 10.397 10.003 1.00 81.56 336 ALA A CA 1
ATOM 2637 C C . ALA A 1 336 ? 7.835 8.903 10.325 1.00 81.56 336 ALA A C 1
ATOM 2639 O O . ALA A 1 336 ? 7.537 8.438 11.428 1.00 81.56 336 ALA A O 1
ATOM 2640 N N . ALA A 1 337 ? 8.306 8.141 9.340 1.00 79.62 337 ALA A N 1
ATOM 2641 C CA . ALA A 1 337 ? 8.609 6.731 9.526 1.00 79.62 337 ALA A CA 1
ATOM 2642 C C . ALA A 1 337 ? 9.958 6.574 10.247 1.00 79.62 337 ALA A C 1
ATOM 2644 O O . ALA A 1 337 ? 10.994 6.983 9.722 1.00 79.62 337 ALA A O 1
ATOM 2645 N N . PHE A 1 338 ? 9.942 5.933 11.416 1.00 82.19 338 PHE A N 1
ATOM 2646 C CA . PHE A 1 338 ? 11.122 5.591 12.209 1.00 82.19 338 PHE A CA 1
ATOM 2647 C C . PHE A 1 338 ? 11.038 4.126 12.652 1.00 82.19 338 PHE A C 1
ATOM 2649 O O . PHE A 1 338 ? 10.036 3.703 13.226 1.00 82.19 338 PHE A O 1
ATOM 2656 N N . ASP A 1 339 ? 12.068 3.316 12.384 1.00 81.56 339 ASP A N 1
ATOM 2657 C CA . ASP A 1 339 ? 12.069 1.868 12.688 1.00 81.56 339 ASP A CA 1
ATOM 2658 C C . ASP A 1 339 ? 10.873 1.108 12.082 1.00 81.56 339 ASP A C 1
ATOM 2660 O O . ASP A 1 339 ? 10.304 0.210 12.706 1.00 81.56 339 ASP A O 1
ATOM 2664 N N . LYS A 1 340 ? 10.459 1.474 10.861 1.00 80.00 340 LYS A N 1
ATOM 2665 C CA . LYS A 1 340 ? 9.258 0.923 10.197 1.00 80.00 340 LYS A CA 1
ATOM 2666 C C . LYS A 1 340 ? 7.948 1.179 10.967 1.00 80.00 340 LYS A C 1
ATOM 2668 O O . LYS A 1 340 ? 6.953 0.506 10.711 1.00 80.00 340 LYS A O 1
ATOM 2673 N N . LYS A 1 341 ? 7.936 2.134 11.903 1.00 80.12 341 LYS A N 1
ATOM 2674 C CA . LYS A 1 341 ? 6.746 2.591 12.629 1.00 80.12 341 LYS A CA 1
ATOM 2675 C C . LYS A 1 341 ? 6.495 4.065 12.330 1.00 80.12 341 LYS A C 1
ATOM 2677 O O . LYS A 1 341 ? 7.441 4.843 12.234 1.00 80.12 341 LYS A O 1
ATOM 2682 N N . ASN A 1 342 ? 5.228 4.448 12.213 1.00 81.62 342 ASN A N 1
ATOM 2683 C CA . ASN A 1 342 ? 4.851 5.856 12.148 1.00 81.62 342 ASN A CA 1
ATOM 2684 C C . ASN A 1 342 ? 4.853 6.419 13.566 1.00 81.62 342 ASN A C 1
ATOM 2686 O O . ASN A 1 342 ? 4.252 5.841 14.472 1.00 81.62 342 ASN A O 1
ATOM 2690 N N . MET A 1 343 ? 5.566 7.518 13.762 1.00 83.00 343 MET A N 1
ATOM 2691 C CA . MET A 1 343 ? 5.542 8.284 15.001 1.00 83.00 343 MET A CA 1
ATOM 2692 C C . MET A 1 343 ? 5.667 9.768 14.675 1.00 83.00 343 MET A C 1
ATOM 2694 O O . MET A 1 343 ? 6.004 10.143 13.548 1.00 83.00 343 MET A O 1
ATOM 2698 N N . THR A 1 344 ? 5.386 10.625 15.654 1.00 85.56 344 THR A N 1
ATOM 2699 C CA . THR A 1 344 ? 5.624 12.057 15.478 1.00 85.56 344 THR A CA 1
ATOM 2700 C C . THR A 1 344 ? 7.112 12.305 15.268 1.00 85.56 344 THR A C 1
ATOM 2702 O O . THR A 1 344 ? 7.959 11.628 15.856 1.00 85.56 344 THR A O 1
ATOM 2705 N N . LEU A 1 345 ? 7.433 13.290 14.433 1.00 84.25 345 LEU A N 1
ATOM 2706 C CA . LEU A 1 345 ? 8.808 13.706 14.184 1.00 84.25 345 LEU A CA 1
ATOM 2707 C C . LEU A 1 345 ? 9.548 13.991 15.503 1.00 84.25 345 LEU A C 1
ATOM 2709 O O . LEU A 1 345 ? 10.654 13.493 15.696 1.00 84.25 345 LEU A O 1
ATOM 2713 N N . GLN A 1 346 ? 8.877 14.652 16.452 1.00 84.44 346 GLN A N 1
ATOM 2714 C CA . GLN A 1 346 ? 9.369 14.849 17.818 1.00 84.44 346 GLN A CA 1
ATOM 2715 C C . GLN A 1 346 ? 9.716 13.524 18.511 1.00 84.44 346 GLN A C 1
ATOM 2717 O O . GLN A 1 346 ? 10.846 13.338 18.939 1.00 84.44 346 GLN A O 1
ATOM 2722 N N . ALA A 1 347 ? 8.790 12.558 18.554 1.00 85.06 347 ALA A N 1
ATOM 2723 C CA . ALA A 1 347 ? 9.034 11.278 19.220 1.00 85.06 347 ALA A CA 1
ATOM 2724 C C . ALA A 1 347 ? 10.179 10.482 18.569 1.00 85.06 347 ALA A C 1
ATOM 2726 O O . ALA A 1 347 ? 10.899 9.758 19.257 1.00 85.06 347 ALA A O 1
ATOM 2727 N N . SER A 1 348 ? 10.369 10.616 17.251 1.00 84.62 348 SER A N 1
ATOM 2728 C CA . SER A 1 348 ? 11.498 9.993 16.550 1.00 84.62 348 SER A CA 1
ATOM 2729 C C . SER A 1 348 ? 12.843 10.603 16.951 1.00 84.62 348 SER A C 1
ATOM 2731 O O . SER A 1 348 ? 13.822 9.872 17.115 1.00 84.62 348 SER A O 1
ATOM 2733 N N . LEU A 1 349 ? 12.877 11.920 17.169 1.00 85.00 349 LEU A N 1
ATOM 2734 C CA . LEU A 1 349 ? 14.057 12.644 17.631 1.00 85.00 349 LEU A CA 1
ATOM 2735 C C . LEU A 1 349 ? 14.331 12.363 19.107 1.00 85.00 349 LEU A C 1
ATOM 2737 O O . LEU A 1 349 ? 15.447 11.982 19.437 1.00 85.00 349 LEU A O 1
ATOM 2741 N N . ASP A 1 350 ? 13.317 12.400 19.970 1.00 84.75 350 ASP A N 1
ATOM 2742 C CA . ASP A 1 350 ? 13.452 12.058 21.392 1.00 84.75 350 ASP A CA 1
ATOM 2743 C C . ASP A 1 350 ? 13.996 10.627 21.568 1.00 84.75 350 ASP A C 1
ATOM 2745 O O . ASP A 1 350 ? 14.864 10.353 22.401 1.00 84.75 350 ASP A O 1
ATOM 2749 N N . LYS A 1 351 ? 13.539 9.679 20.737 1.00 83.69 351 LYS A N 1
ATOM 2750 C CA . LYS A 1 351 ? 14.037 8.294 20.739 1.00 83.69 351 LYS A CA 1
ATOM 2751 C C . LYS A 1 351 ? 15.478 8.184 20.222 1.00 83.69 351 LYS A C 1
ATOM 2753 O O . LYS A 1 351 ? 16.246 7.334 20.680 1.00 83.69 351 LYS A O 1
ATOM 2758 N N . PHE A 1 352 ? 15.856 9.037 19.275 1.00 81.69 352 PHE A 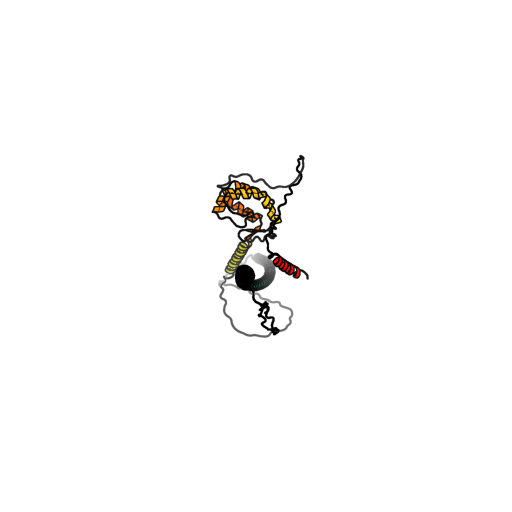N 1
ATOM 2759 C CA . PHE A 1 352 ? 17.227 9.138 18.786 1.00 81.69 352 PHE A CA 1
ATOM 2760 C C . PHE A 1 352 ? 18.163 9.733 19.853 1.00 81.69 352 PHE A C 1
ATOM 2762 O O . PHE A 1 352 ? 19.240 9.186 20.078 1.00 81.69 352 PHE A O 1
ATOM 2769 N N . VAL A 1 353 ? 17.725 10.773 20.569 1.00 82.50 353 VAL A N 1
ATOM 2770 C CA . VAL A 1 353 ? 18.495 11.479 21.609 1.00 82.50 353 VAL A CA 1
ATOM 2771 C C . VAL A 1 353 ? 18.609 10.674 22.903 1.00 82.50 353 VAL A C 1
ATOM 2773 O O . VAL A 1 353 ? 19.707 10.532 23.434 1.00 82.50 353 VAL A O 1
ATOM 2776 N N . SER A 1 354 ? 17.527 10.042 23.364 1.00 79.44 354 SER A N 1
ATOM 2777 C CA . SER A 1 354 ? 17.528 9.188 24.571 1.00 79.44 354 SER A CA 1
ATOM 2778 C C . SER A 1 354 ? 18.491 7.998 24.488 1.00 79.44 354 SER A C 1
ATOM 2780 O O . SER A 1 354 ? 18.885 7.430 25.508 1.00 79.44 354 SER A O 1
ATOM 2782 N N . SER A 1 355 ? 18.936 7.640 23.281 1.00 71.06 355 SER A N 1
ATOM 2783 C CA . SER A 1 355 ? 20.003 6.658 23.080 1.00 71.06 355 SER A CA 1
ATOM 2784 C C . SER A 1 355 ? 21.358 7.117 23.647 1.00 71.06 355 SER A C 1
ATOM 2786 O O . SER A 1 355 ? 22.224 6.273 23.875 1.00 71.06 355 SER A O 1
ATOM 2788 N N . CYS A 1 356 ? 21.536 8.419 23.898 1.00 72.81 356 CYS A N 1
ATOM 2789 C CA . CYS A 1 356 ? 22.744 9.014 24.469 1.00 72.81 356 CYS A CA 1
ATOM 2790 C C . CYS A 1 356 ? 22.699 9.285 25.972 1.00 72.81 356 CYS A C 1
ATOM 2792 O O . CYS A 1 356 ? 23.758 9.365 26.594 1.00 72.81 356 CYS A O 1
ATOM 2794 N N . ASP A 1 357 ? 21.517 9.329 26.583 1.00 66.06 357 ASP A N 1
ATOM 2795 C CA . ASP A 1 357 ? 21.389 9.573 28.026 1.00 66.06 357 ASP A CA 1
ATOM 2796 C C . ASP A 1 357 ? 21.798 8.359 28.883 1.00 66.06 357 ASP A C 1
ATOM 2798 O O . ASP A 1 357 ? 22.142 8.498 30.059 1.00 66.06 357 ASP A O 1
ATOM 2802 N N . LEU A 1 358 ? 21.830 7.156 28.295 1.00 52.34 358 LEU A N 1
ATOM 2803 C CA . LEU A 1 358 ? 22.096 5.894 29.000 1.00 52.34 358 LEU A CA 1
ATOM 2804 C C . LEU A 1 358 ? 23.575 5.640 29.355 1.00 52.34 358 LEU A C 1
ATOM 2806 O O . LEU A 1 358 ? 23.861 4.667 30.053 1.00 52.34 358 LEU A O 1
ATOM 2810 N N . THR A 1 359 ? 24.520 6.479 28.916 1.00 44.81 359 THR A N 1
ATOM 2811 C CA . THR A 1 359 ? 25.960 6.305 29.218 1.00 44.81 359 THR A CA 1
ATOM 2812 C C . THR A 1 359 ? 26.508 7.229 30.306 1.00 44.81 359 THR A C 1
ATOM 2814 O O . THR A 1 359 ? 27.719 7.266 30.521 1.00 44.81 359 THR A O 1
ATOM 2817 N N . THR A 1 360 ? 25.652 7.941 31.038 1.00 36.03 360 THR A N 1
ATOM 2818 C CA . THR A 1 360 ? 26.098 8.844 32.110 1.00 36.03 360 THR A CA 1
ATOM 2819 C C . THR A 1 360 ? 26.017 8.148 33.477 1.00 36.03 360 THR A C 1
ATOM 2821 O O . THR A 1 360 ? 24.922 7.755 33.886 1.00 36.03 360 THR A O 1
ATOM 2824 N N . PRO A 1 361 ? 27.125 7.990 34.232 1.00 34.62 361 PRO A N 1
ATOM 2825 C CA . PRO A 1 361 ? 27.042 7.638 35.645 1.00 34.62 361 PRO A CA 1
ATOM 2826 C C . PRO A 1 361 ? 26.280 8.751 36.375 1.00 34.62 361 PRO A C 1
ATOM 2828 O O . PRO A 1 361 ? 26.678 9.906 36.282 1.00 34.62 361 PRO A O 1
ATOM 2831 N N . ALA A 1 362 ? 25.181 8.375 37.034 1.00 27.81 362 ALA A N 1
ATOM 2832 C CA . ALA A 1 362 ? 24.347 9.121 37.985 1.00 27.81 362 ALA A CA 1
ATOM 2833 C C . ALA A 1 362 ? 24.429 10.674 37.969 1.00 27.81 362 ALA A C 1
ATOM 2835 O O . ALA A 1 362 ? 25.443 11.246 38.374 1.00 27.81 362 ALA A O 1
ATOM 2836 N N . PRO A 1 363 ? 23.333 11.387 37.640 1.00 34.62 363 PRO A N 1
ATOM 2837 C CA . PRO A 1 363 ? 23.299 12.841 37.741 1.00 34.62 363 PRO A CA 1
ATOM 2838 C C . PRO A 1 363 ? 23.305 13.294 39.209 1.00 34.62 363 PRO A C 1
ATOM 2840 O O . PRO A 1 363 ? 22.478 12.863 40.016 1.00 34.62 363 PRO A O 1
ATOM 2843 N N . SER A 1 364 ? 24.205 14.220 39.546 1.00 29.53 364 SER A N 1
ATOM 2844 C CA . SER A 1 364 ? 24.079 15.038 40.756 1.00 29.53 364 SER A CA 1
ATOM 2845 C C . SER A 1 364 ? 22.805 15.900 40.680 1.00 29.53 364 SER A C 1
ATOM 2847 O O . SER A 1 364 ? 22.446 16.370 39.598 1.00 29.53 364 SER A O 1
ATOM 2849 N N . PRO A 1 365 ? 22.102 16.123 41.804 1.00 40.44 365 PRO A N 1
ATOM 2850 C CA . PRO A 1 365 ? 20.788 16.756 41.812 1.00 40.44 365 PRO A CA 1
ATOM 2851 C C . PRO A 1 365 ? 20.878 18.288 41.715 1.00 40.44 365 PRO A C 1
ATOM 2853 O O . PRO A 1 365 ? 21.883 18.871 42.110 1.00 40.44 365 PRO A O 1
ATOM 2856 N N . MET A 1 366 ? 19.747 18.908 41.327 1.00 29.55 366 MET A N 1
ATOM 2857 C CA . MET A 1 366 ? 19.408 20.353 41.239 1.00 29.55 366 MET A CA 1
ATOM 2858 C C . MET A 1 366 ? 19.440 20.899 39.798 1.00 29.55 366 MET A C 1
ATOM 2860 O O . MET A 1 366 ? 20.432 20.762 39.109 1.00 29.55 366 MET A O 1
ATOM 2864 N N . LYS A 1 367 ? 18.413 21.564 39.249 1.00 32.06 367 LYS A N 1
ATOM 2865 C CA . LYS A 1 367 ? 17.320 22.361 39.832 1.00 32.06 367 LYS A CA 1
ATOM 2866 C C . LYS A 1 367 ? 16.096 22.303 38.906 1.00 32.06 367 LYS A C 1
ATOM 2868 O O . LYS A 1 367 ? 16.123 22.783 37.781 1.00 32.06 367 LYS A O 1
ATOM 2873 N N . ARG A 1 368 ? 14.989 21.798 39.443 1.00 33.44 368 ARG A N 1
ATOM 2874 C CA . ARG A 1 368 ? 13.633 21.965 38.911 1.00 33.44 368 ARG A CA 1
ATOM 2875 C C . ARG A 1 368 ? 13.242 23.441 39.076 1.00 33.44 368 ARG A C 1
ATOM 2877 O O . ARG A 1 368 ? 13.227 23.924 40.210 1.00 33.44 368 ARG A O 1
ATOM 2884 N N . ARG A 1 369 ? 12.918 24.164 37.999 1.00 34.06 369 ARG A N 1
ATOM 2885 C CA . ARG A 1 369 ? 12.160 25.423 38.106 1.00 34.06 369 ARG A CA 1
ATOM 2886 C C . ARG A 1 369 ? 10.728 25.210 37.626 1.00 34.06 369 ARG A C 1
ATOM 2888 O O . ARG A 1 369 ? 10.475 24.560 36.621 1.00 34.06 369 ARG A O 1
ATOM 2895 N N . LYS A 1 370 ? 9.832 25.686 38.488 1.00 31.08 370 LYS A N 1
ATOM 2896 C CA . LYS A 1 370 ? 8.375 25.584 38.492 1.00 31.08 370 LYS A CA 1
ATOM 2897 C C . LYS A 1 370 ? 7.740 26.334 37.319 1.00 31.08 370 LYS A C 1
ATOM 2899 O O . LYS A 1 370 ? 8.192 27.413 36.956 1.00 31.08 370 LYS A O 1
ATOM 2904 N N . SER A 1 371 ? 6.621 25.786 36.866 1.00 32.03 371 SER A N 1
ATOM 2905 C CA . SER A 1 371 ? 5.484 26.488 36.272 1.00 32.03 371 SER A CA 1
ATOM 2906 C C . SER A 1 371 ? 4.951 27.600 37.190 1.00 32.03 371 SER A C 1
ATOM 2908 O O . SER A 1 371 ? 4.862 27.370 38.394 1.00 32.03 371 SER A O 1
ATOM 2910 N N . PHE A 1 372 ? 4.584 28.762 36.636 1.00 29.80 372 PHE A N 1
ATOM 2911 C CA . PHE A 1 372 ? 3.266 29.412 36.781 1.00 29.80 372 PHE A CA 1
ATOM 2912 C C . PHE A 1 372 ? 3.210 30.778 36.057 1.00 29.80 372 PHE A C 1
ATOM 2914 O O . PHE A 1 372 ? 4.206 31.480 35.929 1.00 29.80 372 PHE A O 1
ATOM 2921 N N . GLU A 1 373 ? 1.997 31.052 35.582 1.00 29.02 373 GLU A N 1
ATOM 2922 C CA . GLU A 1 373 ? 1.342 32.224 34.984 1.00 29.02 373 GLU A CA 1
ATOM 2923 C C . GLU A 1 373 ? 1.879 33.667 35.169 1.00 29.02 373 GLU A C 1
ATOM 2925 O O . GLU A 1 373 ? 2.249 34.100 36.253 1.00 29.02 373 GLU A O 1
ATOM 2930 N N . SER A 1 374 ? 1.708 34.415 34.065 1.00 28.77 374 SER A N 1
ATOM 2931 C CA . SER A 1 374 ? 1.112 35.762 33.920 1.00 28.77 374 SER A CA 1
ATOM 2932 C C . SER A 1 374 ? 1.803 37.046 34.432 1.00 28.77 374 SER A C 1
ATOM 2934 O O . SER A 1 374 ? 1.798 37.372 35.611 1.00 28.77 374 SER A O 1
ATOM 2936 N N . SER A 1 375 ? 2.140 37.871 33.426 1.00 28.95 375 SER A N 1
ATOM 2937 C CA . SER A 1 375 ? 1.904 39.326 33.293 1.00 28.95 375 SER A CA 1
ATOM 2938 C C . SER A 1 375 ? 2.889 40.375 33.847 1.00 28.95 375 SER A C 1
ATOM 2940 O O . SER A 1 375 ? 3.066 40.553 35.046 1.00 28.95 375 SER A O 1
ATOM 2942 N N . SER A 1 376 ? 3.292 41.232 32.894 1.00 28.03 376 SER A N 1
ATOM 2943 C CA . SER A 1 376 ? 3.460 42.702 32.935 1.00 28.03 376 SER A CA 1
ATOM 2944 C C . SER A 1 376 ? 4.871 43.332 32.893 1.00 28.03 376 SER A C 1
ATOM 2946 O O . SER A 1 376 ? 5.664 43.252 33.821 1.00 28.03 376 SER A O 1
ATOM 2948 N N . SER A 1 377 ? 5.052 44.087 31.794 1.00 30.75 377 SER A N 1
ATOM 2949 C CA . SER A 1 377 ? 5.639 45.436 31.639 1.00 30.75 377 SER A CA 1
ATOM 2950 C C . SER A 1 377 ? 7.155 45.701 31.681 1.00 30.75 377 SER A C 1
ATOM 2952 O O . SER A 1 377 ? 7.813 45.477 32.688 1.00 30.75 377 SER A O 1
ATOM 2954 N N . GLY A 1 378 ? 7.600 46.384 30.607 1.00 26.66 378 GLY A N 1
ATOM 2955 C CA . GLY A 1 378 ? 8.748 47.305 30.517 1.00 26.66 378 GLY A CA 1
ATOM 2956 C C . GLY A 1 378 ? 10.084 46.644 30.170 1.00 26.66 378 GLY A C 1
ATOM 2957 O O . GLY A 1 378 ? 10.438 45.638 30.760 1.00 26.66 378 GLY A O 1
ATOM 2958 N N . SER A 1 379 ? 10.927 47.133 29.263 1.00 29.42 379 SER A N 1
ATOM 2959 C CA . SER A 1 379 ? 10.909 48.237 28.292 1.00 29.42 379 SER A CA 1
ATOM 2960 C C . SER A 1 379 ? 12.241 48.154 27.529 1.00 29.42 379 SER A C 1
ATOM 2962 O O . SER A 1 379 ? 13.250 47.777 28.116 1.00 29.42 379 SER A O 1
ATOM 2964 N N . ASP A 1 380 ? 12.205 48.529 26.252 1.00 25.05 380 ASP A N 1
ATOM 2965 C CA . ASP A 1 380 ? 13.276 49.075 25.407 1.00 25.05 380 ASP A CA 1
ATOM 2966 C C . ASP A 1 380 ? 14.685 48.455 25.406 1.00 25.05 380 ASP A C 1
ATOM 2968 O O . ASP A 1 380 ? 15.478 48.606 26.331 1.00 25.05 380 ASP A O 1
ATOM 2972 N N . SER A 1 381 ? 15.103 47.961 24.236 1.00 31.69 381 SER A N 1
ATOM 2973 C CA . SER A 1 381 ? 16.091 48.690 23.418 1.00 31.69 381 SER A CA 1
ATOM 2974 C C . SER A 1 381 ? 16.349 48.021 22.063 1.00 31.69 381 SER A C 1
ATOM 2976 O O . SER A 1 381 ? 16.331 46.806 21.892 1.00 31.69 381 SER A O 1
ATOM 2978 N N . LEU A 1 382 ? 16.539 48.905 21.088 1.00 29.64 382 LEU A N 1
ATOM 2979 C CA . LEU A 1 382 ? 16.765 48.702 19.664 1.00 29.64 382 LEU A CA 1
ATOM 2980 C C . LEU A 1 382 ? 18.030 47.892 19.344 1.00 29.64 382 LEU A C 1
ATOM 2982 O O . LEU A 1 382 ? 19.080 48.131 19.934 1.00 29.64 382 LEU A O 1
ATOM 2986 N N . SER A 1 383 ? 17.982 47.077 18.287 1.00 33.50 383 SER A N 1
ATOM 2987 C CA . SER A 1 383 ? 18.892 47.235 17.134 1.00 33.50 383 SER A CA 1
ATOM 2988 C C . SER A 1 383 ? 18.591 46.251 15.993 1.00 33.50 383 SER A C 1
ATOM 2990 O O . SER A 1 383 ? 18.545 45.038 16.151 1.00 33.50 383 SER A O 1
ATOM 2992 N N . ASP A 1 384 ? 18.362 46.850 14.826 1.00 29.61 384 ASP A N 1
ATOM 2993 C CA . ASP A 1 384 ? 18.747 46.426 13.479 1.00 29.61 384 ASP A CA 1
ATOM 2994 C C . ASP A 1 384 ? 19.221 44.977 13.232 1.00 29.61 384 ASP A C 1
ATOM 2996 O O . ASP A 1 384 ? 20.362 44.628 13.519 1.00 29.61 384 ASP A O 1
ATOM 3000 N N . LYS A 1 385 ? 18.474 44.231 12.402 1.00 29.19 385 LYS A N 1
ATOM 3001 C CA . LYS A 1 385 ? 18.876 44.085 10.988 1.00 29.19 385 LYS A CA 1
ATOM 3002 C C . LYS A 1 385 ? 17.813 43.444 10.099 1.00 29.19 385 LYS A C 1
ATOM 3004 O O . LYS A 1 385 ? 17.368 42.311 10.239 1.00 29.19 385 LYS A O 1
ATOM 3009 N N . LYS A 1 386 ? 17.488 44.238 9.091 1.00 28.20 386 LYS A N 1
ATOM 3010 C CA . LYS A 1 386 ? 16.682 43.984 7.909 1.00 28.20 386 LYS A CA 1
ATOM 3011 C C . LYS A 1 386 ? 17.392 42.991 6.975 1.00 28.20 386 LYS A C 1
ATOM 3013 O O . LYS A 1 386 ? 18.472 43.276 6.481 1.00 28.20 386 LYS A O 1
ATOM 3018 N N . ARG A 1 387 ? 16.699 41.885 6.695 1.00 30.55 387 ARG A N 1
ATOM 3019 C CA . ARG A 1 387 ? 16.334 41.372 5.358 1.00 30.55 387 ARG A CA 1
ATOM 3020 C C . ARG A 1 387 ? 17.436 41.242 4.283 1.00 30.55 387 ARG A C 1
ATOM 3022 O O . ARG A 1 387 ? 17.971 42.237 3.809 1.00 30.55 387 ARG A O 1
ATOM 3029 N N . ARG A 1 388 ? 17.455 40.026 3.715 1.00 31.05 388 ARG A N 1
ATOM 3030 C CA . ARG A 1 388 ? 17.882 39.579 2.368 1.00 31.05 388 ARG A CA 1
ATOM 3031 C C . ARG A 1 388 ? 19.203 38.811 2.341 1.00 31.05 388 ARG A C 1
ATOM 3033 O O . ARG A 1 388 ? 20.267 39.398 2.223 1.00 31.05 388 ARG A O 1
ATOM 3040 N N . TYR A 1 389 ? 19.074 37.491 2.254 1.00 27.53 389 TYR A N 1
ATOM 3041 C CA . TYR A 1 389 ? 19.857 36.723 1.295 1.00 27.53 389 TYR A CA 1
ATOM 3042 C C . TYR A 1 389 ? 18.899 35.932 0.407 1.00 27.53 389 TYR A C 1
ATOM 3044 O O . TYR A 1 389 ? 18.282 34.953 0.808 1.00 27.53 389 TYR A O 1
ATOM 3052 N N . THR A 1 390 ? 18.731 36.441 -0.807 1.00 34.22 390 THR A N 1
ATOM 3053 C CA . THR A 1 390 ? 18.411 35.649 -1.988 1.00 34.22 390 THR A CA 1
ATOM 3054 C C . THR A 1 390 ? 19.635 34.804 -2.310 1.00 34.22 390 THR A C 1
ATOM 3056 O O . THR A 1 390 ? 20.687 35.377 -2.574 1.00 34.22 390 THR A O 1
ATOM 3059 N N . ASN A 1 391 ? 19.499 33.482 -2.335 1.00 28.97 391 ASN A N 1
ATOM 3060 C CA . ASN A 1 391 ? 20.361 32.641 -3.152 1.00 28.97 391 ASN A CA 1
ATOM 3061 C C . ASN A 1 391 ? 19.502 31.621 -3.889 1.00 28.97 391 ASN A C 1
ATOM 3063 O O . ASN A 1 391 ? 18.772 30.821 -3.311 1.00 28.97 391 ASN A O 1
ATOM 3067 N N . VAL A 1 392 ? 19.585 31.757 -5.203 1.00 36.19 392 VAL A N 1
ATOM 3068 C CA . VAL A 1 392 ? 19.126 30.835 -6.224 1.00 36.19 392 VAL A CA 1
ATOM 3069 C C . VAL A 1 392 ? 19.892 29.527 -6.040 1.00 36.19 392 VAL A C 1
ATOM 3071 O O . VAL A 1 392 ? 21.115 29.514 -6.133 1.00 36.19 392 VAL A O 1
ATOM 3074 N N . ALA A 1 393 ? 19.175 28.432 -5.807 1.00 27.67 393 ALA A N 1
ATOM 3075 C CA . ALA A 1 393 ? 19.669 27.088 -6.061 1.00 27.67 393 ALA A CA 1
ATOM 3076 C C . ALA A 1 393 ? 18.593 26.354 -6.864 1.00 27.67 393 ALA A C 1
ATOM 3078 O O . ALA A 1 393 ? 17.487 26.086 -6.397 1.00 27.67 393 ALA A O 1
ATOM 3079 N N . THR A 1 394 ? 18.922 26.133 -8.129 1.00 27.52 394 THR A N 1
ATOM 3080 C CA . THR A 1 394 ? 18.192 25.355 -9.125 1.00 27.52 394 THR A CA 1
ATOM 3081 C C . THR A 1 394 ? 17.819 23.967 -8.590 1.00 27.52 394 THR A C 1
ATOM 3083 O O . THR A 1 394 ? 18.718 23.231 -8.179 1.00 27.52 394 THR A O 1
ATOM 3086 N N . PRO A 1 395 ? 16.537 23.553 -8.623 1.00 30.20 395 PRO A N 1
ATOM 3087 C CA . PRO A 1 395 ? 16.182 22.175 -8.321 1.00 30.20 395 PRO A CA 1
ATOM 3088 C C . PRO A 1 395 ? 16.632 21.265 -9.470 1.00 30.20 395 PRO A C 1
ATOM 3090 O O . PRO A 1 395 ? 16.144 21.365 -10.597 1.00 30.20 395 PRO A O 1
ATOM 3093 N N . VAL A 1 396 ? 17.568 20.365 -9.168 1.00 26.91 396 VAL A N 1
ATOM 3094 C CA . VAL A 1 396 ? 17.875 19.196 -9.996 1.00 26.91 396 VAL A CA 1
ATOM 3095 C C . VAL A 1 396 ? 16.633 18.305 -10.012 1.00 26.91 396 VAL A C 1
ATOM 3097 O O . VAL A 1 396 ? 16.178 17.831 -8.971 1.00 26.91 396 VAL A O 1
ATOM 3100 N N . GLN A 1 397 ? 16.060 18.122 -11.202 1.00 32.56 397 GLN A N 1
ATOM 3101 C CA . GLN A 1 397 ? 14.962 17.194 -11.444 1.00 32.56 397 GLN A CA 1
ATOM 3102 C C . GLN A 1 397 ? 15.433 15.752 -11.230 1.00 32.56 397 GLN A C 1
ATOM 3104 O O . GLN A 1 397 ? 16.345 15.287 -11.909 1.00 32.56 397 GLN A O 1
ATOM 3109 N N . PHE A 1 398 ? 14.735 15.025 -10.359 1.00 27.70 398 PHE A N 1
ATOM 3110 C CA . PHE A 1 398 ? 14.637 13.571 -10.431 1.00 27.70 398 PHE A CA 1
ATOM 3111 C C . PHE A 1 398 ? 13.201 13.210 -10.829 1.00 27.70 398 PHE A C 1
ATOM 3113 O O . PHE A 1 398 ? 12.244 13.610 -10.165 1.00 27.70 398 PHE A O 1
ATOM 3120 N N . GLY A 1 399 ? 13.063 12.489 -11.949 1.00 29.17 399 GLY A N 1
ATOM 3121 C CA . GLY A 1 399 ? 11.834 11.786 -12.338 1.00 29.17 399 GLY A CA 1
ATOM 3122 C C . GLY A 1 399 ? 11.448 10.738 -11.281 1.00 29.17 399 GLY A C 1
ATOM 3123 O O . GLY A 1 399 ? 12.254 10.390 -10.428 1.00 29.17 399 GLY A O 1
ATOM 3124 N N . LEU A 1 400 ? 10.243 10.180 -11.233 1.00 43.19 400 LEU A N 1
ATOM 3125 C CA . LEU A 1 400 ? 9.269 9.879 -12.281 1.00 43.19 400 LEU A CA 1
ATOM 3126 C C . LEU A 1 400 ? 7.853 9.740 -11.651 1.00 43.19 400 LEU A C 1
ATOM 3128 O O . LEU A 1 400 ? 7.711 9.629 -10.431 1.00 43.19 400 LEU A O 1
ATOM 3132 N N . PRO A 1 401 ? 6.793 9.723 -12.480 1.00 48.72 401 PRO A N 1
ATOM 3133 C CA . PRO A 1 401 ? 5.395 9.873 -12.106 1.00 48.72 401 PRO A CA 1
ATOM 3134 C C . PRO A 1 401 ? 4.726 8.518 -11.832 1.00 48.72 401 PRO A C 1
ATOM 3136 O O . PRO A 1 401 ? 4.124 7.922 -12.719 1.00 48.72 401 PRO A O 1
ATOM 3139 N N . GLN A 1 402 ? 4.792 8.035 -10.591 1.00 35.91 402 GLN A N 1
ATOM 3140 C CA . GLN A 1 402 ? 3.998 6.864 -10.171 1.00 35.91 402 GLN A CA 1
ATOM 3141 C C . GLN A 1 402 ? 3.169 7.084 -8.898 1.00 35.91 402 GLN A C 1
ATOM 3143 O O . GLN A 1 402 ? 2.185 6.384 -8.687 1.00 35.91 402 GLN A O 1
ATOM 3148 N N . GLN A 1 403 ? 3.461 8.112 -8.094 1.00 41.34 403 GLN A N 1
ATOM 3149 C CA . GLN A 1 403 ? 2.678 8.403 -6.882 1.00 41.34 403 GLN A CA 1
ATOM 3150 C C . GLN A 1 403 ? 1.473 9.326 -7.111 1.00 41.34 403 GLN A C 1
ATOM 3152 O O . GLN A 1 403 ? 0.505 9.263 -6.356 1.00 41.34 403 GLN A O 1
ATOM 3157 N N . VAL A 1 404 ? 1.480 10.142 -8.172 1.00 47.09 404 VAL A N 1
ATOM 3158 C CA . VAL A 1 404 ? 0.375 11.081 -8.444 1.00 47.09 404 VAL A CA 1
ATOM 3159 C C . VAL A 1 404 ? -0.878 10.343 -8.919 1.00 47.09 404 VAL A C 1
ATOM 3161 O O . VAL A 1 404 ? -1.976 10.709 -8.523 1.00 47.09 404 VAL A O 1
ATOM 3164 N N . VAL A 1 405 ? -0.739 9.252 -9.678 1.00 47.22 405 VAL A N 1
ATOM 3165 C CA . VAL A 1 405 ? -1.892 8.465 -10.153 1.00 47.22 405 VAL A CA 1
ATOM 3166 C C . VAL A 1 405 ? -2.587 7.744 -8.993 1.00 47.22 405 VAL A C 1
ATOM 3168 O O . VAL A 1 405 ? -3.812 7.718 -8.935 1.00 47.22 405 VAL A O 1
ATOM 3171 N N . VAL A 1 406 ? -1.828 7.237 -8.017 1.00 47.50 406 VAL A N 1
ATOM 3172 C CA . VAL A 1 406 ? -2.390 6.542 -6.848 1.00 47.50 406 VAL A CA 1
ATOM 3173 C C . VAL A 1 406 ? -3.128 7.517 -5.926 1.00 47.50 406 VAL A C 1
ATOM 3175 O O . VAL A 1 406 ? -4.233 7.221 -5.479 1.00 47.50 406 VAL A O 1
ATOM 3178 N N . LEU A 1 407 ? -2.582 8.716 -5.706 1.00 48.25 407 LEU A N 1
ATOM 3179 C CA . LEU A 1 407 ? -3.245 9.743 -4.895 1.00 48.25 407 LEU A CA 1
ATOM 3180 C C . LEU A 1 407 ? -4.485 10.339 -5.582 1.00 48.25 407 LEU A C 1
ATOM 3182 O O . LEU A 1 407 ? -5.449 10.682 -4.900 1.00 48.25 407 LEU A O 1
ATOM 3186 N N . LEU A 1 408 ? -4.501 10.410 -6.916 1.00 51.16 408 LEU A N 1
ATOM 3187 C CA . LEU A 1 408 ? -5.643 10.923 -7.679 1.00 51.16 408 LEU A CA 1
ATOM 3188 C C . LEU A 1 408 ? -6.794 9.900 -7.741 1.00 51.16 408 LEU A C 1
ATOM 3190 O O . LEU A 1 408 ? -7.956 10.285 -7.646 1.00 51.16 408 LEU A O 1
ATOM 3194 N N . VAL A 1 409 ? -6.488 8.596 -7.783 1.00 55.47 409 VAL A N 1
ATOM 3195 C CA . VAL A 1 409 ? -7.493 7.517 -7.689 1.00 55.47 409 VAL A CA 1
ATOM 3196 C C . VAL A 1 409 ? -8.101 7.433 -6.285 1.00 55.47 409 VAL A C 1
ATOM 3198 O O . VAL A 1 409 ? -9.316 7.295 -6.155 1.00 55.47 409 VAL A O 1
ATOM 3201 N N . ILE A 1 410 ? -7.292 7.592 -5.232 1.00 58.03 410 ILE A N 1
ATOM 3202 C CA . ILE A 1 410 ? -7.787 7.613 -3.845 1.00 58.03 410 ILE A CA 1
ATOM 3203 C C . ILE A 1 410 ? -8.634 8.870 -3.593 1.00 58.03 410 ILE A C 1
ATOM 3205 O O . ILE A 1 410 ? -9.706 8.770 -3.005 1.00 58.03 410 ILE A O 1
ATOM 3209 N N . GLY A 1 411 ? -8.223 10.033 -4.112 1.00 58.12 411 GLY A N 1
ATOM 3210 C CA . GLY A 1 411 ? -8.993 11.276 -3.995 1.00 58.12 411 GLY A CA 1
ATOM 3211 C C . GLY A 1 411 ? -10.372 11.214 -4.664 1.00 58.12 411 GLY A C 1
ATOM 3212 O O . GLY A 1 411 ? -11.352 11.674 -4.082 1.00 58.12 411 GLY A O 1
ATOM 3213 N N . ILE A 1 412 ? -10.479 10.595 -5.847 1.00 62.59 412 ILE A N 1
ATOM 3214 C CA . ILE A 1 412 ? -11.766 10.434 -6.549 1.00 62.59 412 ILE A CA 1
ATOM 3215 C C . ILE A 1 412 ? -12.670 9.420 -5.826 1.00 62.59 412 ILE A C 1
ATOM 3217 O O . ILE A 1 412 ? -13.874 9.648 -5.716 1.00 62.59 412 ILE A O 1
ATOM 3221 N N . LEU A 1 413 ? -12.102 8.346 -5.262 1.00 51.28 413 LEU A N 1
ATOM 3222 C CA . LEU A 1 413 ? -12.853 7.375 -4.455 1.00 51.28 413 LEU A CA 1
ATOM 3223 C C . LEU A 1 413 ? -13.368 7.980 -3.138 1.00 51.28 413 LEU A C 1
ATOM 3225 O O . LEU A 1 413 ? -14.466 7.645 -2.704 1.00 51.28 413 LEU A O 1
ATOM 3229 N N . SER A 1 414 ? -12.624 8.904 -2.523 1.00 49.38 414 SER A N 1
ATOM 3230 C CA . SER A 1 414 ? -13.051 9.579 -1.289 1.00 49.38 414 SER A CA 1
ATOM 3231 C C . SER A 1 414 ? -14.118 10.660 -1.512 1.00 49.38 414 SER A C 1
ATOM 3233 O O . SER A 1 414 ? -14.986 10.836 -0.656 1.00 49.38 414 SER A O 1
ATOM 3235 N N . LEU A 1 415 ? -14.115 11.357 -2.656 1.00 49.06 415 LEU A N 1
ATOM 3236 C CA . LEU A 1 415 ? -15.186 12.312 -2.985 1.00 49.06 415 LEU A CA 1
ATOM 3237 C C . LEU A 1 415 ? -16.490 11.627 -3.434 1.00 49.06 415 LEU A C 1
ATOM 3239 O O . LEU A 1 415 ? -17.562 12.182 -3.215 1.00 49.06 415 LEU A O 1
ATOM 3243 N N . GLY A 1 416 ? -16.430 10.415 -3.995 1.00 49.12 416 GLY A N 1
ATOM 3244 C CA . GLY A 1 416 ? -17.627 9.646 -4.368 1.00 49.12 416 GLY A CA 1
ATOM 3245 C C . GLY A 1 416 ? -18.419 9.069 -3.185 1.00 49.12 416 GLY A C 1
ATOM 3246 O O . GLY A 1 416 ? -19.581 8.719 -3.349 1.00 49.12 416 GLY A O 1
ATOM 3247 N N . LEU A 1 417 ? -17.810 8.988 -1.997 1.00 47.56 417 LEU A N 1
ATOM 3248 C CA . LEU A 1 417 ? -18.414 8.449 -0.767 1.00 47.56 417 LEU A CA 1
ATOM 3249 C C . LEU A 1 417 ? -18.967 9.532 0.179 1.00 47.56 417 LEU A C 1
ATOM 3251 O O . LEU A 1 417 ? -19.464 9.202 1.253 1.00 47.56 417 LEU A O 1
ATOM 3255 N N . SER A 1 418 ? -18.861 10.813 -0.188 1.00 41.00 418 SER A N 1
ATOM 3256 C CA . SER A 1 418 ? -19.239 11.949 0.669 1.00 41.00 418 SER A CA 1
ATOM 3257 C C . SER A 1 418 ? -20.271 12.905 0.060 1.00 41.00 418 SER A C 1
ATOM 3259 O O . SER A 1 418 ? -20.579 13.926 0.676 1.00 41.00 418 SER A O 1
ATOM 3261 N N . LEU A 1 419 ? -20.862 12.571 -1.093 1.00 35.84 419 LEU A N 1
ATOM 3262 C CA . LEU A 1 419 ? -22.111 13.197 -1.534 1.00 35.84 419 LEU A CA 1
ATOM 3263 C C . LEU A 1 419 ? -23.288 12.233 -1.284 1.00 35.84 419 LEU A C 1
ATOM 3265 O O . LEU A 1 419 ? -23.146 11.053 -1.606 1.00 35.84 419 LEU A O 1
ATOM 3269 N N . PRO A 1 420 ? -24.393 12.712 -0.678 1.00 49.66 420 PRO A N 1
ATOM 3270 C CA . PRO A 1 420 ? -25.569 11.902 -0.354 1.00 49.66 420 PRO A CA 1
ATOM 3271 C C . PRO A 1 420 ? -26.322 11.384 -1.582 1.00 49.66 420 PRO A C 1
ATOM 3273 O O . PRO A 1 420 ? -26.276 12.054 -2.643 1.00 49.66 420 PRO A O 1
#

pLDDT: mean 70.17, std 25.87, range [25.05, 98.81]

Radius of gyration: 59.63 Å; Cα contacts (8 Å, |Δi|>4): 109; chains: 1; bounding box: 122×88×213 Å

Solvent-accessible surface area (backbone atoms only — not comparable to full-atom values): 26964 Å² total; per-residue (Å²): 133,88,83,86,82,81,79,80,81,83,80,82,75,86,86,84,77,89,83,87,81,90,82,78,87,83,84,88,80,97,66,87,81,76,76,58,63,64,59,56,51,52,51,49,51,51,51,52,52,50,50,53,50,51,51,52,54,50,53,52,48,52,53,52,50,54,52,51,52,52,54,49,52,54,51,50,54,50,50,52,53,51,48,54,51,52,51,54,52,51,57,47,52,54,49,54,51,51,54,50,50,53,51,51,52,51,52,51,52,52,52,52,52,49,50,55,50,50,54,52,51,52,52,52,50,53,53,50,50,56,51,50,55,53,51,51,52,55,46,55,54,49,52,51,52,48,53,52,52,49,52,54,51,53,55,51,49,52,53,50,50,54,53,48,54,52,49,53,50,55,49,51,53,50,52,52,53,50,51,52,51,49,51,52,57,58,74,70,65,80,90,84,91,84,88,86,88,82,89,85,89,83,91,84,84,88,82,92,85,76,88,80,91,88,87,88,85,87,87,83,90,87,89,88,84,84,88,87,81,89,81,92,79,80,91,75,92,75,87,86,62,69,66,62,55,50,54,52,52,53,51,50,50,51,50,50,49,62,59,53,75,72,58,82,85,71,93,53,56,70,60,48,78,74,64,58,49,66,56,62,80,43,43,66,38,47,51,47,18,34,65,72,41,69,52,93,82,59,87,80,59,52,55,79,69,53,74,70,53,34,54,38,42,60,69,25,69,47,31,52,52,30,51,54,58,58,70,74,48,91,76,60,88,19,27,42,58,34,68,92,35,83,39,43,44,61,58,50,47,53,59,60,52,56,58,47,64,77,78,62,84,76,84,80,87,87,81,92,80,80,90,82,84,86,90,85,86,89,79,88,83,89,82,89,82,84,84,86,83,88,77,92,74,83,81,80,86,76,86,81,93,66,66,63,64,55,53,50,54,52,53,53,57,57,58,68,73,72,60,136

Mean predicted aligned error: 23.35 Å

Sequence (420 aa):
MASAKTMAAKSLSPDQNRRGSIGTMDTDDDLEETFDVEAVAQLLALKTTELMQLQRTHDEYIKSSCEYERELEIEVDRYEKKTQQLESAALQLERDKSDLNSSMNGVKEELQATHRREHMLQTQLEEMKWKIQRLEQANDELETSARVAQATIEDLHHKSETLLEQNVFLQHEKEELLKQLSSIIVAEVHPTPVEPRTASTRFSRFSRKSSSHVSETAAPVAPIQEENTRKGKRRKGRRPEVLETCLHLTCLLLLLVAIGSGIGIINAKPCSPKELGVFNDVSVEVSKCLQDSKLNFQVPPRSSLTKAQQSALCQSKACQAMIGSIDDLDIPKCEAAFDKKNMTLQASLDKFVSSCDLTTPAPSPMKRRKSFESSSSGSDSLSDKKRRYTNVATPVQFGLPQQVVVLLVIGILSLGLSLP